Protein AF-A0A1J1E341-F1 (afdb_monomer)

Secondary structure (DSSP, 8-state):
---------------------------------------------------TTPPPEEEEEEEBTTB-EEE--EEEEEEEEEEEE-SSS-EEEE-SSS-GGGEEE-SS-EEEEEEEEEEEEEE-TTT-GGGTTTEEEEEE-TT-B----EEEEEE-TTS-EEEEEE-TTTT-TT--B--SSPPB-TT--B-TTTTTT-TT-----TT---TT--B-TTTTTT-TT-----TT---TT--B-TTTTTT-TT-----TT---TT--B-TTTTTT-TT-----TT---TT--B-TTTTTT-TT-----TT---TT--B-TTTTTT-TT-----TT---TT--S--TTTTTT-TT-----TT--PPTT---TTTTTTSSS-GGGSGGGTSS-------

Foldseek 3Di:
DDDDDDDDDDDDDDDDDDDDDDDDDDDDDDDDDDDDDDDDDDDDDDPPVPLVPFFKWKFKWFFDPVGQKDAFQADQVWAAWKWKDFQPPDIDTDGGRPPPNSMDGDPDGGMIMMIIGDDAEEQFCQNPVPGLCITAEGADQTNYDYEAFDWDWDADPVRDTDIDTGANNALSLNHAEYHPDEHHCVHYAHGARNCQNNQNYAYAPCPYACQNHAYQASNCALNQNYAYAPCNYACQNHAEQHRNCQLNQCHAYAPCPYACQNHAYQHSNCQNVQPHAYAPCPYACQNHAEQASNCHLNQPYAHAPLPYACQNHQYQALNCQNNQQHAYANLPYACQNHNEALHCNCHLNANHAYQNVNYDDYPPHHCHSNQHNYVYDPCRDCVVVPPDPDDPDD

Sequence (394 aa):
MQGTKHKIFSIIPNSALLLFASLFFLFTSCKKEQTISDTSDNTGLTDTSDNTGLKKFITKWEITDGNKTIKLPIYSGGTYKFDVDWGDGIKQEVTSHDDLDASHTYAVAGEKTVTITGKIEGFNFGKVSDSKDKILEISDWGELKLGNSVEYTGKDGNNNDITVNLGCFQECTKLVTLPSESPNLEKVTNMVSMFAGATSFNGDISKWNVSNVTNMTLMFAGATSFNGDISKWNVSNVTDMTGMFGGATSFNGDISKWNVSNVTNMVSMFAGATSFNGDISKWNVSNVTNMASMFATTTSFNGDISKWNVSNVTGMATMFTGATSFNQNIGSWNISNVTDTFLMMFHEASAFCQDLSSWKVPSGTSIELMFQDSGMPYSDSLSDKSKHPTEKSE

Mean predicted aligned error: 10.43 Å

Solvent-accessible surface area (backbone atoms only — not comparable to full-atom values): 20538 Å² total; per-residue (Å²): 131,88,76,81,88,77,90,78,86,88,83,86,90,88,82,88,82,92,84,89,80,83,90,80,89,83,92,76,91,86,82,88,81,91,83,90,82,91,77,92,79,93,73,87,79,84,81,68,80,73,68,84,79,60,46,51,25,30,34,34,31,52,32,40,88,92,48,39,54,48,46,62,30,51,41,88,90,38,51,48,45,26,40,39,35,56,69,80,86,53,69,42,69,30,67,50,55,81,39,71,63,45,44,50,72,53,97,65,56,46,80,41,49,38,38,36,40,48,46,44,36,30,57,25,19,47,80,32,62,86,31,27,73,24,35,34,33,39,67,32,52,45,52,41,33,55,47,49,42,42,81,44,79,49,62,48,101,84,71,43,84,40,76,47,68,27,6,45,40,21,42,17,40,45,28,37,45,48,34,96,67,62,66,52,37,88,83,25,34,34,40,26,18,26,31,20,40,8,35,48,24,48,36,68,54,49,75,44,70,43,58,61,25,32,33,34,30,24,23,31,19,37,8,34,52,24,51,42,57,54,54,72,43,47,42,56,52,23,31,33,34,32,20,24,32,19,35,8,33,51,25,51,43,61,54,54,74,43,45,42,57,51,23,31,34,34,32,23,22,34,18,37,9,35,52,26,52,45,60,56,55,76,43,46,42,57,51,23,32,31,37,28,24,22,33,20,38,11,36,51,26,56,50,60,55,49,78,43,47,42,56,50,24,28,31,45,30,25,21,30,22,38,9,37,49,27,58,63,65,52,29,79,39,47,45,64,47,35,72,44,38,38,38,27,21,31,19,41,7,45,50,27,61,69,71,53,86,72,48,52,78,37,89,91,46,47,62,54,57,21,51,44,70,24,41,48,55,79,81,80,38,75,70,59,76,70,62,73,85,72,81,81,86,127

InterPro domains:
  IPR005046 Protein of unknown function DUF285 [PF03382] (168-283)
  IPR011889 Bacterial surface protein 26-residue repeat [TIGR02167] (194-217)
  IPR011889 Bacterial surface protein 26-residue repeat [TIGR02167] (219-243)
  IPR011889 Bacterial surface protein 26-residue repeat [TIGR02167] (244-267)
  IPR011889 Bacterial surface protein 26-residue repeat [TIGR02167] (269-293)
  IPR032675 Leucine-rich repeat domain superfamily [G3DSA:3.80.10.10] (93-347)

Nearest PDB structures (foldseek):
  4xvh-assembly1_A  TM=6.313E-01  e=7.813E-01  Chaetomium
  6bqm-assembly1_A  TM=4.263E-01  e=2.200E+00  Vibrio cholerae O395
  7wwo-assembly1_A  TM=1.386E-01  e=5.344E+00  Thermus thermophilus HB8

Radius of gyration: 34.16 Å; Cα contacts (8 Å, |Δi|>4): 1038; chains: 1; bounding box: 121×60×111 Å

Organism: NCBI:txid242600

pLDDT: mean 85.68, std 22.9, range [23.83, 98.94]

Structure (mmCIF, N/CA/C/O backbone):
data_AF-A0A1J1E341-F1
#
_entry.id   AF-A0A1J1E341-F1
#
loop_
_atom_site.group_PDB
_atom_site.id
_atom_site.type_symbol
_atom_site.label_atom_id
_atom_site.label_alt_id
_atom_site.label_comp_id
_atom_site.label_asym_id
_atom_site.label_entity_id
_atom_site.label_seq_id
_atom_site.pdbx_PDB_ins_code
_atom_site.Cartn_x
_atom_site.Cartn_y
_atom_site.Cartn_z
_atom_site.occupancy
_atom_site.B_iso_or_equiv
_atom_site.auth_seq_id
_atom_site.auth_comp_id
_atom_site.auth_asym_id
_atom_site.auth_atom_id
_atom_site.pdbx_PDB_model_num
ATOM 1 N N . MET A 1 1 ? -70.117 -7.475 73.765 1.00 38.81 1 MET A N 1
ATOM 2 C CA . MET A 1 1 ? -69.097 -7.887 72.781 1.00 38.81 1 MET A CA 1
ATOM 3 C C . MET A 1 1 ? -69.081 -6.866 71.662 1.00 38.81 1 MET A C 1
ATOM 5 O O . MET A 1 1 ? -70.142 -6.370 71.314 1.00 38.81 1 MET A O 1
ATOM 9 N N . GLN A 1 2 ? -67.861 -6.503 71.264 1.00 38.06 2 GLN A N 1
ATOM 10 C CA . GLN A 1 2 ? -67.419 -5.598 70.193 1.00 38.06 2 GLN A CA 1
ATOM 11 C C . GLN A 1 2 ? -68.472 -5.275 69.116 1.00 38.06 2 GLN A C 1
ATOM 13 O O . GLN A 1 2 ? -69.182 -6.152 68.655 1.00 38.06 2 GLN A O 1
ATOM 18 N N . GLY A 1 3 ? -68.589 -4.057 68.611 1.00 36.72 3 GLY A N 1
ATOM 19 C CA . GLY A 1 3 ? -67.655 -2.951 68.674 1.00 36.72 3 GLY A CA 1
ATOM 20 C C . GLY A 1 3 ? -67.783 -2.144 67.387 1.00 36.72 3 GLY A C 1
ATOM 21 O O . GLY A 1 3 ? -67.707 -2.702 66.303 1.00 36.72 3 GLY A O 1
ATOM 22 N N . THR A 1 4 ? -67.916 -0.830 67.576 1.00 37.25 4 THR A N 1
ATOM 23 C CA . THR A 1 4 ? -67.256 0.224 66.781 1.00 37.25 4 THR A CA 1
ATOM 24 C C . THR A 1 4 ? -67.668 0.339 65.301 1.00 37.25 4 THR A C 1
ATOM 26 O O . THR A 1 4 ? -67.274 -0.463 64.472 1.00 37.25 4 THR A O 1
ATOM 29 N N . LYS A 1 5 ? -68.567 1.279 64.947 1.00 39.34 5 LYS A N 1
ATOM 30 C CA . LYS A 1 5 ? -68.315 2.739 64.759 1.00 39.34 5 LYS A CA 1
ATOM 31 C C . LYS A 1 5 ? -67.441 2.986 63.509 1.00 39.34 5 LYS A C 1
ATOM 33 O O . LYS A 1 5 ? -66.449 2.307 63.343 1.00 39.34 5 LYS A O 1
ATOM 38 N N . HIS A 1 6 ? -67.656 3.971 62.641 1.00 36.16 6 HIS A N 1
ATOM 39 C CA . HIS A 1 6 ? -68.492 5.174 62.639 1.00 36.16 6 HIS A CA 1
ATOM 40 C C . HIS A 1 6 ? -68.337 5.816 61.235 1.00 36.16 6 HIS A C 1
ATOM 42 O O . HIS A 1 6 ? -67.299 5.622 60.618 1.00 36.16 6 HIS A O 1
ATOM 48 N N . LYS A 1 7 ? -69.402 6.381 60.636 1.00 38.25 7 LYS A N 1
ATOM 49 C CA . LYS A 1 7 ? -69.721 7.837 60.588 1.00 38.25 7 LYS A CA 1
ATOM 50 C C . LYS A 1 7 ? -68.687 8.656 59.770 1.00 38.25 7 LYS A C 1
ATOM 52 O O . LYS A 1 7 ? -67.504 8.421 59.908 1.00 38.25 7 LYS A O 1
ATOM 57 N N . ILE A 1 8 ? -69.016 9.684 58.985 1.00 33.44 8 ILE A N 1
ATOM 58 C CA . ILE A 1 8 ? -70.239 10.487 58.826 1.00 33.44 8 ILE A CA 1
ATOM 59 C C . ILE A 1 8 ? -70.046 11.410 57.611 1.00 33.44 8 ILE A C 1
ATOM 61 O O . ILE A 1 8 ? -68.942 11.896 57.402 1.00 33.44 8 ILE A O 1
ATOM 65 N N . PHE A 1 9 ? -71.131 11.603 56.851 1.00 30.53 9 PHE A N 1
ATOM 66 C CA . PHE A 1 9 ? -71.761 12.872 56.430 1.00 30.53 9 PHE A CA 1
ATOM 67 C C . PHE A 1 9 ? -70.851 14.078 56.100 1.00 30.53 9 PHE A C 1
ATOM 69 O O . PHE A 1 9 ? -70.086 14.526 56.940 1.00 30.53 9 PHE A O 1
ATOM 76 N N . SER A 1 10 ? -70.855 14.618 54.875 1.00 29.89 10 SER A N 1
ATOM 77 C CA . SER A 1 10 ? -71.918 15.338 54.125 1.00 29.89 10 SER A CA 1
ATOM 78 C C . SER A 1 10 ? -71.852 16.861 54.292 1.00 29.89 10 SER A C 1
ATOM 80 O O . SER A 1 10 ? -71.553 17.326 55.385 1.00 29.89 10 SER A O 1
ATOM 82 N N . ILE A 1 11 ? -72.355 17.558 53.259 1.00 32.59 11 ILE A N 1
ATOM 83 C CA . ILE A 1 11 ? -72.716 18.993 53.151 1.00 32.59 11 ILE A CA 1
ATOM 84 C C . ILE A 1 11 ? -71.578 19.805 52.509 1.00 32.59 11 ILE A C 1
ATOM 86 O O . ILE A 1 11 ? -70.538 20.013 53.115 1.00 32.59 11 ILE A O 1
ATOM 90 N N . ILE A 1 12 ? -71.602 19.977 51.180 1.00 29.81 12 ILE A N 1
ATOM 91 C CA . ILE A 1 12 ? -72.291 21.011 50.361 1.00 29.81 12 ILE A CA 1
ATOM 92 C C . ILE A 1 12 ? -71.659 22.416 50.524 1.00 29.81 12 ILE A C 1
ATOM 94 O O . ILE A 1 12 ? -71.435 22.844 51.653 1.00 29.81 12 ILE A O 1
ATOM 98 N N . PRO A 1 13 ? -71.370 23.133 49.412 1.00 44.91 13 PRO A N 1
ATOM 99 C CA . PRO A 1 13 ? -70.484 24.297 49.369 1.00 44.91 13 PRO A CA 1
ATOM 100 C C . PRO A 1 13 ? -71.239 25.640 49.340 1.00 44.91 13 PRO A C 1
ATOM 102 O O . PRO A 1 13 ? -72.393 25.679 48.921 1.00 44.91 13 PRO A O 1
ATOM 105 N N . ASN A 1 14 ? -70.563 26.734 49.719 1.00 29.78 14 ASN A N 1
ATOM 106 C CA . ASN A 1 14 ? -70.523 28.045 49.029 1.00 29.78 14 ASN A CA 1
ATOM 107 C C . ASN A 1 14 ? -70.150 29.193 49.975 1.00 29.78 14 ASN A C 1
ATOM 109 O O . ASN A 1 14 ? -70.814 29.364 50.989 1.00 29.78 14 ASN A O 1
ATOM 113 N N . SER A 1 15 ? -69.195 30.027 49.540 1.00 31.72 15 SER A N 1
ATOM 114 C CA . SER A 1 15 ? -69.222 31.512 49.524 1.00 31.72 15 SER A CA 1
ATOM 115 C C . SER A 1 15 ? -67.774 32.019 49.367 1.00 31.72 15 SER A C 1
ATOM 117 O O . SER A 1 15 ? -66.955 31.750 50.236 1.00 31.72 15 SER A O 1
ATOM 119 N N . ALA A 1 16 ? -67.365 32.514 48.189 1.00 29.75 16 ALA A N 1
ATOM 120 C CA . ALA A 1 16 ? -67.434 33.926 47.754 1.00 29.75 16 ALA A CA 1
ATOM 121 C C . ALA A 1 16 ? -66.351 34.795 48.453 1.00 29.75 16 ALA A C 1
ATOM 123 O O . ALA A 1 16 ? -66.214 34.711 49.663 1.00 29.75 16 ALA A O 1
ATOM 124 N N . LEU A 1 17 ? -65.538 35.641 47.796 1.00 27.55 17 LEU A N 1
ATOM 125 C CA . LEU A 1 17 ? -65.946 36.778 46.961 1.00 27.55 17 LEU A CA 1
ATOM 126 C C . LEU A 1 17 ? -64.693 37.543 46.390 1.00 27.55 17 LEU A C 1
ATOM 128 O O . LEU A 1 17 ? -63.805 37.845 47.177 1.00 27.55 17 LEU A O 1
ATOM 132 N N . LEU A 1 18 ? -64.712 37.917 45.085 1.00 28.70 18 LEU A N 1
ATOM 133 C CA . LEU A 1 18 ? -64.316 39.223 44.452 1.00 28.70 18 LEU A CA 1
ATOM 134 C C . LEU A 1 18 ? -62.819 39.714 44.493 1.00 28.70 18 LEU A C 1
ATOM 136 O O . LEU A 1 18 ?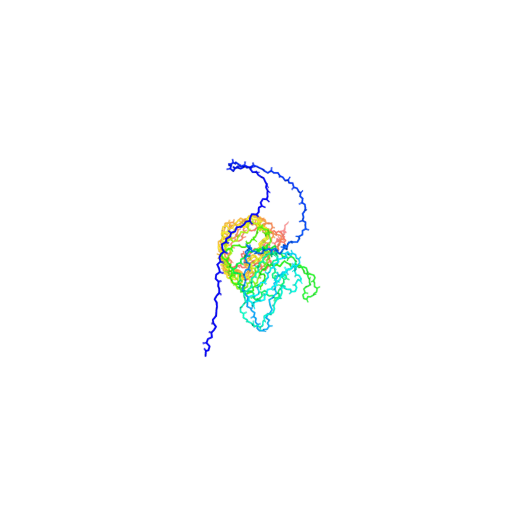 -62.182 39.608 45.526 1.00 28.70 18 LEU A O 1
ATOM 140 N N . LEU A 1 19 ? -62.145 40.281 43.458 1.00 27.09 19 LEU A N 1
ATOM 141 C CA . LEU A 1 19 ? -62.497 41.303 42.437 1.00 27.09 19 LEU A CA 1
ATOM 142 C C . LEU A 1 19 ? -61.494 41.432 41.240 1.00 27.09 19 LEU A C 1
ATOM 144 O O . LEU A 1 19 ? -60.296 41.272 41.438 1.00 27.09 19 LEU A O 1
ATOM 148 N N . PHE A 1 20 ? -62.035 41.904 40.090 1.00 27.72 20 PHE A N 1
ATOM 149 C CA . PHE A 1 20 ? -61.476 42.731 38.972 1.00 27.72 20 PHE A CA 1
ATOM 150 C C . PHE A 1 20 ? -60.313 42.191 38.091 1.00 27.72 20 PHE A C 1
ATOM 152 O O . PHE A 1 20 ? -59.354 41.648 38.605 1.00 27.72 20 PHE A O 1
ATOM 159 N N . ALA A 1 21 ? -60.244 42.354 36.756 1.00 27.44 21 ALA A N 1
ATOM 160 C CA . ALA A 1 21 ? -61.085 42.995 35.735 1.00 27.44 21 ALA A CA 1
ATOM 161 C C . ALA A 1 21 ? -60.700 42.504 34.304 1.00 27.44 21 ALA A C 1
ATOM 163 O O . ALA A 1 21 ? -59.533 42.248 34.035 1.00 27.44 21 ALA A O 1
ATOM 164 N N . SER A 1 22 ? -61.717 42.416 33.429 1.00 29.25 22 SER A N 1
ATOM 165 C CA . SER A 1 22 ? -61.785 42.675 31.962 1.00 29.25 22 SER A CA 1
ATOM 166 C C . SER A 1 22 ? -60.680 42.181 30.990 1.00 29.25 22 SER A C 1
ATOM 168 O O . SER A 1 22 ? -59.544 42.619 31.091 1.00 29.25 22 SER A O 1
ATOM 170 N N . LEU A 1 23 ? -60.986 41.279 30.028 1.00 26.59 23 LEU A N 1
ATOM 171 C CA . LEU A 1 23 ? -61.515 41.533 28.645 1.00 26.59 23 LEU A CA 1
ATOM 172 C C . LEU A 1 23 ? -60.343 41.816 27.648 1.00 26.59 23 LEU A C 1
ATOM 174 O O . LEU A 1 23 ? -59.558 42.700 27.936 1.00 26.59 23 LEU A O 1
ATOM 178 N N . PHE A 1 24 ? -60.097 41.194 26.480 1.00 27.95 24 PHE A N 1
ATOM 179 C CA . PHE A 1 24 ? -60.909 40.476 25.485 1.00 27.95 24 PHE A CA 1
ATOM 180 C C . PHE A 1 24 ? -59.988 39.791 24.422 1.00 27.95 24 PHE A C 1
ATOM 182 O O . PHE A 1 24 ? -59.018 40.394 23.984 1.00 27.95 24 PHE A O 1
ATOM 189 N N . PHE A 1 25 ? -60.347 38.566 24.011 1.00 27.44 25 PHE A N 1
ATOM 190 C CA . PHE A 1 25 ? -60.369 37.940 22.665 1.00 27.44 25 PHE A CA 1
ATOM 191 C C . PHE A 1 25 ? -59.235 37.953 21.594 1.00 27.44 25 PHE A C 1
ATOM 193 O O . PHE A 1 25 ? -58.673 38.975 21.228 1.00 27.44 25 PHE A O 1
ATOM 200 N N . LEU A 1 26 ? -59.200 36.780 20.919 1.00 26.59 26 LEU A N 1
ATOM 201 C CA . LEU A 1 26 ? -58.907 36.454 19.502 1.00 26.59 26 LEU A CA 1
ATOM 202 C C . LEU A 1 26 ? -57.446 36.252 19.051 1.00 26.59 26 LEU A C 1
ATOM 204 O O . LEU A 1 26 ? -56.736 37.186 18.700 1.00 26.59 26 LEU A O 1
ATOM 208 N N . PHE A 1 27 ? -57.071 34.977 18.877 1.00 26.73 27 PHE A N 1
ATOM 209 C CA . PHE A 1 27 ? -56.024 34.576 17.936 1.00 26.73 27 PHE A CA 1
ATOM 210 C C . PHE A 1 27 ? -56.619 34.440 16.529 1.00 26.73 27 PHE A C 1
ATOM 212 O O . PHE A 1 27 ? -57.446 33.562 16.282 1.00 26.73 27 PHE A O 1
ATOM 219 N N . THR A 1 28 ? -56.137 35.269 15.600 1.00 28.22 28 THR A N 1
ATOM 220 C CA . THR A 1 28 ? -56.144 34.969 14.162 1.00 28.22 28 THR A CA 1
ATOM 221 C C . THR A 1 28 ? -54.721 35.149 13.628 1.00 28.22 28 THR A C 1
ATOM 223 O O . THR A 1 28 ? -54.060 36.134 13.933 1.00 28.22 28 THR A O 1
ATOM 226 N N . SER A 1 29 ? -54.278 34.141 12.878 1.00 29.67 29 SER A N 1
ATOM 227 C CA . SER A 1 29 ? -53.060 33.985 12.063 1.00 29.67 29 SER A CA 1
ATOM 228 C C . SER A 1 29 ? -52.331 35.258 11.587 1.00 29.67 29 SER A C 1
ATOM 230 O O . SER A 1 29 ? -52.983 36.141 11.042 1.00 29.67 29 SER A O 1
ATOM 232 N N . CYS A 1 30 ? -50.986 35.285 11.638 1.00 23.83 30 CYS A N 1
ATOM 233 C CA . CYS A 1 30 ? -50.103 35.388 10.453 1.00 23.83 30 CYS A CA 1
ATOM 234 C C . CYS A 1 30 ? -48.599 35.334 10.834 1.00 23.83 30 CYS A C 1
ATOM 236 O O . CYS A 1 30 ? -48.215 35.591 11.968 1.00 23.83 30 CYS A O 1
ATOM 238 N N . LYS A 1 31 ? -47.768 34.955 9.858 1.00 30.31 31 LYS A N 1
ATOM 239 C CA . LYS A 1 31 ? -46.328 34.622 9.890 1.00 30.31 31 LYS A CA 1
ATOM 240 C C . LYS A 1 31 ? -45.355 35.802 10.098 1.00 30.31 31 LYS A C 1
ATOM 242 O O . LYS A 1 31 ? -45.627 36.875 9.580 1.00 30.31 31 LYS A O 1
ATOM 247 N N . LYS A 1 32 ? -44.146 35.426 10.581 1.00 29.70 32 LYS A N 1
ATOM 248 C CA . LYS A 1 32 ? -42.783 36.005 10.372 1.00 29.70 32 LYS A CA 1
ATOM 249 C C . LYS A 1 32 ? -42.587 37.438 10.910 1.00 29.70 32 LYS A C 1
ATOM 251 O O . LYS A 1 32 ? -43.477 38.254 10.799 1.00 29.70 32 LYS A O 1
ATOM 256 N N . GLU A 1 33 ? -41.482 37.825 11.547 1.00 26.70 33 GLU A N 1
ATOM 257 C CA . GLU A 1 33 ? -40.067 37.682 11.180 1.00 26.70 33 GLU A CA 1
ATOM 258 C C . GLU A 1 33 ? -39.166 38.102 12.373 1.00 26.70 33 GLU A C 1
ATOM 260 O O . GLU A 1 33 ? -39.647 38.644 13.364 1.00 26.70 33 GLU A O 1
ATOM 265 N N . GLN A 1 34 ? -37.864 37.822 12.274 1.00 36.72 34 GLN A N 1
ATOM 266 C CA . GLN A 1 34 ? -36.796 38.057 13.262 1.00 36.72 34 GLN A CA 1
ATOM 267 C C . GLN A 1 34 ? -36.689 39.494 13.810 1.00 36.72 34 GLN A C 1
ATOM 269 O O . GLN A 1 34 ? -36.772 40.450 13.045 1.00 36.72 34 GLN A O 1
ATOM 274 N N . THR A 1 35 ? -36.290 39.641 15.082 1.00 27.02 35 THR A N 1
ATOM 275 C CA . THR A 1 35 ? -35.125 40.461 15.495 1.00 27.02 35 THR A CA 1
ATOM 276 C C . THR A 1 35 ? -34.742 40.219 16.962 1.00 27.02 35 THR A C 1
ATOM 278 O O . THR A 1 35 ? -35.569 39.875 17.797 1.00 27.02 35 THR A O 1
ATOM 281 N N . ILE A 1 36 ? -33.439 40.329 17.216 1.00 37.38 36 ILE A N 1
ATOM 282 C CA . ILE A 1 36 ? -32.690 39.998 18.434 1.00 37.38 36 ILE A CA 1
ATOM 283 C C . ILE A 1 36 ? -32.896 41.067 19.520 1.00 37.38 36 ILE A C 1
ATOM 285 O O . ILE A 1 36 ? -32.831 42.256 19.215 1.00 37.38 36 ILE A O 1
ATOM 289 N N . SER A 1 37 ? -33.016 40.658 20.787 1.00 28.89 37 SER A N 1
ATOM 290 C CA . SER A 1 37 ? -32.631 41.495 21.930 1.00 28.89 37 SER A CA 1
ATOM 291 C C . SER A 1 37 ? -32.042 40.641 23.052 1.00 28.89 37 SER A C 1
ATOM 293 O O . SER A 1 37 ? -32.682 39.726 23.565 1.00 28.89 37 SER A O 1
ATOM 295 N N . ASP A 1 38 ? -30.804 40.977 23.370 1.00 36.00 38 ASP A N 1
ATOM 296 C CA . ASP A 1 38 ? -29.915 40.437 24.386 1.00 36.00 38 ASP A CA 1
ATOM 297 C C . ASP A 1 38 ? -30.384 40.826 25.801 1.00 36.00 38 ASP A C 1
ATOM 299 O O . ASP A 1 38 ? -30.587 42.010 26.061 1.00 36.00 38 ASP A O 1
ATOM 303 N N . THR A 1 39 ? -30.526 39.855 26.707 1.00 32.06 39 THR A N 1
ATOM 304 C CA . THR A 1 39 ? -30.331 40.052 28.154 1.00 32.06 39 THR A CA 1
ATOM 305 C C . THR A 1 39 ? -29.897 38.733 28.782 1.00 32.06 39 THR A C 1
ATOM 307 O O . THR A 1 39 ? -30.635 37.749 28.791 1.00 32.06 39 THR A O 1
ATOM 310 N N . SER A 1 40 ? -28.679 38.762 29.306 1.00 38.72 40 SER A N 1
ATOM 311 C CA . SER A 1 40 ? -28.039 37.773 30.159 1.00 38.72 40 SER A CA 1
ATOM 312 C C . SER A 1 40 ? -28.898 37.343 31.348 1.00 38.72 40 SER A C 1
ATOM 314 O O . SER A 1 40 ? -29.317 38.197 32.121 1.00 38.72 40 SER A O 1
ATOM 316 N N . ASP A 1 41 ? -28.991 36.033 31.565 1.00 31.08 41 ASP A N 1
ATOM 317 C CA . ASP A 1 41 ? -28.978 35.447 32.905 1.00 31.08 41 ASP A CA 1
ATOM 318 C C . ASP A 1 41 ? -28.182 34.139 32.860 1.00 31.08 41 ASP A C 1
ATOM 320 O O . ASP A 1 41 ? -28.633 33.088 32.408 1.00 31.08 41 ASP A O 1
ATOM 324 N N . ASN A 1 42 ? -26.928 34.246 33.294 1.00 43.97 42 ASN A N 1
ATOM 325 C CA . ASN A 1 42 ? -26.035 33.128 33.535 1.00 43.97 42 ASN A CA 1
ATOM 326 C C . ASN A 1 42 ? -26.360 32.535 34.910 1.00 43.97 42 ASN A C 1
ATOM 328 O O . ASN A 1 42 ? -25.887 33.049 35.920 1.00 43.97 42 ASN A O 1
ATOM 332 N N . THR A 1 43 ? -27.128 31.445 34.942 1.00 36.22 43 THR A N 1
ATOM 333 C CA . THR A 1 43 ? -27.073 30.471 36.041 1.00 36.22 43 THR A CA 1
ATOM 334 C C . THR A 1 43 ? -27.246 29.052 35.499 1.00 36.22 43 THR A C 1
ATOM 336 O O . THR A 1 43 ? -28.347 28.592 35.233 1.00 36.22 43 THR A O 1
ATOM 339 N N . GLY A 1 44 ? -26.103 28.384 35.321 1.00 38.94 44 GLY A N 1
ATOM 340 C CA . GLY A 1 44 ? -25.902 26.941 35.461 1.00 38.94 44 GLY A CA 1
ATOM 341 C C . GLY A 1 44 ? -26.908 25.997 34.813 1.00 38.94 44 GLY A C 1
ATOM 342 O O . GLY A 1 44 ? -27.876 25.618 35.455 1.00 38.94 44 GLY A O 1
ATOM 343 N N . LEU A 1 45 ? -26.550 25.462 33.645 1.00 35.62 45 LEU A N 1
ATOM 344 C CA . LEU A 1 45 ? -26.840 24.079 33.271 1.00 35.62 45 LEU A CA 1
ATOM 345 C C . LEU A 1 45 ? -25.650 23.537 32.465 1.00 35.62 45 LEU A C 1
ATOM 347 O O . LEU A 1 45 ? -25.082 24.214 31.614 1.00 35.62 45 LEU A O 1
ATOM 351 N N . THR A 1 46 ? -25.241 22.335 32.841 1.00 39.09 46 THR A N 1
ATOM 352 C CA . THR A 1 46 ? -24.122 21.535 32.345 1.00 39.09 46 THR A CA 1
ATOM 353 C C . THR A 1 46 ? -24.181 21.321 30.834 1.00 39.09 46 THR A C 1
ATOM 355 O O . THR A 1 46 ? -25.102 20.662 30.360 1.00 39.09 46 THR A O 1
ATOM 358 N N . ASP A 1 47 ? -23.168 21.770 30.093 1.00 35.88 47 ASP A N 1
ATOM 359 C CA . ASP A 1 47 ? -22.855 21.178 28.788 1.00 35.88 47 ASP A CA 1
ATOM 360 C C . ASP A 1 47 ? -21.848 20.042 29.014 1.00 35.88 47 ASP A C 1
ATOM 362 O O . ASP A 1 47 ? -20.649 20.145 28.751 1.00 35.88 47 ASP A O 1
ATOM 366 N N . THR A 1 48 ? -22.338 18.956 29.617 1.00 41.09 48 THR A N 1
ATOM 367 C CA . THR A 1 48 ? -21.803 17.636 29.291 1.00 41.09 48 THR A CA 1
ATOM 368 C C . THR A 1 48 ? -22.159 17.448 27.831 1.00 41.09 48 THR A C 1
ATOM 370 O O . THR A 1 48 ? -23.343 17.296 27.538 1.00 41.09 48 THR A O 1
ATOM 373 N N . SER A 1 49 ? -21.170 17.541 26.940 1.00 49.47 49 SER A N 1
ATOM 374 C CA . SER A 1 49 ? -21.356 17.324 25.508 1.00 49.47 49 SER A CA 1
ATOM 375 C C . SER A 1 49 ? -22.094 16.009 25.326 1.00 49.47 49 SER A C 1
ATOM 377 O O . SER A 1 49 ? -21.510 14.940 25.501 1.00 49.47 49 SER A O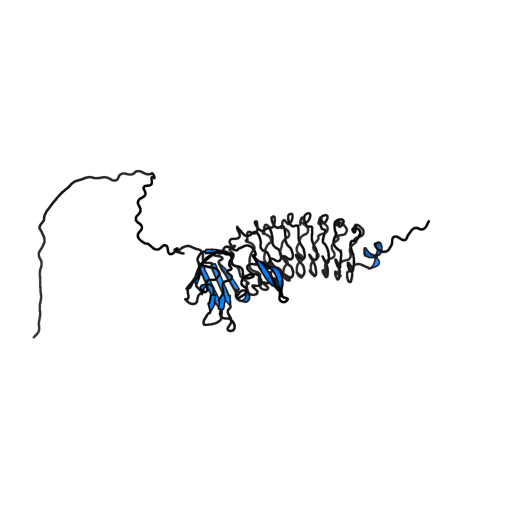 1
ATOM 379 N N . ASP A 1 50 ? -23.395 16.102 25.081 1.00 55.59 50 ASP A N 1
ATOM 380 C CA . ASP A 1 50 ? -24.256 14.941 25.044 1.00 55.59 50 ASP A CA 1
ATOM 381 C C . ASP A 1 50 ? -23.869 14.202 23.762 1.00 55.59 50 ASP A C 1
ATOM 383 O O . ASP A 1 50 ? -24.200 14.614 22.651 1.00 55.59 50 ASP A O 1
ATOM 387 N N . ASN A 1 51 ? -23.083 13.132 23.902 1.00 60.91 51 ASN A N 1
ATOM 388 C CA . ASN A 1 51 ? -22.629 12.276 22.801 1.00 60.91 51 ASN A CA 1
ATOM 389 C C . ASN A 1 51 ? -23.810 11.500 22.156 1.00 60.91 51 ASN A C 1
ATOM 391 O O . ASN A 1 51 ? -23.620 10.533 21.411 1.00 60.91 51 ASN A O 1
ATOM 395 N N . THR A 1 52 ? -25.050 11.919 22.432 1.00 60.75 52 THR A N 1
ATOM 396 C CA . THR A 1 52 ? -26.328 11.387 21.964 1.00 60.75 52 THR A CA 1
ATOM 397 C C . THR A 1 52 ? -26.533 11.713 20.484 1.00 60.75 52 THR A C 1
ATOM 399 O O . THR A 1 52 ? -27.255 12.618 20.085 1.00 60.75 52 THR A O 1
ATOM 402 N N . GLY A 1 53 ? -25.879 10.935 19.624 1.00 77.06 53 GLY A N 1
ATOM 403 C CA . GLY A 1 53 ? -26.057 11.011 18.170 1.00 77.06 53 GLY A CA 1
ATOM 404 C C . GLY A 1 53 ? -24.781 10.807 17.364 1.00 77.06 53 GLY A C 1
ATOM 405 O O . GLY A 1 53 ? -24.864 10.621 16.151 1.00 77.06 53 GLY A O 1
ATOM 406 N N . LEU A 1 54 ? -23.617 10.800 18.019 1.00 89.44 54 LEU A N 1
ATOM 407 C CA . LEU A 1 54 ? -22.349 10.491 17.365 1.00 89.44 54 LEU A CA 1
ATOM 408 C C . LEU A 1 54 ? -22.273 9.012 16.985 1.00 89.44 54 LEU A C 1
ATOM 410 O O . LEU A 1 54 ? -22.751 8.134 17.714 1.00 89.44 54 LEU A O 1
ATOM 414 N N . LYS A 1 55 ? -21.647 8.727 15.840 1.00 94.31 55 LYS A N 1
ATOM 415 C CA . LYS A 1 55 ? -21.409 7.345 15.425 1.00 94.31 55 LYS A CA 1
ATOM 416 C C . LYS A 1 55 ? -20.305 6.718 16.273 1.00 94.31 55 LYS A C 1
ATOM 418 O O . LYS A 1 55 ? -19.314 7.350 16.626 1.00 94.31 55 LYS A O 1
ATOM 423 N N . LYS A 1 56 ? -20.462 5.439 16.587 1.00 96.69 56 LYS A N 1
ATOM 424 C CA . LYS A 1 56 ? -19.533 4.721 17.460 1.00 96.69 56 LYS A CA 1
ATOM 425 C C . LYS A 1 56 ? -18.415 4.102 16.633 1.00 96.69 56 LYS A C 1
ATOM 427 O O . LYS A 1 56 ? -18.700 3.396 15.674 1.00 96.69 56 LYS A O 1
ATOM 432 N N . PHE A 1 57 ? -17.166 4.346 17.010 1.00 98.00 57 PHE A N 1
ATOM 433 C CA . PHE A 1 57 ? -16.027 3.596 16.484 1.00 98.00 57 PHE A CA 1
ATOM 434 C C . PHE A 1 57 ? -15.915 2.290 17.273 1.00 98.00 57 PHE A C 1
ATOM 436 O O . PHE A 1 57 ? -15.797 2.321 18.499 1.00 98.00 57 PHE A O 1
ATOM 443 N N . ILE A 1 58 ? -16.011 1.147 16.597 1.00 98.56 58 ILE A N 1
ATOM 444 C CA . ILE A 1 58 ? -16.120 -0.168 17.244 1.00 98.56 58 ILE A CA 1
ATOM 445 C C . ILE A 1 58 ? -14.996 -1.065 16.746 1.00 98.56 58 ILE A C 1
ATOM 447 O O . ILE A 1 58 ? -14.788 -1.214 15.543 1.00 98.56 58 ILE A O 1
ATOM 451 N N . THR A 1 59 ? -14.290 -1.693 17.682 1.00 98.62 59 THR A N 1
ATOM 452 C CA . THR A 1 59 ? -13.141 -2.560 17.400 1.00 98.62 59 THR A CA 1
ATOM 453 C C . THR A 1 59 ? -13.182 -3.824 18.246 1.00 98.62 59 THR A C 1
ATOM 455 O O . THR A 1 59 ? -13.692 -3.807 19.370 1.00 98.62 59 THR A O 1
ATOM 458 N N . LYS A 1 60 ? -12.613 -4.917 17.729 1.00 98.56 60 LYS A N 1
ATOM 459 C CA . LYS A 1 60 ? -12.389 -6.151 18.493 1.00 98.56 60 LYS A CA 1
ATOM 460 C C . LYS A 1 60 ? -10.908 -6.437 18.649 1.00 98.56 60 LYS A C 1
ATOM 462 O O . LYS A 1 60 ? -10.122 -6.234 17.723 1.00 98.56 60 LYS A O 1
ATOM 467 N N . TRP A 1 61 ? -10.556 -6.951 19.817 1.00 98.38 61 TRP A N 1
ATOM 468 C CA . TRP A 1 61 ? -9.181 -7.186 20.231 1.00 98.38 61 TRP A CA 1
ATOM 469 C C . TRP A 1 61 ? -9.056 -8.544 20.906 1.00 98.38 61 TRP A C 1
ATOM 471 O O . TRP A 1 61 ? -9.927 -8.918 21.683 1.00 98.38 61 TRP A O 1
ATOM 481 N N . GLU A 1 62 ? -7.953 -9.245 20.675 1.00 97.69 62 GLU A N 1
ATOM 482 C CA . GLU A 1 62 ? -7.577 -10.450 21.406 1.00 97.69 62 GLU A CA 1
ATOM 483 C C . GLU A 1 62 ? -6.486 -10.117 22.420 1.00 97.69 62 GLU A C 1
ATOM 485 O O . GLU A 1 62 ? -5.360 -9.770 22.055 1.00 97.69 62 GLU A O 1
ATOM 490 N N . ILE A 1 63 ? -6.801 -10.266 23.705 1.00 96.81 63 ILE A N 1
ATOM 491 C CA . ILE A 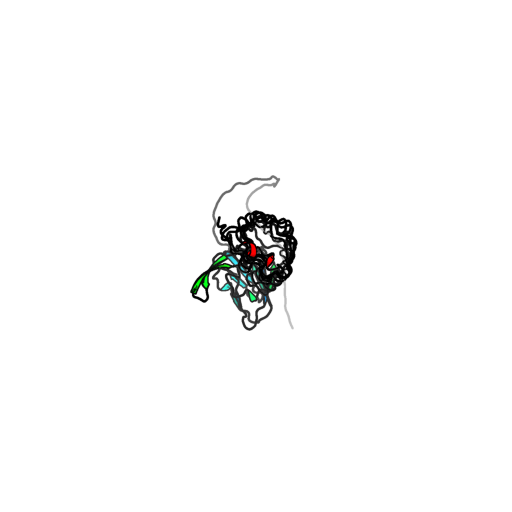1 63 ? -5.809 -10.176 24.777 1.00 96.81 63 ILE A CA 1
ATOM 492 C C . ILE A 1 63 ? -5.466 -11.565 25.313 1.00 96.81 63 ILE A C 1
ATOM 494 O O . ILE A 1 63 ? -6.316 -12.454 25.386 1.00 96.81 63 ILE A O 1
ATOM 498 N N . THR A 1 64 ? -4.216 -11.751 25.729 1.00 96.06 64 THR A N 1
ATOM 499 C CA . THR A 1 64 ? -3.709 -13.038 26.227 1.00 96.06 64 THR A CA 1
ATOM 500 C C . THR A 1 64 ? -3.419 -12.964 27.718 1.00 96.06 64 THR A C 1
ATOM 502 O O . THR A 1 64 ? -3.343 -11.883 28.302 1.00 96.06 64 THR A O 1
ATOM 505 N N . ASP A 1 65 ? -3.199 -14.112 28.360 1.00 94.81 65 ASP A N 1
ATOM 506 C CA . ASP A 1 65 ? -2.838 -14.114 29.776 1.00 94.81 65 ASP A CA 1
ATOM 507 C C . ASP A 1 65 ? -1.513 -13.406 30.077 1.00 94.81 65 ASP A C 1
ATOM 509 O O . ASP A 1 65 ? -1.382 -12.850 31.169 1.00 94.81 65 ASP A O 1
ATOM 513 N N . GLY A 1 66 ? -0.583 -13.388 29.113 1.00 94.19 66 GLY A N 1
ATOM 514 C CA . GLY A 1 66 ? 0.709 -12.710 29.225 1.00 94.19 66 GLY A CA 1
ATOM 515 C C . GLY A 1 66 ? 0.629 -11.188 29.089 1.00 94.19 66 GLY A C 1
ATOM 516 O O . GLY A 1 66 ? 1.476 -10.488 29.636 1.00 94.19 66 GLY A O 1
ATOM 517 N N . ASN A 1 67 ? -0.391 -10.663 28.403 1.00 95.19 67 ASN A N 1
ATOM 518 C CA . ASN A 1 67 ? -0.659 -9.229 28.330 1.00 95.19 67 ASN A CA 1
ATOM 519 C C . ASN A 1 67 ? -2.165 -8.974 28.179 1.00 95.19 67 ASN A C 1
ATOM 521 O O . ASN A 1 67 ? -2.726 -9.098 27.086 1.00 95.19 67 ASN A O 1
ATOM 525 N N . LYS A 1 68 ? -2.797 -8.592 29.294 1.00 97.19 68 LYS A N 1
ATOM 526 C CA . LYS A 1 68 ? -4.236 -8.309 29.394 1.00 97.19 68 LYS A CA 1
ATOM 527 C C . LYS A 1 68 ? -4.582 -6.833 29.180 1.00 97.19 68 LYS A C 1
ATOM 529 O O . LYS A 1 68 ? -5.708 -6.435 29.464 1.00 97.19 68 LYS A O 1
ATOM 534 N N . THR A 1 69 ? -3.631 -6.018 28.735 1.00 97.75 69 THR A N 1
ATOM 535 C CA . THR A 1 69 ? -3.807 -4.570 28.606 1.00 97.75 69 THR A CA 1
ATOM 536 C C . THR A 1 69 ? -4.044 -4.183 27.152 1.00 97.75 69 THR A C 1
ATOM 538 O O . THR A 1 69 ? -3.292 -4.598 26.268 1.00 97.75 69 THR A O 1
ATOM 541 N N . ILE A 1 70 ? -5.055 -3.354 26.905 1.00 98.31 70 ILE A N 1
ATOM 542 C CA . ILE A 1 70 ? -5.215 -2.616 25.650 1.00 98.31 70 ILE A CA 1
ATOM 543 C C . ILE A 1 70 ? -4.857 -1.166 25.930 1.00 98.31 70 ILE A C 1
ATOM 545 O O . ILE A 1 70 ? -5.380 -0.564 26.861 1.00 98.31 70 ILE A O 1
ATOM 549 N N . LYS A 1 71 ? -3.995 -0.607 25.090 1.00 97.75 71 LYS A N 1
ATOM 550 C CA . LYS A 1 71 ? -3.696 0.818 25.043 1.00 97.75 71 LYS A CA 1
ATOM 551 C C . LYS A 1 71 ? -4.073 1.341 23.670 1.00 97.75 71 LYS A C 1
ATOM 553 O O . LYS A 1 71 ? -3.619 0.800 22.659 1.00 97.75 71 LYS A O 1
ATOM 558 N N . LEU A 1 72 ? -4.908 2.372 23.641 1.00 97.56 72 LEU A N 1
ATOM 559 C CA . LEU A 1 72 ? -5.335 2.993 22.397 1.00 97.56 72 LEU A CA 1
ATOM 560 C C . LEU A 1 72 ? -4.130 3.669 21.719 1.00 97.56 72 LEU A C 1
ATOM 562 O O . LEU A 1 72 ? -3.353 4.349 22.393 1.00 97.56 72 LEU A O 1
ATOM 566 N N . PRO A 1 73 ? -3.947 3.509 20.397 1.00 95.62 73 PRO A N 1
ATOM 567 C CA . PRO A 1 73 ? -2.814 4.072 19.674 1.00 95.62 73 PRO A CA 1
ATOM 568 C C . PRO A 1 73 ? -3.019 5.557 19.343 1.00 95.62 73 PRO A C 1
ATOM 570 O O . PRO A 1 73 ? -3.113 5.959 18.181 1.00 95.62 73 PRO A O 1
ATOM 573 N N . ILE A 1 74 ? -3.102 6.372 20.390 1.00 94.62 74 ILE A N 1
ATOM 574 C CA . ILE A 1 74 ? -3.223 7.828 20.325 1.00 94.62 74 ILE A CA 1
ATOM 575 C C . ILE A 1 74 ? -1.883 8.487 20.663 1.00 94.62 74 ILE A C 1
ATOM 577 O O . ILE A 1 74 ? -1.129 8.012 21.507 1.00 94.62 74 ILE A O 1
ATOM 581 N N . TYR A 1 75 ? -1.558 9.584 19.986 1.00 93.38 75 TYR A N 1
ATOM 582 C CA . TYR A 1 75 ? -0.281 10.286 20.139 1.00 93.38 75 TYR A CA 1
ATOM 583 C C . TYR A 1 75 ? -0.455 11.807 20.115 1.00 93.38 75 TYR A C 1
ATOM 585 O O . TYR A 1 75 ? -1.505 12.322 19.728 1.00 93.38 75 TYR A O 1
ATOM 593 N N . SER A 1 76 ? 0.599 12.532 20.493 1.00 93.25 76 SER A N 1
ATOM 594 C CA . SER A 1 76 ? 0.580 13.986 20.706 1.00 93.25 76 SER A CA 1
ATOM 595 C C . SER A 1 76 ? 0.229 14.854 19.497 1.00 93.25 76 SER A C 1
ATOM 597 O O . SER A 1 76 ? -0.077 16.027 19.672 1.00 93.25 76 SER A O 1
ATOM 599 N N . GLY A 1 77 ? 0.246 14.306 18.279 1.00 91.06 77 GLY A N 1
ATOM 600 C CA . GLY A 1 77 ? -0.164 15.026 17.070 1.00 91.06 77 GLY A CA 1
ATOM 601 C C . GLY A 1 77 ? -1.643 14.876 16.707 1.00 91.06 77 GLY A C 1
ATOM 602 O O . GLY A 1 77 ? -2.053 15.405 15.678 1.00 91.06 77 GLY A O 1
ATOM 603 N N . GLY A 1 78 ? -2.431 14.146 17.501 1.00 93.31 78 GLY A N 1
ATOM 604 C CA . GLY A 1 78 ? -3.877 14.025 17.311 1.00 93.31 78 GLY A CA 1
ATOM 605 C C . GLY A 1 78 ? -4.694 14.933 18.231 1.00 93.31 78 GLY A C 1
ATOM 606 O O . GLY A 1 78 ? -4.160 15.741 18.987 1.00 93.31 78 GLY A O 1
ATOM 607 N N . THR A 1 79 ? -6.019 14.820 18.161 1.00 95.06 79 THR A N 1
ATOM 608 C CA . THR A 1 79 ? -6.951 15.564 19.020 1.00 95.06 79 THR A CA 1
ATOM 609 C C . THR A 1 79 ? -8.049 14.642 19.526 1.00 95.06 79 THR A C 1
ATOM 611 O O . THR A 1 79 ? -8.740 13.997 18.735 1.00 95.06 79 THR A O 1
ATOM 614 N N . TYR A 1 80 ? -8.230 14.625 20.846 1.00 96.12 80 TYR A N 1
ATOM 615 C CA . TYR A 1 80 ? -9.032 13.622 21.537 1.00 96.12 80 TYR A CA 1
ATOM 616 C C . TYR A 1 80 ? -9.983 14.289 22.524 1.00 96.12 80 TYR A C 1
ATOM 618 O O . TYR A 1 80 ? -9.589 15.179 23.270 1.00 96.12 80 TYR A O 1
ATOM 626 N N . LYS A 1 81 ? -11.248 13.884 22.471 1.00 96.75 81 LYS A N 1
ATOM 627 C CA . LYS A 1 81 ? -12.256 14.118 23.504 1.00 96.75 81 LYS A CA 1
ATOM 628 C C . LYS A 1 81 ? -13.351 13.085 23.282 1.00 96.75 81 LYS A C 1
ATOM 630 O O . LYS A 1 81 ? -14.253 13.315 22.470 1.00 96.75 81 LYS A O 1
ATOM 635 N N . PHE A 1 82 ? -13.207 11.920 23.898 1.00 97.56 82 PHE A N 1
ATOM 636 C CA . PHE A 1 82 ? -14.094 10.789 23.653 1.00 97.56 82 PHE A CA 1
ATOM 637 C C . PHE A 1 82 ? -14.326 9.955 24.907 1.00 97.56 82 PHE A C 1
ATOM 639 O O . PHE A 1 82 ? -13.453 9.845 25.758 1.00 97.56 82 PHE A O 1
ATOM 646 N N . ASP A 1 83 ? -15.485 9.311 24.959 1.00 97.81 83 ASP A N 1
ATOM 647 C CA . ASP A 1 83 ? -15.770 8.244 25.905 1.00 97.81 83 ASP A CA 1
ATOM 648 C C . ASP A 1 83 ? -15.351 6.907 25.292 1.00 97.81 83 ASP A C 1
ATOM 650 O O . ASP A 1 83 ? -15.681 6.609 24.136 1.00 97.81 83 ASP A O 1
ATOM 654 N N . VAL A 1 84 ? -14.662 6.080 26.071 1.00 98.50 84 VAL A N 1
ATOM 655 C CA . VAL A 1 84 ? -14.361 4.688 25.737 1.00 98.50 84 VAL A CA 1
ATOM 656 C C . VAL A 1 84 ? -15.146 3.757 26.655 1.00 98.50 84 VAL A C 1
ATOM 658 O O . VAL A 1 84 ? -15.118 3.880 27.876 1.00 98.50 84 VAL A O 1
ATOM 661 N N . ASP A 1 85 ? -15.867 2.819 26.051 1.00 98.50 85 ASP A N 1
ATOM 662 C CA . ASP A 1 85 ? -16.492 1.673 26.703 1.00 98.50 85 ASP A CA 1
ATOM 663 C C . ASP A 1 85 ? -15.653 0.438 26.374 1.00 98.50 85 ASP A C 1
ATOM 665 O O . ASP A 1 85 ? -15.566 0.015 25.214 1.00 98.50 85 ASP A O 1
ATOM 669 N N . TRP A 1 86 ? -15.008 -0.116 27.397 1.00 98.50 86 TRP A N 1
ATOM 670 C CA . TRP A 1 86 ? -14.098 -1.251 27.259 1.00 98.50 86 TRP A CA 1
ATOM 671 C C . TRP A 1 86 ? -14.827 -2.596 27.132 1.00 98.50 86 TRP A C 1
ATOM 673 O O . TRP A 1 86 ? -14.197 -3.634 26.942 1.00 98.50 86 TRP A O 1
ATOM 683 N N . GLY A 1 87 ? -16.161 -2.606 27.226 1.00 97.81 87 GLY A N 1
ATOM 684 C CA . GLY A 1 87 ? -16.965 -3.810 27.029 1.00 97.81 87 GLY A CA 1
ATOM 685 C C . GLY A 1 87 ? -16.985 -4.771 28.223 1.00 97.81 87 GLY A C 1
ATOM 686 O O . GLY A 1 87 ? -17.547 -5.859 28.115 1.00 97.81 87 GLY A O 1
ATOM 687 N N . ASP A 1 88 ? -16.417 -4.384 29.368 1.00 97.62 88 ASP A N 1
ATOM 688 C CA . ASP A 1 88 ? -16.470 -5.126 30.638 1.00 97.62 88 ASP A CA 1
ATOM 689 C C . ASP A 1 88 ? -17.231 -4.372 31.748 1.00 97.62 88 ASP A C 1
ATOM 691 O O . ASP A 1 88 ? -17.162 -4.726 32.925 1.00 97.62 88 ASP A O 1
ATOM 695 N N . GLY A 1 89 ? -17.998 -3.350 31.358 1.00 97.12 89 GLY A N 1
ATOM 696 C CA . GLY A 1 89 ? -18.751 -2.480 32.260 1.00 97.12 89 GLY A CA 1
ATOM 697 C C . GLY A 1 89 ? -17.979 -1.241 32.715 1.00 97.12 89 GLY A C 1
ATOM 698 O O . GLY A 1 89 ? -18.586 -0.361 33.325 1.00 97.12 89 GLY A O 1
ATOM 699 N N . ILE A 1 90 ? -16.684 -1.140 32.395 1.00 98.12 90 ILE A N 1
ATOM 700 C CA . ILE A 1 90 ? -15.869 0.044 32.674 1.00 98.12 90 ILE A CA 1
ATOM 701 C C . ILE A 1 90 ? -15.938 1.008 31.491 1.00 98.12 90 ILE A C 1
ATOM 703 O O . ILE A 1 90 ? -15.776 0.628 30.329 1.00 98.12 90 ILE A O 1
ATOM 707 N N . LYS A 1 91 ? -16.173 2.281 31.817 1.00 98.19 91 LYS A N 1
ATOM 708 C CA . LYS A 1 91 ? -16.170 3.400 30.878 1.00 98.19 91 LYS A CA 1
ATOM 709 C C . LYS A 1 91 ? -15.305 4.516 31.424 1.00 98.19 91 LYS A C 1
ATOM 711 O O . LYS A 1 91 ? -15.351 4.774 32.626 1.00 98.19 91 LYS A O 1
ATOM 716 N N . GLN A 1 92 ? -14.562 5.169 30.547 1.00 98.25 92 GLN A N 1
ATOM 717 C CA . GLN A 1 92 ? -13.698 6.293 30.891 1.00 98.25 92 GLN A CA 1
ATOM 718 C C . GLN A 1 92 ? -13.816 7.388 29.832 1.00 98.25 92 GLN A C 1
ATOM 720 O O . GLN A 1 92 ? -14.159 7.109 28.681 1.00 98.25 92 GLN A O 1
ATOM 725 N N . GLU A 1 93 ? -13.525 8.622 30.230 1.00 97.81 93 GLU A N 1
ATOM 726 C CA . GLU A 1 93 ? -13.374 9.751 29.316 1.00 97.81 93 GLU A CA 1
ATOM 727 C C . GLU A 1 93 ? -11.880 9.939 29.037 1.00 97.81 93 GLU A C 1
ATOM 729 O O . GLU A 1 93 ? -11.071 9.919 29.956 1.00 97.81 93 GLU A O 1
ATOM 734 N N . VAL A 1 94 ? -11.515 10.125 27.770 1.00 98.19 94 VAL A N 1
ATOM 735 C CA . VAL A 1 94 ? -10.148 10.427 27.338 1.00 98.19 94 VAL A CA 1
ATOM 736 C C . VAL A 1 94 ? -10.125 11.828 26.748 1.00 98.19 94 VAL A C 1
ATOM 738 O O . VAL A 1 94 ? -10.800 12.114 25.750 1.00 98.19 94 VAL A O 1
ATOM 741 N N . THR A 1 95 ? -9.320 12.702 27.348 1.00 96.62 95 THR A N 1
ATOM 742 C CA . THR A 1 95 ? -9.268 14.132 26.990 1.00 96.62 95 THR A CA 1
ATOM 743 C C . THR A 1 95 ? -7.949 14.568 26.350 1.00 96.62 95 THR A C 1
ATOM 745 O O . THR A 1 95 ? -7.870 15.653 25.768 1.00 96.62 95 THR A O 1
ATOM 748 N N . SER A 1 96 ? -6.915 13.726 26.402 1.00 96.00 96 SER A N 1
ATOM 749 C CA . SER A 1 96 ? -5.603 13.988 25.803 1.00 96.00 96 SER A CA 1
ATOM 750 C C . SER A 1 96 ? -4.897 12.693 25.380 1.00 96.00 96 SER A C 1
ATOM 752 O O . SER A 1 96 ? -5.396 11.589 25.573 1.00 96.00 96 SER A O 1
ATOM 754 N N . HIS A 1 97 ? -3.733 12.821 24.738 1.00 94.50 97 HIS A N 1
ATOM 755 C CA . HIS A 1 97 ? -2.966 11.671 24.240 1.00 94.50 97 HIS A CA 1
ATOM 756 C C . HIS A 1 97 ? -2.175 10.929 25.328 1.00 94.50 97 HIS A C 1
ATOM 758 O O . HIS A 1 97 ? -1.722 9.808 25.112 1.00 94.50 97 HIS A O 1
ATOM 764 N N . ASP A 1 98 ? -1.892 11.606 26.436 1.00 94.69 98 ASP A N 1
ATOM 765 C CA . ASP A 1 98 ? -1.152 11.126 27.603 1.00 94.69 98 ASP A CA 1
ATOM 766 C C . ASP A 1 98 ? -2.079 10.765 28.767 1.00 94.69 98 ASP A C 1
ATOM 768 O O . ASP A 1 98 ? -1.608 10.389 29.840 1.00 94.69 98 ASP A O 1
ATOM 772 N N . ASP A 1 99 ? -3.388 10.847 28.532 1.00 97.19 99 ASP A N 1
ATOM 773 C CA . ASP A 1 99 ? -4.414 10.432 29.468 1.00 97.19 99 ASP A CA 1
ATOM 774 C C . ASP A 1 99 ? -4.254 8.940 29.798 1.00 97.19 99 ASP A C 1
ATOM 776 O O . ASP A 1 99 ? -4.221 8.078 28.910 1.00 97.19 99 ASP A O 1
ATOM 780 N N . LEU A 1 100 ? -4.129 8.627 31.088 1.00 96.38 100 LEU A N 1
ATOM 781 C CA . LEU A 1 100 ? -3.940 7.252 31.555 1.00 96.38 100 LEU A CA 1
ATOM 782 C C . LEU A 1 100 ? -5.177 6.391 31.279 1.00 96.38 100 LEU A C 1
ATOM 784 O O . LEU A 1 100 ? -5.049 5.174 31.131 1.00 96.38 100 LEU A O 1
ATOM 788 N N . ASP A 1 101 ? -6.339 7.030 31.138 1.00 97.69 101 ASP A N 1
ATOM 789 C CA . ASP A 1 101 ? -7.609 6.389 30.817 1.00 97.69 101 ASP A CA 1
ATOM 790 C C . ASP A 1 101 ? -7.680 5.885 29.361 1.00 97.69 101 ASP A C 1
ATOM 792 O O . ASP A 1 101 ? -8.580 5.127 29.006 1.00 97.69 101 ASP A O 1
ATOM 796 N N . ALA A 1 102 ? -6.691 6.199 28.512 1.00 97.50 102 ALA A N 1
ATOM 797 C CA . ALA A 1 102 ? -6.536 5.591 27.186 1.00 97.50 102 ALA A CA 1
ATOM 798 C C . ALA A 1 102 ? -5.948 4.163 27.224 1.00 97.50 102 ALA A C 1
ATOM 800 O O . ALA A 1 102 ? -5.631 3.579 26.179 1.00 97.50 102 ALA A O 1
ATOM 801 N N . SER A 1 103 ? -5.772 3.597 28.420 1.00 98.00 103 SER A N 1
ATOM 802 C CA . SER A 1 103 ? -5.257 2.254 28.652 1.00 98.00 103 SER A CA 1
ATOM 803 C C . SER A 1 103 ? -6.114 1.512 29.670 1.00 98.00 103 SER A C 1
ATOM 805 O O . SER A 1 103 ? -6.401 2.025 30.746 1.00 98.00 103 SER A O 1
ATOM 807 N N . HIS A 1 104 ? -6.428 0.250 29.385 1.00 98.31 104 HIS A N 1
ATOM 808 C CA . HIS A 1 104 ? -7.238 -0.585 30.266 1.00 98.31 104 HIS A CA 1
ATOM 809 C C . HIS A 1 104 ? -6.701 -2.004 30.381 1.00 98.31 104 HIS A C 1
ATOM 811 O O . HIS A 1 104 ? -6.271 -2.603 29.394 1.00 98.31 104 HIS A O 1
ATOM 817 N N . THR A 1 105 ? -6.730 -2.547 31.598 1.00 98.12 105 THR A N 1
ATOM 818 C CA . THR A 1 105 ? -6.276 -3.909 31.903 1.00 98.12 105 THR A CA 1
ATOM 819 C C . THR A 1 105 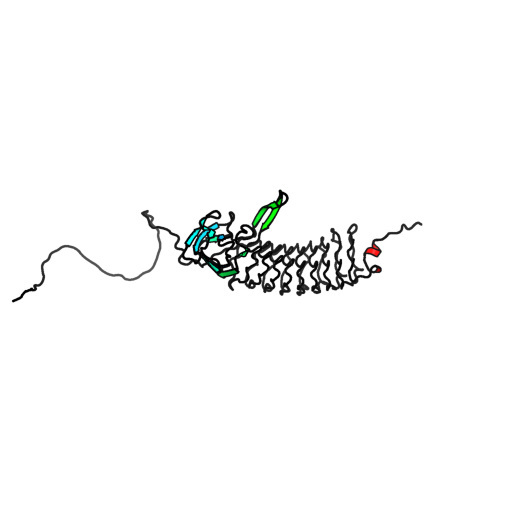? -7.451 -4.753 32.364 1.00 98.12 105 THR A C 1
ATOM 821 O O . THR A 1 105 ? -8.037 -4.506 33.415 1.00 98.12 105 THR A O 1
ATOM 824 N N . TYR A 1 106 ? -7.759 -5.790 31.594 1.00 98.31 106 TYR A N 1
ATOM 825 C CA . TYR A 1 106 ? -8.896 -6.662 31.858 1.00 98.31 106 TYR A CA 1
ATOM 826 C C . TYR A 1 106 ? -8.562 -7.721 32.911 1.00 98.31 106 TYR A C 1
ATOM 828 O O . TYR A 1 106 ? -7.442 -8.230 32.980 1.00 98.31 106 TYR A O 1
ATOM 836 N N . ALA A 1 107 ? -9.573 -8.136 33.678 1.00 97.62 107 ALA A N 1
ATOM 837 C CA . ALA A 1 107 ? -9.427 -9.210 34.664 1.00 97.62 107 ALA A CA 1
ATOM 838 C C . ALA A 1 107 ? -9.162 -10.585 34.019 1.00 97.62 107 ALA A C 1
ATOM 840 O O . ALA A 1 107 ? -8.440 -11.411 34.577 1.00 97.62 107 ALA A O 1
ATOM 841 N N . VAL A 1 108 ? -9.738 -10.834 32.839 1.00 96.50 108 VAL A N 1
ATOM 842 C CA . VAL A 1 108 ? -9.676 -12.125 32.137 1.00 96.50 108 VAL A CA 1
ATOM 843 C C . VAL A 1 108 ? -9.299 -11.905 30.676 1.00 96.50 108 VAL A C 1
ATOM 845 O O . VAL A 1 108 ? -9.821 -10.989 30.035 1.00 96.50 108 VAL A O 1
ATOM 848 N N . ALA A 1 109 ? -8.425 -12.770 30.155 1.00 98.12 109 ALA A N 1
ATOM 849 C CA . ALA A 1 109 ? -8.028 -12.808 28.749 1.00 98.12 109 ALA A CA 1
ATOM 850 C C . ALA A 1 109 ? -9.209 -13.120 27.797 1.00 98.12 109 ALA A C 1
ATOM 852 O O . ALA A 1 109 ? -10.348 -13.325 28.230 1.00 98.12 109 ALA A O 1
ATOM 853 N N . GLY A 1 110 ? -8.936 -13.142 26.492 1.00 97.94 110 GLY A N 1
ATOM 854 C CA . GLY A 1 110 ? -9.904 -13.438 25.434 1.00 97.94 110 GLY A CA 1
ATOM 855 C C . GLY A 1 110 ? -10.297 -12.215 24.611 1.00 97.94 110 GLY A C 1
ATOM 856 O O . GLY A 1 110 ? -9.717 -11.139 24.749 1.00 97.94 110 GLY A O 1
ATOM 857 N N . GLU A 1 111 ? -11.293 -12.387 23.747 1.00 98.12 111 GLU A N 1
ATOM 858 C CA . GLU A 1 111 ? -11.758 -11.319 22.865 1.00 98.12 111 GLU A CA 1
ATOM 859 C C . GLU A 1 111 ? -12.516 -10.229 23.630 1.00 98.12 111 GLU A C 1
ATOM 861 O O . GLU A 1 111 ? -13.351 -10.523 24.492 1.00 98.12 111 GLU A O 1
ATOM 866 N N . LYS A 1 112 ? -12.228 -8.966 23.302 1.00 98.44 112 LYS A N 1
ATOM 867 C CA . LYS A 1 112 ? -12.850 -7.765 23.874 1.00 98.44 112 LYS A CA 1
ATOM 868 C C . LYS A 1 112 ? -13.363 -6.866 22.764 1.00 98.44 112 LYS A C 1
ATOM 870 O O . LYS A 1 112 ? -12.696 -6.692 21.746 1.00 98.44 112 LYS A O 1
ATOM 875 N N . THR A 1 113 ? -14.537 -6.280 22.978 1.00 98.62 113 THR A N 1
ATOM 876 C CA . THR A 1 113 ? -15.089 -5.245 22.100 1.00 98.62 113 THR A CA 1
ATOM 877 C C . THR A 1 113 ? -14.883 -3.895 22.764 1.00 98.62 113 THR A C 1
ATOM 879 O O . THR A 1 113 ? -15.396 -3.676 23.856 1.00 98.62 113 THR A O 1
ATOM 882 N N . VAL A 1 114 ? -14.160 -3.002 22.095 1.00 98.75 114 VAL A N 1
ATOM 883 C CA . VAL A 1 114 ? -13.929 -1.630 22.553 1.00 98.75 114 VAL A CA 1
ATOM 884 C C . VAL A 1 114 ? -14.745 -0.690 21.681 1.00 98.75 114 VAL A C 1
ATOM 886 O O . VAL A 1 114 ? -14.679 -0.752 20.450 1.00 98.75 114 VAL A O 1
ATOM 889 N N . THR A 1 115 ? -15.527 0.169 22.327 1.00 98.56 115 THR A N 1
ATOM 890 C CA . THR A 1 115 ? -16.420 1.124 21.670 1.00 98.56 115 THR A CA 1
ATOM 891 C C . THR A 1 115 ? -16.046 2.540 22.074 1.00 98.56 115 THR A C 1
ATOM 893 O O . THR A 1 115 ? -16.070 2.869 23.253 1.00 98.56 115 THR A O 1
ATOM 896 N N . ILE A 1 116 ? -15.745 3.391 21.100 1.00 98.38 116 ILE A N 1
ATOM 897 C CA . ILE A 1 116 ? -15.394 4.795 21.312 1.00 98.38 116 ILE A CA 1
ATOM 898 C C . ILE A 1 116 ? -16.498 5.687 20.746 1.00 98.38 116 ILE A C 1
ATOM 900 O O . ILE A 1 116 ? -16.968 5.475 19.627 1.00 98.38 116 ILE A O 1
ATOM 904 N N . THR A 1 117 ? -16.914 6.691 21.516 1.00 97.44 117 THR A N 1
ATOM 905 C CA . THR A 1 117 ? -17.883 7.712 21.092 1.00 97.44 117 THR A CA 1
ATOM 906 C C . THR A 1 117 ? -17.329 9.093 21.411 1.00 97.44 117 THR A C 1
ATOM 908 O O . THR A 1 117 ? -16.947 9.352 22.544 1.00 97.44 117 THR A O 1
ATOM 911 N N . GLY A 1 118 ? -17.278 9.985 20.426 1.00 96.00 118 GLY A N 1
ATOM 912 C CA . GLY A 1 118 ? -16.701 11.318 20.598 1.00 96.00 118 GLY A CA 1
ATOM 913 C C . GLY A 1 118 ? -15.642 11.632 19.551 1.00 96.00 118 GLY A C 1
ATOM 914 O O . GLY A 1 118 ? -15.504 10.946 18.539 1.00 96.00 118 GLY A O 1
ATOM 915 N N . LYS A 1 119 ? -14.887 12.701 19.792 1.00 95.44 119 LYS A N 1
ATOM 916 C CA . LYS A 1 119 ? -13.851 13.176 18.880 1.00 95.44 119 LYS A CA 1
ATOM 917 C C . LYS A 1 119 ? -12.590 12.323 19.013 1.00 95.44 119 LYS A C 1
ATOM 919 O O . LYS A 1 119 ? -11.896 12.405 20.024 1.00 95.44 119 LYS A O 1
ATOM 924 N N . ILE A 1 120 ? -12.260 11.581 17.957 1.00 95.56 120 ILE A N 1
ATOM 925 C CA . ILE A 1 120 ? -11.031 10.791 17.843 1.00 95.56 120 ILE A CA 1
ATOM 926 C C . ILE A 1 120 ? -10.353 11.061 16.492 1.00 95.56 120 ILE A C 1
ATOM 928 O O . ILE A 1 120 ? -10.790 10.603 15.436 1.00 95.56 120 ILE A O 1
ATOM 932 N N . GLU A 1 121 ? -9.286 11.860 16.524 1.00 94.88 121 GLU A N 1
ATOM 933 C CA . GLU A 1 121 ? -8.517 12.263 15.342 1.00 94.88 121 GLU A CA 1
ATOM 934 C C . GLU A 1 121 ? -7.034 11.944 15.583 1.00 94.88 121 GLU A C 1
ATOM 936 O O . GLU A 1 121 ? -6.438 12.507 16.498 1.00 94.88 121 GLU A O 1
ATOM 941 N N . GLY A 1 122 ? -6.429 11.064 14.774 1.00 89.44 122 GLY A N 1
ATOM 942 C CA . GLY A 1 122 ? -4.996 10.723 14.891 1.00 89.44 122 GLY A CA 1
ATOM 943 C C . GLY A 1 122 ? -4.682 9.335 15.465 1.00 89.44 122 GLY A C 1
ATOM 944 O O . GLY A 1 122 ? -3.773 9.183 16.271 1.00 89.44 122 GLY A O 1
ATOM 945 N N . PHE A 1 123 ? -5.407 8.300 15.048 1.00 91.62 123 PHE A N 1
ATOM 946 C CA . PHE A 1 123 ? -5.086 6.912 15.407 1.00 91.62 123 PHE A CA 1
ATOM 947 C C . PHE A 1 123 ? -3.848 6.419 14.629 1.00 91.62 123 PHE A C 1
ATOM 949 O O . PHE A 1 123 ? -3.853 6.461 13.395 1.00 91.62 123 PHE A O 1
ATOM 956 N N . ASN A 1 124 ? -2.780 5.984 15.315 1.00 94.44 124 ASN A N 1
ATOM 957 C CA . ASN A 1 124 ? -1.552 5.511 14.659 1.00 94.44 124 ASN A CA 1
ATOM 958 C C . ASN A 1 124 ? -0.754 4.483 15.490 1.00 94.44 124 ASN A C 1
ATOM 960 O O . ASN A 1 124 ? -0.025 4.837 16.420 1.00 94.44 124 ASN A O 1
ATOM 964 N N . PHE A 1 125 ? -0.850 3.202 15.118 1.00 94.69 125 PHE A N 1
ATOM 965 C CA . PHE A 1 125 ? -0.130 2.104 15.777 1.00 94.69 125 PHE A CA 1
ATOM 966 C C . PHE A 1 125 ? 1.378 2.113 15.547 1.00 94.69 125 PHE A C 1
ATOM 968 O O . PHE A 1 125 ? 2.123 1.645 16.407 1.00 94.69 125 PHE A O 1
ATOM 975 N N . GLY A 1 126 ? 1.857 2.652 14.424 1.00 90.12 126 GLY A N 1
ATOM 976 C CA . GLY A 1 126 ? 3.293 2.810 14.227 1.00 90.12 126 GLY A CA 1
ATOM 977 C C . GLY A 1 126 ? 3.904 3.706 15.312 1.00 90.12 126 GLY A C 1
ATOM 978 O O . GLY A 1 126 ? 5.012 3.444 15.776 1.00 90.12 126 GLY A O 1
ATOM 979 N N . LYS A 1 127 ? 3.158 4.718 15.782 1.00 89.62 127 LYS A N 1
ATOM 980 C CA . LYS A 1 127 ? 3.580 5.627 16.859 1.00 89.62 127 LYS A CA 1
ATOM 981 C C . LYS A 1 127 ? 3.422 5.040 18.262 1.00 89.62 127 LYS A C 1
ATOM 983 O O . LYS A 1 127 ? 4.220 5.360 19.141 1.00 89.62 127 LYS A O 1
ATOM 988 N N . VAL A 1 128 ? 2.403 4.209 18.470 1.00 89.25 128 VAL A N 1
ATOM 989 C CA . VAL A 1 128 ? 2.115 3.540 19.746 1.00 89.25 128 VAL A CA 1
ATOM 990 C C . VAL A 1 128 ? 1.968 2.043 19.499 1.00 89.25 128 VAL A C 1
ATOM 992 O O . VAL A 1 128 ? 0.902 1.550 19.132 1.00 89.25 128 VAL A O 1
ATOM 995 N N . SER A 1 129 ? 3.058 1.310 19.713 1.00 85.62 129 SER A N 1
ATOM 996 C CA . SER A 1 129 ? 3.168 -0.099 19.329 1.00 85.62 129 SER A CA 1
ATOM 997 C C . SER A 1 129 ? 2.585 -1.093 20.342 1.00 85.62 129 SER A C 1
ATOM 999 O O . SER A 1 129 ? 2.471 -2.272 20.018 1.00 85.62 129 SER A O 1
ATOM 1001 N N . ASP A 1 130 ? 2.167 -0.641 21.530 1.00 88.62 130 ASP A N 1
ATOM 1002 C CA . ASP A 1 130 ? 1.834 -1.484 22.697 1.00 88.62 130 ASP A CA 1
ATOM 1003 C C . ASP A 1 130 ? 0.682 -2.489 22.481 1.00 88.62 130 ASP A C 1
ATOM 1005 O O . ASP A 1 130 ? 0.543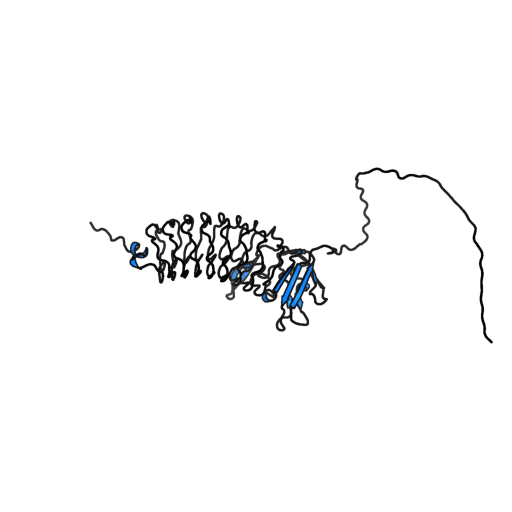 -3.457 23.238 1.00 88.62 130 ASP A O 1
ATOM 1009 N N . SER A 1 131 ? -0.199 -2.239 21.506 1.00 96.12 131 SER A N 1
ATOM 1010 C CA . SER A 1 131 ? -1.393 -3.071 21.266 1.00 96.12 131 SER A CA 1
ATOM 1011 C C . SER A 1 131 ? -1.636 -3.444 19.803 1.00 96.12 131 SER A C 1
ATOM 1013 O O . SER A 1 131 ? -2.685 -4.001 19.485 1.00 96.12 131 SER A O 1
ATOM 1015 N N . LYS A 1 132 ? -0.696 -3.160 18.895 1.00 94.94 132 LYS A N 1
ATOM 1016 C CA . LYS A 1 132 ? -0.894 -3.401 17.452 1.00 94.94 132 LYS A CA 1
ATOM 1017 C C . LYS A 1 132 ? -1.113 -4.876 17.105 1.00 94.94 132 LYS A C 1
ATOM 1019 O O . LYS A 1 132 ? -1.870 -5.189 16.196 1.00 94.94 132 LYS A O 1
ATOM 1024 N N . ASP A 1 133 ? -0.515 -5.779 17.874 1.00 95.12 133 ASP A N 1
ATOM 1025 C CA . ASP A 1 133 ? -0.608 -7.235 17.742 1.00 95.12 133 ASP A CA 1
ATOM 1026 C C . ASP A 1 133 ? -1.893 -7.831 18.345 1.00 95.12 133 ASP A C 1
ATOM 1028 O O . ASP A 1 133 ? -2.083 -9.048 18.314 1.00 95.12 133 ASP A O 1
ATOM 1032 N N . LYS A 1 134 ? -2.771 -6.992 18.909 1.00 97.44 134 LYS A N 1
ATOM 1033 C CA . LYS A 1 134 ? -4.004 -7.413 19.592 1.00 97.44 134 LYS A CA 1
ATOM 1034 C C . LYS A 1 134 ? -5.265 -7.087 18.802 1.00 97.44 134 LYS A C 1
ATOM 1036 O O . LYS A 1 134 ? -6.269 -7.757 19.007 1.00 97.44 134 LYS A O 1
ATOM 1041 N N . ILE A 1 135 ? -5.257 -6.071 17.937 1.00 98.19 135 ILE A N 1
ATOM 1042 C CA . ILE A 1 135 ? -6.455 -5.692 17.175 1.00 98.19 135 ILE A CA 1
ATOM 1043 C C . ILE A 1 135 ? -6.769 -6.752 16.109 1.00 98.19 135 ILE A C 1
ATOM 1045 O O . ILE A 1 135 ? -5.903 -7.125 15.321 1.00 98.19 135 ILE A O 1
ATOM 1049 N N . LEU A 1 136 ? -8.009 -7.241 16.101 1.00 98.00 136 LEU A N 1
ATOM 1050 C CA . LEU A 1 136 ? -8.493 -8.271 15.175 1.00 98.00 136 LEU A CA 1
ATOM 1051 C C . LEU A 1 136 ? -9.338 -7.680 14.042 1.00 98.00 136 LEU A C 1
ATOM 1053 O O . LEU A 1 136 ? -9.263 -8.105 12.888 1.00 98.00 136 LEU A O 1
ATOM 1057 N N . GLU A 1 137 ? -10.188 -6.717 14.393 1.00 98.00 137 GLU A N 1
ATOM 1058 C CA . GLU A 1 137 ? -11.263 -6.227 13.537 1.00 98.00 137 GLU A CA 1
ATOM 1059 C C . GLU A 1 137 ? -11.586 -4.771 13.870 1.00 98.00 137 GLU A C 1
ATOM 1061 O O . GLU A 1 137 ? -11.635 -4.374 15.039 1.00 98.00 137 GLU A O 1
ATOM 1066 N N . ILE A 1 138 ? -11.885 -4.001 12.826 1.00 98.25 138 ILE A N 1
ATOM 1067 C CA . ILE A 1 138 ? -12.657 -2.766 12.934 1.00 98.25 138 ILE A CA 1
ATOM 1068 C C . ILE A 1 138 ? -14.072 -3.107 12.473 1.00 98.25 138 ILE A C 1
ATOM 1070 O O . ILE A 1 138 ? -14.271 -3.516 11.332 1.00 98.25 138 ILE A O 1
ATOM 1074 N N . SER A 1 139 ? -15.045 -2.990 13.373 1.00 98.06 139 SER A N 1
ATOM 1075 C CA . SER A 1 139 ? -16.445 -3.342 13.104 1.00 98.06 139 SER A CA 1
ATOM 1076 C C . SER A 1 139 ? -17.261 -2.143 12.621 1.00 98.06 139 SER A C 1
ATOM 1078 O O . SER A 1 139 ? -18.250 -2.324 11.919 1.00 98.06 139 SER A O 1
ATOM 1080 N N . ASP A 1 140 ? -16.865 -0.924 12.994 1.00 97.75 140 ASP A N 1
ATOM 1081 C CA . ASP A 1 140 ? -17.462 0.328 12.519 1.00 97.75 140 ASP A CA 1
ATOM 1082 C C . ASP A 1 140 ? -16.428 1.454 12.648 1.00 97.75 140 ASP A C 1
ATOM 1084 O O . ASP A 1 140 ? -15.737 1.539 13.665 1.00 97.75 140 ASP A O 1
ATOM 1088 N N . TRP A 1 141 ? -16.316 2.311 11.630 1.00 97.06 141 TRP A N 1
ATOM 1089 C CA . TRP A 1 141 ? -15.418 3.468 11.643 1.00 97.06 141 TRP A CA 1
ATOM 1090 C C . TRP A 1 141 ? -15.922 4.602 12.540 1.00 97.06 141 TRP A C 1
ATOM 1092 O O . TRP A 1 141 ? -15.111 5.371 13.051 1.00 97.06 141 TRP A O 1
ATOM 1102 N N . GLY A 1 142 ? -17.232 4.708 12.766 1.00 95.75 142 GLY A N 1
ATOM 1103 C CA . GLY A 1 142 ? -17.798 5.746 13.620 1.00 95.75 142 GLY A CA 1
ATOM 1104 C C . GLY A 1 142 ? -17.375 7.167 13.234 1.00 95.75 142 GLY A C 1
ATOM 1105 O O . GLY A 1 142 ? -17.361 7.533 12.059 1.00 95.75 142 GLY A O 1
ATOM 1106 N N . GLU A 1 143 ? -17.017 7.963 14.244 1.00 94.00 143 GLU A N 1
ATOM 1107 C CA . GLU A 1 143 ? -16.455 9.314 14.086 1.00 94.00 143 GLU A CA 1
ATOM 1108 C C . GLU A 1 143 ? -14.934 9.337 13.835 1.00 94.00 143 GLU A C 1
ATOM 1110 O O . GLU A 1 143 ? -14.343 10.420 13.777 1.00 94.00 143 GLU A O 1
ATOM 1115 N N . LEU A 1 144 ? -14.268 8.179 13.703 1.00 95.69 144 LEU A N 1
ATOM 1116 C CA . LEU A 1 144 ? -12.818 8.147 13.528 1.00 95.69 144 LEU A CA 1
ATOM 1117 C C . LEU A 1 144 ? -12.402 8.878 12.252 1.00 95.69 144 LEU A C 1
ATOM 1119 O O . LEU A 1 144 ? -12.779 8.510 11.136 1.00 95.69 144 LEU A O 1
ATOM 1123 N N . LYS A 1 145 ? -11.535 9.878 12.426 1.00 94.25 145 LYS A N 1
ATOM 1124 C CA . LYS A 1 145 ? -10.810 10.507 11.322 1.00 94.25 145 LYS A CA 1
ATOM 1125 C C . LYS A 1 145 ? -9.389 9.982 11.315 1.00 94.25 145 LYS A C 1
ATOM 1127 O O . LYS A 1 145 ? -8.607 10.248 12.235 1.00 94.25 145 LYS A O 1
ATOM 1132 N N . LEU A 1 146 ? -9.064 9.229 10.269 1.00 93.19 146 LEU A N 1
ATOM 1133 C CA . LEU A 1 146 ? -7.701 8.771 10.057 1.00 93.19 146 LEU A CA 1
ATOM 1134 C C . LEU A 1 146 ? -6.806 9.968 9.723 1.00 93.19 146 LEU A C 1
ATOM 1136 O O . LEU A 1 146 ? -7.220 10.922 9.061 1.00 93.19 146 LEU A O 1
ATOM 1140 N N . GLY A 1 147 ? -5.586 9.923 10.250 1.00 88.06 147 GLY A N 1
ATOM 1141 C CA . GLY A 1 147 ? -4.565 10.933 10.015 1.00 88.06 147 GLY A CA 1
ATOM 1142 C C . GLY A 1 147 ? -3.639 10.551 8.866 1.00 88.06 147 GLY A C 1
ATOM 1143 O O . GLY A 1 147 ? -3.692 9.444 8.336 1.00 88.06 147 GLY A O 1
ATOM 1144 N N . ASN A 1 148 ? -2.761 11.486 8.518 1.00 93.50 148 ASN A N 1
ATOM 1145 C CA . ASN A 1 148 ? -1.596 11.196 7.692 1.00 93.50 148 ASN A CA 1
ATOM 1146 C C . ASN A 1 148 ? -0.603 10.314 8.455 1.00 93.50 148 ASN A C 1
ATOM 1148 O O . ASN A 1 148 ? -0.582 10.323 9.691 1.00 93.50 148 ASN A O 1
ATOM 1152 N N . SER A 1 149 ? 0.259 9.612 7.723 1.00 93.75 149 SER A N 1
ATOM 1153 C CA . SER A 1 149 ? 1.431 8.978 8.324 1.00 93.75 149 SER A CA 1
ATOM 1154 C C . SER A 1 149 ? 2.276 9.996 9.079 1.00 93.75 149 SER A C 1
ATOM 1156 O O . SER A 1 149 ? 2.355 11.174 8.719 1.00 93.75 149 SER A O 1
ATOM 1158 N N . VAL A 1 150 ? 2.870 9.531 10.172 1.00 92.12 150 VAL A N 1
ATOM 1159 C CA . VAL A 1 150 ? 3.499 10.393 11.170 1.00 92.12 150 VAL A CA 1
ATOM 1160 C C . VAL A 1 150 ? 4.992 10.161 11.148 1.00 92.12 150 VAL A C 1
ATOM 1162 O O . VAL A 1 150 ? 5.450 9.021 11.215 1.00 92.12 150 VAL A O 1
ATOM 1165 N N . GLU A 1 151 ? 5.753 11.244 11.107 1.00 91.12 151 GLU A N 1
ATOM 1166 C CA . GLU A 1 151 ? 7.197 11.168 11.242 1.00 91.12 151 GLU A CA 1
ATOM 1167 C C . GLU A 1 151 ? 7.590 10.845 12.694 1.00 91.12 151 GLU A C 1
ATOM 1169 O O . GLU A 1 151 ? 7.044 11.373 13.675 1.00 91.12 151 GLU A O 1
ATOM 1174 N N . TYR A 1 152 ? 8.555 9.950 12.845 1.00 86.19 152 TYR A N 1
ATOM 1175 C CA . TYR A 1 152 ? 9.215 9.683 14.108 1.00 86.19 152 TYR A CA 1
ATOM 1176 C C . TYR A 1 152 ? 10.714 9.796 13.938 1.00 86.19 152 TYR A C 1
ATOM 1178 O O . TYR A 1 152 ? 11.328 9.011 13.216 1.00 86.19 152 TYR A O 1
ATOM 1186 N N . THR A 1 153 ? 11.281 10.745 14.672 1.00 87.94 153 THR A N 1
ATOM 1187 C CA . THR A 1 153 ? 12.714 10.831 14.905 1.00 87.94 153 THR A CA 1
ATOM 1188 C C . THR A 1 153 ? 13.041 10.158 16.230 1.00 87.94 153 THR A C 1
ATOM 1190 O O . THR A 1 153 ? 12.451 10.474 17.266 1.00 87.94 153 THR A O 1
ATOM 1193 N N . GLY A 1 154 ? 13.982 9.225 16.193 1.00 85.25 154 GLY A N 1
ATOM 1194 C CA . GLY A 1 154 ? 14.442 8.487 17.357 1.00 85.25 154 GLY A CA 1
ATOM 1195 C C . GLY A 1 154 ? 15.865 7.989 17.172 1.00 85.25 154 GLY A C 1
ATOM 1196 O O . GLY A 1 154 ? 16.599 8.463 16.307 1.00 85.25 154 GLY A O 1
ATOM 1197 N N . LYS A 1 155 ? 16.240 7.014 17.996 1.00 85.88 155 LYS A N 1
ATOM 1198 C CA . LYS A 1 155 ? 17.521 6.321 17.907 1.00 85.88 155 LYS A CA 1
ATOM 1199 C C . LYS A 1 155 ? 17.296 4.879 17.464 1.00 85.88 155 LYS A C 1
ATOM 1201 O O . LYS A 1 155 ? 16.373 4.236 17.959 1.00 85.88 155 LYS A O 1
ATOM 1206 N N . ASP A 1 156 ? 18.116 4.373 16.549 1.00 84.94 156 ASP A N 1
ATOM 1207 C CA . ASP A 1 156 ? 18.151 2.938 16.251 1.00 84.94 156 ASP A CA 1
ATOM 1208 C C . ASP A 1 156 ? 18.830 2.146 17.394 1.00 84.94 156 ASP A C 1
ATOM 1210 O O . ASP A 1 156 ? 19.323 2.714 18.374 1.00 84.94 156 ASP A O 1
ATOM 1214 N N . GLY A 1 157 ? 18.891 0.815 17.269 1.00 81.38 157 GLY A N 1
ATOM 1215 C CA . GLY A 1 157 ? 19.578 -0.053 18.239 1.00 81.38 157 GLY A CA 1
ATOM 1216 C C . GLY A 1 157 ? 21.087 0.206 18.379 1.00 81.38 157 GLY A C 1
ATOM 1217 O O . GLY A 1 157 ? 21.709 -0.312 19.303 1.00 81.38 157 GLY A O 1
ATOM 1218 N N . ASN A 1 158 ? 21.661 1.027 17.497 1.00 91.88 158 ASN A N 1
ATOM 1219 C CA . ASN A 1 158 ? 23.060 1.441 17.488 1.00 91.88 158 ASN A CA 1
ATOM 1220 C C . ASN A 1 158 ? 23.240 2.910 17.922 1.00 91.88 158 ASN A C 1
ATOM 1222 O O . ASN A 1 158 ? 24.339 3.450 17.806 1.00 91.88 158 ASN A O 1
ATOM 1226 N N . ASN A 1 159 ? 22.188 3.551 18.448 1.00 89.19 159 ASN A N 1
ATOM 1227 C CA . ASN A 1 159 ? 22.169 4.948 18.887 1.00 89.19 159 ASN A CA 1
ATOM 1228 C C . ASN A 1 159 ? 22.377 5.997 17.766 1.00 89.19 159 ASN A C 1
ATOM 1230 O O . ASN A 1 159 ? 22.724 7.154 18.039 1.00 89.19 159 ASN A O 1
ATOM 1234 N N . ASN A 1 160 ? 22.122 5.631 16.509 1.00 91.38 160 ASN A N 1
ATOM 1235 C CA . ASN A 1 160 ? 22.100 6.560 15.379 1.00 91.38 160 ASN A CA 1
ATOM 1236 C C . ASN A 1 160 ? 20.746 7.253 15.281 1.00 91.38 160 ASN A C 1
ATOM 1238 O O . ASN A 1 160 ? 19.718 6.634 15.550 1.00 91.38 160 ASN A O 1
ATOM 1242 N N . ASP A 1 161 ? 20.736 8.519 14.862 1.00 92.19 161 ASP A N 1
ATOM 1243 C CA . ASP A 1 161 ? 19.482 9.207 14.562 1.00 92.19 161 ASP A CA 1
ATOM 1244 C C . ASP A 1 161 ? 18.799 8.543 13.368 1.00 92.19 161 ASP A C 1
ATOM 1246 O O . ASP A 1 161 ? 19.385 8.397 12.295 1.00 92.19 161 ASP A O 1
ATOM 1250 N N . ILE A 1 162 ? 17.545 8.154 13.566 1.00 89.12 162 ILE A N 1
ATOM 1251 C CA . ILE A 1 162 ? 16.694 7.615 12.517 1.00 89.12 162 ILE A CA 1
ATOM 1252 C C . ILE A 1 162 ? 15.436 8.462 12.426 1.00 89.12 162 ILE A C 1
ATOM 1254 O O . ILE A 1 162 ? 14.852 8.832 13.442 1.00 89.12 162 ILE A O 1
ATOM 1258 N N . THR A 1 163 ? 15.023 8.766 11.200 1.00 88.81 163 THR A N 1
ATOM 1259 C CA . THR A 1 163 ? 13.715 9.350 10.915 1.00 88.81 163 THR A CA 1
ATOM 1260 C C . THR A 1 163 ? 12.949 8.371 10.043 1.00 88.81 163 THR A C 1
ATOM 1262 O O . THR A 1 163 ? 13.397 8.032 8.949 1.00 88.81 163 THR A O 1
ATOM 1265 N N . VAL A 1 164 ? 11.820 7.881 10.550 1.00 88.75 164 VAL A N 1
ATOM 1266 C CA . VAL A 1 164 ? 10.938 6.948 9.841 1.00 88.75 164 VAL A CA 1
ATOM 1267 C C . VAL A 1 164 ? 9.525 7.504 9.774 1.00 88.75 164 VAL A C 1
ATOM 1269 O O . VAL A 1 164 ? 9.078 8.215 10.672 1.00 88.75 164 VAL A O 1
ATOM 1272 N N . ASN A 1 165 ? 8.806 7.151 8.713 1.00 91.75 165 ASN A N 1
ATOM 1273 C CA . ASN A 1 165 ? 7.380 7.423 8.594 1.00 91.75 165 ASN A CA 1
ATOM 1274 C C . ASN A 1 165 ? 6.590 6.208 9.083 1.00 91.75 165 ASN A C 1
ATOM 1276 O O . ASN A 1 165 ? 6.831 5.083 8.642 1.00 91.75 165 ASN A O 1
ATOM 1280 N N . LEU A 1 166 ? 5.652 6.457 9.991 1.00 91.88 166 LEU A N 1
ATOM 1281 C CA . LEU A 1 166 ? 4.890 5.440 10.703 1.00 91.88 166 LEU A CA 1
ATOM 1282 C C . LEU A 1 166 ? 3.435 5.431 10.239 1.00 91.88 166 LEU A C 1
ATOM 1284 O O . LEU A 1 166 ? 2.755 6.466 10.258 1.00 91.88 166 LEU A O 1
ATOM 1288 N N . GLY A 1 167 ? 2.962 4.252 9.841 1.00 94.56 167 GLY A N 1
ATOM 1289 C CA . GLY A 1 167 ? 1.619 4.054 9.305 1.00 94.56 167 GLY A CA 1
ATOM 1290 C C . GLY A 1 167 ? 0.561 3.759 10.366 1.00 94.56 167 GLY A C 1
ATOM 1291 O O . GLY A 1 167 ? 0.851 3.205 11.428 1.00 94.56 167 GLY A O 1
ATOM 1292 N N . CYS A 1 168 ? -0.697 4.094 10.057 1.00 95.25 168 CYS A N 1
ATOM 1293 C CA . CYS A 1 168 ? -1.812 3.965 10.997 1.00 95.25 168 CYS A CA 1
ATOM 1294 C C . CYS A 1 168 ? -2.026 2.542 11.529 1.00 95.25 168 CYS A C 1
ATOM 1296 O O . CYS A 1 168 ? -2.297 2.391 12.717 1.00 95.25 168 CYS A O 1
ATOM 1298 N N . PHE A 1 169 ? -1.880 1.528 10.675 1.00 97.12 169 PHE A N 1
ATOM 1299 C CA . PHE A 1 169 ? -2.056 0.102 10.975 1.00 97.12 169 PHE A CA 1
ATOM 1300 C C . PHE A 1 169 ? -0.774 -0.700 10.710 1.00 97.12 169 PHE A C 1
ATOM 1302 O O . PHE A 1 169 ? -0.820 -1.900 10.426 1.00 97.12 169 PHE A O 1
ATOM 1309 N N . GLN A 1 170 ? 0.380 -0.031 10.785 1.00 96.50 170 GLN A N 1
ATOM 1310 C CA . GLN A 1 170 ? 1.673 -0.677 10.619 1.00 96.50 170 GLN A CA 1
ATOM 1311 C C . GLN A 1 170 ? 1.838 -1.795 11.657 1.00 96.50 170 GLN A C 1
ATOM 1313 O O . GLN A 1 170 ? 1.673 -1.581 12.859 1.00 96.50 170 GLN A O 1
ATOM 1318 N N . GLU A 1 171 ? 2.195 -2.984 11.176 1.00 96.94 171 GLU A N 1
ATOM 1319 C CA . GLU A 1 171 ? 2.432 -4.201 11.954 1.00 96.94 171 GLU A CA 1
ATOM 1320 C C . GLU A 1 171 ? 1.224 -4.654 12.791 1.00 96.94 171 GLU A C 1
ATOM 1322 O O . GLU A 1 171 ? 1.376 -5.388 13.770 1.00 96.94 171 GLU A O 1
ATOM 1327 N N . CYS A 1 172 ? 0.005 -4.279 12.388 1.00 97.88 172 CYS A N 1
ATOM 1328 C CA . CYS A 1 172 ? -1.226 -4.878 12.899 1.00 97.88 172 CYS A CA 1
ATOM 1329 C C . CYS A 1 172 ? -1.406 -6.299 12.342 1.00 97.88 172 CYS A C 1
ATOM 1331 O O . CYS A 1 172 ? -2.272 -6.563 11.512 1.00 97.88 172 CYS A O 1
ATOM 1333 N N . THR A 1 173 ? -0.555 -7.229 12.779 1.00 97.62 173 THR A N 1
ATOM 1334 C CA . THR A 1 173 ? -0.419 -8.583 12.211 1.00 97.62 173 THR A CA 1
ATOM 1335 C C . THR A 1 173 ? -1.661 -9.457 12.358 1.00 97.62 173 THR A C 1
ATOM 1337 O O . THR A 1 173 ? -1.793 -10.423 11.609 1.00 97.62 173 THR A O 1
ATOM 1340 N N . LYS A 1 174 ? -2.574 -9.130 13.281 1.00 97.75 174 LYS A N 1
ATOM 1341 C CA . LYS A 1 174 ? -3.841 -9.849 13.489 1.00 97.75 174 LYS A CA 1
ATOM 1342 C C . LYS A 1 174 ? -5.073 -9.143 12.916 1.00 97.75 174 LYS A C 1
ATOM 1344 O O . LYS A 1 174 ? -6.157 -9.716 12.977 1.00 97.75 174 LYS A O 1
ATOM 1349 N N . LEU A 1 175 ? -4.933 -7.936 12.360 1.00 98.06 175 LEU A N 1
ATOM 1350 C CA . LEU A 1 175 ? -6.062 -7.213 11.777 1.00 98.06 175 LEU A CA 1
ATOM 1351 C C . LEU A 1 175 ? -6.470 -7.882 10.462 1.00 98.06 175 LEU A C 1
ATOM 1353 O O . LEU A 1 175 ? -5.708 -7.860 9.499 1.00 98.06 175 LEU A O 1
ATOM 1357 N N . VAL A 1 176 ? -7.676 -8.445 10.414 1.00 95.19 176 VAL A N 1
ATOM 1358 C CA . VAL A 1 176 ? -8.189 -9.151 9.225 1.00 95.19 176 VAL A CA 1
ATOM 1359 C C . VAL A 1 176 ? -9.379 -8.423 8.609 1.00 95.19 176 VAL A C 1
ATOM 1361 O O . VAL A 1 176 ? -9.453 -8.284 7.388 1.00 95.19 176 VAL A O 1
ATOM 1364 N N . THR A 1 177 ? -10.297 -7.935 9.443 1.00 92.38 177 THR A N 1
ATOM 1365 C CA . THR A 1 177 ? -11.619 -7.476 8.997 1.00 92.38 177 THR A CA 1
ATOM 1366 C C . THR A 1 177 ? -11.793 -5.971 9.194 1.00 92.38 177 THR A C 1
ATOM 1368 O O . THR A 1 177 ? -11.474 -5.427 10.253 1.00 92.38 177 THR A O 1
ATOM 1371 N N . LEU A 1 178 ? -12.338 -5.313 8.169 1.00 96.69 178 LEU A N 1
ATOM 1372 C CA . LEU A 1 178 ? -12.783 -3.917 8.168 1.00 96.69 178 LEU A CA 1
ATOM 1373 C C . LEU A 1 178 ? -14.285 -3.866 7.841 1.00 96.69 178 LEU A C 1
ATOM 1375 O O . LEU A 1 178 ? -14.788 -4.801 7.205 1.00 96.69 178 LEU A O 1
ATOM 1379 N N . PRO A 1 179 ? -15.016 -2.802 8.221 1.00 95.31 179 PRO A N 1
ATOM 1380 C CA . PRO A 1 179 ? -16.421 -2.685 7.860 1.00 95.31 179 PRO A CA 1
ATOM 1381 C C . PRO A 1 179 ? -16.568 -2.325 6.375 1.00 95.31 179 PRO A C 1
ATOM 1383 O O . PRO A 1 179 ? -15.661 -1.769 5.760 1.00 95.31 179 PRO A O 1
ATOM 1386 N N . SER A 1 180 ? -17.742 -2.592 5.795 1.00 90.25 180 SER A N 1
ATOM 1387 C CA . SER A 1 180 ? -18.018 -2.325 4.371 1.00 90.25 180 SER A CA 1
ATOM 1388 C C . SER A 1 180 ? -18.125 -0.840 4.008 1.00 90.25 180 SER A C 1
ATOM 1390 O O . SER A 1 180 ? -18.190 -0.498 2.822 1.00 90.25 180 SER A O 1
ATOM 1392 N N . GLU A 1 181 ? -18.249 0.022 5.016 1.00 92.56 181 GLU A N 1
ATOM 1393 C CA . GLU A 1 181 ? -18.224 1.475 4.880 1.00 92.56 181 GLU A CA 1
ATOM 1394 C C . GLU A 1 181 ? -16.781 1.982 4.903 1.00 92.56 181 GLU A C 1
ATOM 1396 O O . GLU A 1 181 ? -15.897 1.385 5.516 1.00 92.56 181 GLU A O 1
ATOM 1401 N N . SER A 1 182 ? -16.526 3.102 4.230 1.00 94.00 182 SER A N 1
ATOM 1402 C CA . SER A 1 182 ? -15.182 3.689 4.190 1.00 94.00 182 SER A CA 1
ATOM 1403 C C . SER A 1 182 ? -14.934 4.621 5.378 1.00 94.00 182 SER A C 1
ATOM 1405 O O . SER A 1 182 ? -15.866 5.311 5.802 1.00 94.00 182 SER A O 1
ATOM 1407 N N . PRO A 1 183 ? -13.693 4.695 5.891 1.00 95.19 183 PRO A N 1
ATOM 1408 C CA . PRO A 1 183 ? -13.333 5.692 6.890 1.00 95.19 183 PRO A CA 1
ATOM 1409 C C . PRO A 1 183 ? -13.385 7.103 6.296 1.00 95.19 183 PRO A C 1
ATOM 1411 O O . PRO A 1 183 ? -13.348 7.292 5.076 1.00 95.19 183 PRO A O 1
ATOM 1414 N N . ASN A 1 184 ? -13.396 8.118 7.162 1.00 93.94 184 ASN A N 1
ATOM 1415 C CA . ASN A 1 184 ? -13.156 9.485 6.716 1.00 93.94 184 ASN A CA 1
ATOM 1416 C C . ASN A 1 184 ? -11.669 9.667 6.356 1.00 93.94 184 ASN A C 1
ATOM 1418 O O . ASN A 1 184 ? -10.808 9.680 7.238 1.00 93.94 184 ASN A O 1
ATOM 1422 N N . LEU A 1 185 ? -11.398 9.829 5.056 1.00 95.62 185 LEU A N 1
ATOM 1423 C CA . LEU A 1 185 ? -10.069 10.056 4.474 1.00 95.62 185 LEU A CA 1
ATOM 1424 C C . LEU A 1 185 ? -9.908 11.458 3.861 1.00 95.62 185 LEU A C 1
ATOM 1426 O O . LEU A 1 185 ? -8.925 11.717 3.176 1.00 95.62 185 LEU A O 1
ATOM 1430 N N . GLU A 1 186 ? -10.852 12.379 4.085 1.00 92.75 186 GLU A N 1
ATOM 1431 C CA . GLU A 1 186 ? -10.916 13.667 3.370 1.00 92.75 186 GLU A CA 1
ATOM 1432 C C . GLU A 1 186 ? -9.613 14.480 3.481 1.00 92.75 186 GLU A C 1
ATOM 1434 O O . GLU A 1 186 ? -9.200 15.133 2.524 1.00 92.75 186 GLU A O 1
ATOM 1439 N N . LYS A 1 187 ? -8.938 14.397 4.634 1.00 92.75 187 LYS A N 1
ATOM 1440 C CA . LYS A 1 187 ? -7.688 15.116 4.934 1.00 92.75 187 LYS A CA 1
ATOM 1441 C C . LYS A 1 187 ? -6.422 14.259 4.803 1.00 92.75 187 LYS A C 1
ATOM 1443 O O . LYS A 1 187 ? -5.336 14.733 5.143 1.00 92.75 187 LYS A O 1
ATOM 1448 N N . VAL A 1 188 ? -6.550 13.012 4.355 1.00 96.44 188 VAL A N 1
ATOM 1449 C CA . VAL A 1 188 ? -5.420 12.090 4.213 1.00 96.44 188 VAL A CA 1
ATOM 1450 C C . VAL A 1 188 ? -4.776 12.302 2.845 1.00 96.44 188 VAL A C 1
ATOM 1452 O O . VAL A 1 188 ? -5.378 12.044 1.806 1.00 96.44 188 VAL A O 1
ATOM 1455 N N . THR A 1 189 ? -3.537 12.781 2.860 1.00 97.38 189 THR A N 1
ATOM 1456 C CA . THR A 1 189 ? -2.677 12.977 1.687 1.00 97.38 189 THR A CA 1
ATOM 1457 C C . THR A 1 189 ? -1.465 12.039 1.693 1.00 97.38 189 THR A C 1
ATOM 1459 O O . THR A 1 189 ? -0.859 11.803 0.652 1.00 97.38 189 THR A O 1
ATOM 1462 N N . ASN A 1 190 ? -1.119 11.460 2.842 1.00 97.56 190 ASN A N 1
ATOM 1463 C CA . ASN A 1 190 ? 0.050 10.614 3.044 1.00 97.56 190 ASN A CA 1
ATOM 1464 C C . ASN A 1 190 ? -0.357 9.314 3.759 1.00 97.56 190 ASN A C 1
ATOM 1466 O O . ASN A 1 190 ? -0.794 9.347 4.909 1.00 97.56 190 ASN A O 1
ATOM 1470 N N . MET A 1 191 ? -0.198 8.185 3.061 1.00 98.12 191 MET A N 1
ATOM 1471 C CA . MET A 1 191 ? -0.495 6.825 3.531 1.00 98.12 191 MET A CA 1
ATOM 1472 C C . MET A 1 191 ? 0.769 5.964 3.680 1.00 98.12 191 MET A C 1
ATOM 1474 O O . MET A 1 191 ? 0.703 4.735 3.587 1.00 98.12 191 MET A O 1
ATOM 1478 N N . VAL A 1 192 ? 1.930 6.589 3.906 1.00 98.25 192 VAL A N 1
ATOM 1479 C CA . VAL A 1 192 ? 3.198 5.871 4.067 1.00 98.25 192 VAL A CA 1
ATOM 1480 C C . VAL A 1 192 ? 3.077 4.773 5.130 1.00 98.25 192 VAL A C 1
ATOM 1482 O O . VAL A 1 192 ? 2.632 5.032 6.250 1.00 98.25 192 VAL A O 1
ATOM 1485 N N . SER A 1 193 ? 3.479 3.551 4.788 1.00 97.81 193 SER A N 1
ATOM 1486 C CA . SER A 1 193 ? 3.505 2.388 5.685 1.00 97.81 193 SER A CA 1
ATOM 1487 C C . SER A 1 193 ? 2.154 1.996 6.306 1.00 97.81 193 SER A C 1
ATOM 1489 O O . SER A 1 193 ? 2.145 1.271 7.300 1.00 97.81 193 SER A O 1
ATOM 1491 N N . MET A 1 194 ? 1.011 2.464 5.777 1.00 97.81 194 MET A N 1
ATOM 1492 C CA . MET A 1 194 ? -0.294 2.348 6.451 1.00 97.81 194 MET A CA 1
ATOM 1493 C C . MET A 1 194 ? -0.625 0.936 6.947 1.00 97.81 194 MET A C 1
ATOM 1495 O O . MET A 1 194 ? -1.102 0.814 8.068 1.00 97.81 194 MET A O 1
ATOM 1499 N N . PHE A 1 195 ? -0.342 -0.094 6.151 1.00 98.25 195 PHE A N 1
ATOM 1500 C CA . PHE A 1 195 ? -0.510 -1.515 6.466 1.00 98.25 195 PHE A CA 1
ATOM 1501 C C . PHE A 1 195 ? 0.812 -2.292 6.348 1.00 98.25 195 PHE A C 1
ATOM 1503 O O . PHE A 1 195 ? 0.805 -3.514 6.186 1.00 98.25 195 PHE A O 1
ATOM 1510 N N . ALA A 1 196 ? 1.959 -1.609 6.422 1.00 98.38 196 ALA A N 1
ATOM 1511 C CA . ALA A 1 196 ? 3.255 -2.272 6.330 1.00 98.38 196 ALA A CA 1
ATOM 1512 C C . ALA A 1 196 ? 3.388 -3.329 7.437 1.00 98.38 196 ALA A C 1
ATOM 1514 O O . ALA A 1 196 ? 3.159 -3.034 8.606 1.00 98.38 196 ALA A O 1
ATOM 1515 N N . GLY A 1 197 ? 3.718 -4.570 7.084 1.00 98.00 197 GLY A N 1
ATOM 1516 C CA . GLY A 1 197 ? 3.851 -5.690 8.014 1.00 98.00 197 GLY A CA 1
ATOM 1517 C C . GLY A 1 197 ? 2.537 -6.189 8.626 1.00 98.00 197 GLY A C 1
ATOM 1518 O O . GLY A 1 197 ? 2.578 -7.023 9.527 1.00 98.00 197 GLY A O 1
ATOM 1519 N N . ALA A 1 198 ? 1.368 -5.721 8.176 1.00 98.12 198 ALA A N 1
ATOM 1520 C CA . ALA A 1 198 ? 0.074 -6.266 8.591 1.00 98.12 198 ALA A CA 1
ATOM 1521 C C . ALA A 1 198 ? -0.172 -7.618 7.889 1.00 98.12 198 ALA A C 1
ATOM 1523 O O . ALA A 1 198 ? -0.943 -7.732 6.940 1.00 98.12 198 ALA A O 1
ATOM 1524 N N . THR A 1 199 ? 0.551 -8.654 8.316 1.00 98.44 199 THR A N 1
ATOM 1525 C CA . THR A 1 199 ? 0.704 -9.923 7.580 1.00 98.44 199 THR A CA 1
ATOM 1526 C C . THR A 1 199 ? -0.596 -10.687 7.326 1.00 98.44 199 THR A C 1
ATOM 1528 O O . THR A 1 199 ? -0.683 -11.377 6.312 1.00 98.44 199 THR A O 1
ATOM 1531 N N . SER A 1 200 ? -1.610 -10.556 8.186 1.00 98.19 200 SER A N 1
ATOM 1532 C CA . SER A 1 200 ? -2.926 -11.199 8.004 1.00 98.19 200 SER A CA 1
ATOM 1533 C C . SER A 1 200 ? -3.960 -10.310 7.302 1.00 98.19 200 SER A C 1
ATOM 1535 O O . SER A 1 200 ? -5.090 -10.744 7.080 1.00 98.19 200 SER A O 1
ATOM 1537 N N . PHE A 1 201 ? -3.606 -9.068 6.962 1.00 98.31 201 PHE A N 1
ATOM 1538 C CA . PHE A 1 201 ? -4.561 -8.097 6.447 1.00 98.31 201 PHE A CA 1
ATOM 1539 C C . PHE A 1 201 ? -4.979 -8.405 5.006 1.00 98.31 201 PHE A C 1
ATOM 1541 O O . PHE A 1 201 ? -4.150 -8.462 4.100 1.00 98.31 201 PHE A O 1
ATOM 1548 N N . ASN A 1 202 ? -6.289 -8.551 4.793 1.00 97.31 202 ASN A N 1
ATOM 1549 C CA . ASN A 1 202 ? -6.916 -8.644 3.472 1.00 97.31 202 ASN A CA 1
ATOM 1550 C C . ASN A 1 202 ? -8.354 -8.078 3.490 1.00 97.31 202 ASN A C 1
ATOM 1552 O O . ASN A 1 202 ? -9.252 -8.598 2.827 1.00 97.31 202 ASN A O 1
ATOM 1556 N N . GLY A 1 203 ? -8.593 -7.060 4.323 1.00 95.38 203 GLY A N 1
ATOM 1557 C CA . GLY A 1 203 ? -9.912 -6.447 4.480 1.00 95.38 203 GLY A CA 1
ATOM 1558 C C . GLY A 1 203 ? -10.372 -5.710 3.217 1.00 95.38 203 GLY A C 1
ATOM 1559 O O . GLY A 1 203 ? -9.553 -5.239 2.427 1.00 95.38 203 GLY A O 1
ATOM 1560 N N . ASP A 1 204 ? -11.690 -5.582 3.032 1.00 96.12 204 ASP A N 1
ATOM 1561 C CA . ASP A 1 204 ? -12.256 -4.836 1.902 1.00 96.12 204 ASP A CA 1
ATOM 1562 C C . ASP A 1 204 ? -11.996 -3.329 2.056 1.00 96.12 204 ASP A C 1
ATOM 1564 O O . ASP A 1 204 ? -12.526 -2.665 2.947 1.00 96.12 204 ASP A O 1
ATOM 1568 N N . ILE A 1 205 ? -11.178 -2.795 1.152 1.00 97.44 205 ILE A N 1
ATOM 1569 C CA . ILE A 1 205 ? -10.855 -1.367 1.035 1.00 97.44 205 ILE A CA 1
ATOM 1570 C C . ILE A 1 205 ? -11.243 -0.804 -0.339 1.00 97.44 205 ILE A C 1
ATOM 1572 O O . ILE A 1 205 ? -10.845 0.302 -0.710 1.00 97.44 205 ILE A O 1
ATOM 1576 N N . SER A 1 206 ? -12.063 -1.533 -1.100 1.00 97.44 206 SER A N 1
ATOM 1577 C CA . SER A 1 206 ? -12.422 -1.201 -2.487 1.00 97.44 206 SER A CA 1
ATOM 1578 C C . SER A 1 206 ? -13.162 0.129 -2.632 1.00 97.44 206 SER A C 1
ATOM 1580 O O . SER A 1 206 ? -13.104 0.770 -3.684 1.00 97.44 206 SER A O 1
ATOM 1582 N N . LYS A 1 207 ? -13.853 0.561 -1.571 1.00 97.25 207 LYS A N 1
ATOM 1583 C CA . LYS A 1 207 ? -14.626 1.811 -1.529 1.00 97.25 207 LYS A CA 1
ATOM 1584 C C . LYS A 1 207 ? -13.855 3.006 -0.970 1.00 97.25 207 LYS A C 1
ATOM 1586 O O . LYS A 1 207 ? -14.392 4.114 -0.985 1.00 97.25 207 LYS A O 1
ATOM 1591 N N . TRP A 1 208 ? -12.630 2.808 -0.483 1.00 97.94 208 TRP A N 1
ATOM 1592 C CA . TRP A 1 208 ? -11.852 3.895 0.101 1.00 97.94 208 TRP A CA 1
ATOM 1593 C C . TRP A 1 208 ? -11.610 4.997 -0.930 1.00 97.94 208 TRP A C 1
ATOM 1595 O O . TRP A 1 208 ? -11.106 4.752 -2.027 1.00 97.94 208 TRP A O 1
ATOM 1605 N N . ASN A 1 209 ? -11.955 6.233 -0.565 1.00 97.81 209 ASN A N 1
ATOM 1606 C CA . ASN A 1 209 ? -11.654 7.384 -1.400 1.00 97.81 209 ASN A CA 1
ATOM 1607 C C . ASN A 1 209 ? -10.221 7.865 -1.140 1.00 97.81 209 ASN A C 1
ATOM 1609 O O . ASN A 1 209 ? -9.971 8.606 -0.192 1.00 97.81 209 ASN A O 1
ATOM 1613 N N . VAL A 1 210 ? -9.297 7.457 -2.010 1.00 98.44 210 VAL A N 1
ATOM 1614 C CA . VAL A 1 210 ? -7.873 7.827 -1.952 1.00 98.44 210 VAL A CA 1
ATOM 1615 C C . VAL A 1 210 ? -7.505 8.982 -2.893 1.00 98.44 210 VAL A C 1
ATOM 1617 O O . VAL A 1 210 ? -6.327 9.240 -3.113 1.00 98.44 210 VAL A O 1
ATOM 1620 N N . SER A 1 211 ? -8.485 9.716 -3.441 1.00 98.38 211 SER A N 1
ATOM 1621 C CA . SER A 1 211 ? -8.225 10.736 -4.471 1.00 98.38 211 SER A CA 1
ATOM 1622 C C . SER A 1 211 ? -7.341 11.895 -4.010 1.00 98.38 211 SER A C 1
ATOM 1624 O O . SER A 1 211 ? -6.774 12.586 -4.847 1.00 98.38 211 SER A O 1
ATOM 1626 N N . ASN A 1 212 ? -7.236 12.140 -2.702 1.00 98.19 212 ASN A N 1
ATOM 1627 C CA . ASN A 1 212 ? -6.408 13.211 -2.137 1.00 98.19 212 ASN A CA 1
ATOM 1628 C C . ASN A 1 212 ? -4.984 12.745 -1.790 1.00 98.19 212 ASN A C 1
ATOM 1630 O O . ASN A 1 212 ? -4.145 13.568 -1.425 1.00 98.19 212 ASN A O 1
ATOM 1634 N N . VAL A 1 213 ? -4.702 11.444 -1.903 1.00 98.75 213 VAL A N 1
ATOM 1635 C CA . VAL A 1 213 ? -3.423 10.851 -1.514 1.00 98.75 213 VAL A CA 1
ATOM 1636 C C . VAL A 1 213 ? -2.362 11.141 -2.572 1.00 98.75 213 VAL A C 1
ATOM 1638 O O . VAL A 1 213 ? -2.573 10.912 -3.762 1.00 98.75 213 VAL A O 1
ATOM 1641 N N . THR A 1 214 ? -1.209 11.630 -2.121 1.00 98.62 214 THR A N 1
ATOM 1642 C CA . THR A 1 214 ? -0.033 11.917 -2.948 1.00 98.62 214 THR A CA 1
ATOM 1643 C C . THR A 1 214 ? 1.135 10.971 -2.661 1.00 98.62 214 THR A C 1
ATOM 1645 O O . THR A 1 214 ? 1.988 10.777 -3.525 1.00 98.62 214 THR A O 1
ATOM 1648 N N . ASN A 1 215 ? 1.172 10.335 -1.486 1.00 98.69 215 ASN A N 1
ATOM 1649 C CA . ASN A 1 215 ? 2.246 9.425 -1.086 1.00 98.69 215 ASN A CA 1
ATOM 1650 C C . ASN A 1 215 ? 1.688 8.089 -0.565 1.00 98.69 215 ASN A C 1
ATOM 1652 O O . ASN A 1 215 ? 0.942 8.074 0.417 1.00 98.69 215 ASN A O 1
ATOM 1656 N N . MET A 1 216 ? 2.062 6.984 -1.220 1.00 98.81 216 MET A N 1
ATOM 1657 C CA . MET A 1 216 ? 1.685 5.606 -0.866 1.00 98.81 216 MET A CA 1
ATOM 1658 C C . MET A 1 216 ? 2.906 4.712 -0.589 1.00 98.81 216 MET A C 1
ATOM 1660 O O . MET A 1 216 ? 2.824 3.484 -0.671 1.00 98.81 216 MET A O 1
ATOM 1664 N N . THR A 1 217 ? 4.050 5.312 -0.259 1.00 98.75 217 THR A N 1
ATOM 1665 C CA . THR A 1 217 ? 5.297 4.589 0.006 1.00 98.75 217 THR A CA 1
ATOM 1666 C C . THR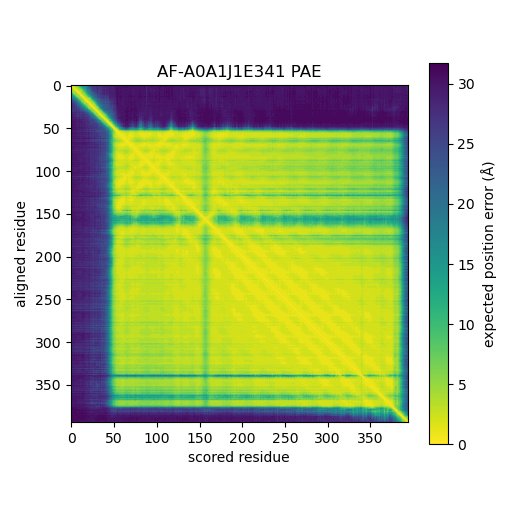 A 1 217 ? 5.101 3.515 1.075 1.00 98.75 217 THR A C 1
ATOM 1668 O O . THR A 1 217 ? 4.581 3.776 2.153 1.00 98.75 217 THR A O 1
ATOM 1671 N N . LEU A 1 218 ? 5.507 2.282 0.782 1.00 98.75 218 LEU A N 1
ATOM 1672 C CA . LEU A 1 218 ? 5.438 1.121 1.674 1.00 98.75 218 LEU A CA 1
ATOM 1673 C C . LEU A 1 218 ? 4.031 0.764 2.184 1.00 98.75 218 LEU A C 1
ATOM 1675 O O . LEU A 1 218 ? 3.924 -0.001 3.139 1.00 98.75 218 LEU A O 1
ATOM 1679 N N . MET A 1 219 ? 2.951 1.279 1.582 1.00 98.69 219 MET A N 1
ATOM 1680 C CA . MET A 1 219 ? 1.591 1.152 2.129 1.00 98.69 219 MET A CA 1
ATOM 1681 C C . MET A 1 219 ? 1.204 -0.291 2.498 1.00 98.69 219 MET A C 1
ATOM 1683 O O . MET A 1 219 ? 0.613 -0.489 3.555 1.00 98.69 219 MET A O 1
ATOM 1687 N N . PHE A 1 220 ? 1.576 -1.281 1.683 1.00 98.88 220 PHE A N 1
ATOM 1688 C CA . PHE A 1 220 ? 1.343 -2.714 1.910 1.00 98.88 220 PHE A CA 1
ATOM 1689 C C . PHE A 1 220 ? 2.644 -3.523 1.991 1.00 98.88 220 PHE A C 1
ATOM 1691 O O . PHE A 1 220 ? 2.633 -4.739 1.788 1.00 98.88 220 PHE A O 1
ATOM 1698 N N . ALA A 1 221 ? 3.779 -2.881 2.279 1.00 98.81 221 ALA A N 1
ATOM 1699 C CA . ALA A 1 221 ? 5.061 -3.573 2.331 1.00 98.81 221 ALA A CA 1
ATOM 1700 C C . ALA A 1 221 ? 5.031 -4.700 3.380 1.00 98.81 221 ALA A C 1
ATOM 1702 O O . ALA A 1 221 ? 4.747 -4.455 4.547 1.00 98.81 221 ALA A O 1
ATOM 1703 N N . GLY A 1 222 ? 5.290 -5.946 2.988 1.00 98.69 222 GLY A N 1
ATOM 1704 C CA . GLY A 1 222 ? 5.250 -7.113 3.874 1.00 98.69 222 GLY A CA 1
ATOM 1705 C C . GLY A 1 222 ? 3.850 -7.515 4.362 1.00 98.69 222 GLY A C 1
ATOM 1706 O O . GLY A 1 222 ? 3.744 -8.369 5.241 1.00 98.69 222 GLY A O 1
ATOM 1707 N N . ALA A 1 223 ? 2.770 -6.946 3.816 1.00 98.62 223 ALA A N 1
ATOM 1708 C CA . ALA A 1 223 ? 1.405 -7.419 4.056 1.00 98.62 223 ALA A CA 1
ATOM 1709 C C . ALA A 1 223 ? 1.165 -8.711 3.251 1.00 98.62 223 ALA A C 1
ATOM 1711 O O . ALA A 1 223 ? 0.527 -8.716 2.202 1.00 98.62 223 ALA A O 1
ATOM 1712 N N . THR A 1 224 ? 1.755 -9.817 3.708 1.00 98.75 224 THR A N 1
ATOM 1713 C CA . THR A 1 224 ? 1.904 -11.059 2.929 1.00 98.75 224 THR A CA 1
ATOM 1714 C C . THR A 1 224 ? 0.588 -11.685 2.467 1.00 98.75 224 THR A C 1
ATOM 1716 O O . THR A 1 224 ? 0.573 -12.326 1.417 1.00 98.75 224 THR A O 1
ATOM 1719 N N . SER A 1 225 ? -0.515 -11.489 3.196 1.00 98.62 225 SER A N 1
ATOM 1720 C CA . SER A 1 225 ? -1.848 -11.991 2.818 1.00 98.62 225 SER A CA 1
ATOM 1721 C C . SER A 1 225 ? -2.661 -11.028 1.946 1.00 98.62 225 SER A C 1
ATOM 1723 O O . SER A 1 225 ? -3.742 -11.398 1.488 1.00 98.62 225 SER A O 1
ATOM 1725 N N . PHE A 1 226 ? -2.183 -9.802 1.720 1.00 98.75 226 PHE A N 1
ATOM 1726 C CA . PHE A 1 226 ? -2.968 -8.774 1.049 1.00 98.75 226 PHE A CA 1
ATOM 1727 C C . PHE A 1 226 ? -3.142 -9.072 -0.446 1.00 98.75 226 PHE A C 1
ATOM 1729 O O . PHE A 1 226 ? -2.173 -9.192 -1.194 1.00 98.75 226 PHE A O 1
ATOM 1736 N N . ASN A 1 227 ? -4.398 -9.149 -0.884 1.00 98.56 227 ASN A N 1
ATOM 1737 C CA . ASN A 1 227 ? -4.811 -9.246 -2.284 1.00 98.56 227 ASN A CA 1
ATOM 1738 C C . ASN A 1 227 ? -6.208 -8.618 -2.492 1.00 98.56 227 ASN A C 1
ATOM 1740 O O . ASN A 1 227 ? -7.030 -9.124 -3.259 1.00 98.56 227 ASN A O 1
ATOM 1744 N N . GLY A 1 228 ? -6.512 -7.558 -1.737 1.00 96.69 228 GLY A N 1
ATOM 1745 C CA . GLY A 1 228 ? -7.816 -6.897 -1.757 1.00 96.69 228 GLY A CA 1
ATOM 1746 C C . GLY A 1 228 ? -8.088 -6.159 -3.072 1.00 96.69 228 GLY A C 1
ATOM 1747 O O . GLY A 1 228 ? -7.162 -5.747 -3.773 1.00 96.69 228 GLY A O 1
ATOM 1748 N N . ASP A 1 229 ? -9.368 -5.960 -3.405 1.00 98.25 229 ASP A N 1
ATOM 1749 C CA . ASP A 1 229 ? -9.756 -5.176 -4.583 1.00 98.25 229 ASP A CA 1
ATOM 1750 C C . ASP A 1 229 ? -9.444 -3.688 -4.372 1.00 98.25 229 ASP A C 1
ATOM 1752 O O . ASP A 1 229 ? -10.040 -3.020 -3.528 1.00 98.25 229 ASP A O 1
ATOM 1756 N N . ILE A 1 230 ? -8.526 -3.175 -5.187 1.00 98.62 230 ILE A N 1
ATOM 1757 C CA . ILE A 1 230 ? -8.133 -1.762 -5.267 1.00 98.62 230 ILE A CA 1
ATOM 1758 C C . ILE A 1 230 ? -8.264 -1.220 -6.702 1.00 98.62 230 ILE A C 1
ATOM 1760 O O . ILE A 1 230 ? -7.749 -0.152 -7.040 1.00 98.62 230 ILE A O 1
ATOM 1764 N N . SER A 1 231 ? -8.996 -1.932 -7.563 1.00 98.69 231 SER A N 1
ATOM 1765 C CA . SER A 1 231 ? -9.122 -1.630 -8.997 1.00 98.69 231 SER A CA 1
ATOM 1766 C C . SER A 1 231 ? -9.822 -0.301 -9.291 1.00 98.69 231 SER A C 1
ATOM 1768 O O . SER A 1 231 ? -9.632 0.290 -10.356 1.00 98.69 231 SER A O 1
ATOM 1770 N N . LYS A 1 232 ? -10.639 0.182 -8.345 1.00 98.56 232 LYS A N 1
ATOM 1771 C CA . LYS A 1 232 ? -11.419 1.428 -8.452 1.00 98.56 232 LYS A CA 1
ATOM 1772 C C . LYS A 1 232 ? -10.756 2.632 -7.791 1.00 98.56 232 LYS A C 1
ATOM 1774 O O . LYS A 1 232 ? -11.327 3.722 -7.823 1.00 98.56 232 LYS A O 1
ATOM 1779 N N . TRP A 1 233 ? -9.586 2.459 -7.184 1.00 98.75 233 TRP A N 1
ATOM 1780 C CA . TRP A 1 233 ? -8.885 3.563 -6.543 1.00 98.75 233 TRP A CA 1
ATOM 1781 C C . TRP A 1 233 ? -8.459 4.618 -7.559 1.00 98.75 233 TRP A C 1
ATOM 1783 O O . TRP A 1 233 ? -7.867 4.318 -8.597 1.00 98.75 233 TRP A O 1
ATOM 1793 N N . ASN A 1 234 ? -8.737 5.881 -7.235 1.00 98.75 234 ASN A N 1
ATOM 1794 C CA . ASN A 1 234 ? -8.214 7.003 -7.994 1.00 98.75 234 ASN A CA 1
ATOM 1795 C C . ASN A 1 234 ? -6.836 7.402 -7.450 1.00 98.75 234 ASN A C 1
ATOM 1797 O O . ASN A 1 234 ? -6.748 8.175 -6.499 1.00 98.75 234 ASN A O 1
ATOM 1801 N N . VAL A 1 235 ? -5.776 6.895 -8.081 1.00 98.88 235 VAL A N 1
ATOM 1802 C CA . VAL A 1 235 ? -4.376 7.182 -7.720 1.00 98.88 235 VAL A CA 1
ATOM 1803 C C . VAL A 1 235 ? -3.757 8.328 -8.534 1.00 98.88 235 VAL A C 1
ATOM 1805 O O . VAL A 1 235 ? -2.545 8.512 -8.508 1.00 98.88 235 VAL A O 1
ATOM 1808 N N . SER A 1 236 ? -4.559 9.130 -9.250 1.00 98.81 236 SER A N 1
ATOM 1809 C CA . SER A 1 236 ? -4.034 10.140 -10.184 1.00 98.81 236 SER A CA 1
ATOM 1810 C C . SER A 1 236 ? -3.205 11.245 -9.528 1.00 98.81 236 SER A C 1
ATOM 1812 O O . SER A 1 236 ? -2.469 11.933 -10.224 1.00 98.81 236 SER A O 1
ATOM 1814 N N . ASN A 1 237 ? -3.340 11.454 -8.218 1.00 98.75 237 ASN A N 1
ATOM 1815 C CA . ASN A 1 237 ? -2.572 12.451 -7.467 1.00 98.75 237 ASN A CA 1
ATOM 1816 C C . ASN A 1 237 ? -1.316 11.871 -6.801 1.00 98.75 237 ASN A C 1
ATOM 1818 O O . ASN A 1 237 ? -0.522 12.633 -6.253 1.00 98.75 237 ASN A O 1
ATOM 1822 N N . VAL A 1 238 ? -1.115 10.552 -6.864 1.00 98.94 238 VAL A N 1
ATOM 1823 C CA . VAL A 1 238 ? 0.033 9.884 -6.249 1.00 98.94 238 VAL A CA 1
ATOM 1824 C C . VAL A 1 238 ? 1.301 10.192 -7.038 1.00 98.94 238 VAL A C 1
ATOM 1826 O O . VAL A 1 238 ? 1.342 10.034 -8.258 1.00 98.94 238 VAL A O 1
ATOM 1829 N N . THR A 1 239 ? 2.342 10.616 -6.325 1.00 98.81 239 THR A N 1
ATOM 1830 C CA . THR A 1 239 ? 3.671 10.905 -6.873 1.00 98.81 239 THR A CA 1
ATOM 1831 C C . THR A 1 239 ? 4.720 9.881 -6.441 1.00 98.81 239 THR A C 1
ATOM 1833 O O . THR A 1 239 ? 5.696 9.680 -7.157 1.00 98.81 239 THR A O 1
ATOM 1836 N N . ASP A 1 240 ? 4.525 9.213 -5.298 1.00 98.88 240 ASP A N 1
ATOM 1837 C CA . ASP A 1 240 ? 5.464 8.223 -4.754 1.00 98.88 240 ASP A CA 1
ATOM 1838 C C . ASP A 1 240 ? 4.752 6.906 -4.403 1.00 98.88 240 ASP A C 1
ATOM 1840 O O . ASP A 1 240 ? 3.796 6.892 -3.619 1.00 98.88 240 ASP A O 1
ATOM 1844 N N . MET A 1 241 ? 5.220 5.813 -5.013 1.00 98.88 241 MET A N 1
ATOM 1845 C CA . MET A 1 241 ? 4.755 4.437 -4.799 1.00 98.88 241 MET A CA 1
ATOM 1846 C C . MET A 1 241 ? 5.899 3.507 -4.365 1.00 98.88 241 MET A C 1
ATOM 1848 O O . MET A 1 241 ? 5.811 2.286 -4.527 1.00 98.88 241 MET A O 1
ATOM 1852 N N . THR A 1 242 ? 6.982 4.069 -3.817 1.00 98.88 242 THR A N 1
ATOM 1853 C CA . THR A 1 242 ? 8.160 3.310 -3.376 1.00 98.88 242 THR A CA 1
ATOM 1854 C C . THR A 1 242 ? 7.754 2.143 -2.480 1.00 98.88 242 THR A C 1
ATOM 1856 O O . THR A 1 242 ? 7.159 2.337 -1.425 1.00 98.88 242 THR A O 1
ATOM 1859 N N . GLY A 1 243 ? 8.063 0.914 -2.886 1.00 98.81 243 GLY A N 1
ATOM 1860 C CA . GLY A 1 243 ? 7.834 -0.295 -2.100 1.00 98.81 243 GLY A CA 1
ATOM 1861 C C . GLY A 1 243 ? 6.377 -0.563 -1.727 1.00 98.81 243 GLY A C 1
ATOM 1862 O O . GLY A 1 243 ? 6.145 -1.312 -0.782 1.00 98.81 243 GLY A O 1
ATOM 1863 N N . MET A 1 244 ? 5.399 0.034 -2.423 1.00 98.88 244 MET A N 1
ATOM 1864 C CA . MET A 1 244 ? 3.979 -0.043 -2.052 1.00 98.88 244 MET A CA 1
ATOM 1865 C C . MET A 1 244 ? 3.499 -1.482 -1.805 1.00 98.88 244 MET A C 1
ATOM 1867 O O . MET A 1 244 ? 2.768 -1.700 -0.845 1.00 98.88 244 MET A O 1
ATOM 1871 N N . PHE A 1 245 ? 3.952 -2.451 -2.606 1.00 98.94 245 PHE A N 1
ATOM 1872 C CA . PHE A 1 245 ? 3.651 -3.883 -2.474 1.00 98.94 245 PHE A CA 1
ATOM 1873 C C . PHE A 1 245 ? 4.901 -4.733 -2.198 1.00 98.94 245 PHE A C 1
ATOM 1875 O O . PHE A 1 245 ? 4.881 -5.949 -2.394 1.00 98.94 245 PHE A O 1
ATOM 1882 N N . GLY A 1 246 ? 6.002 -4.124 -1.749 1.00 98.88 246 GLY A N 1
ATOM 1883 C CA . GLY A 1 246 ? 7.255 -4.836 -1.506 1.00 98.88 246 GLY A CA 1
ATOM 1884 C C . GLY A 1 246 ? 7.069 -5.951 -0.470 1.00 98.88 246 GLY A C 1
ATOM 1885 O O . GLY A 1 246 ? 6.734 -5.676 0.674 1.00 98.88 246 GLY A O 1
ATOM 1886 N N . GLY A 1 247 ? 7.245 -7.215 -0.845 1.00 98.81 247 GLY A N 1
ATOM 1887 C CA . GLY A 1 247 ? 7.044 -8.380 0.021 1.00 98.81 247 GLY A CA 1
ATOM 1888 C C . GLY A 1 247 ? 5.579 -8.752 0.282 1.00 98.81 247 GLY A C 1
ATOM 1889 O O . GLY A 1 247 ? 5.319 -9.633 1.101 1.00 98.81 247 GLY A O 1
ATOM 1890 N N . ALA A 1 248 ? 4.609 -8.127 -0.394 1.00 98.81 248 ALA A N 1
ATOM 1891 C CA . ALA A 1 248 ? 3.208 -8.553 -0.372 1.00 98.81 248 ALA A CA 1
ATOM 1892 C C . ALA A 1 248 ? 3.038 -9.809 -1.248 1.00 98.81 248 ALA A C 1
ATOM 1894 O O . ALA A 1 248 ? 2.573 -9.753 -2.384 1.00 98.81 248 ALA A O 1
ATOM 1895 N N . THR A 1 249 ? 3.491 -10.958 -0.744 1.00 98.88 249 THR A N 1
ATOM 1896 C CA . THR A 1 249 ? 3.682 -12.191 -1.530 1.00 98.88 249 THR A CA 1
ATOM 1897 C C . THR A 1 249 ? 2.419 -12.719 -2.213 1.00 98.88 249 THR A C 1
ATOM 1899 O O . THR A 1 249 ? 2.530 -13.330 -3.277 1.00 98.88 249 THR A O 1
ATOM 1902 N N . SER A 1 250 ? 1.230 -12.475 -1.653 1.00 98.88 250 SER A N 1
ATOM 1903 C CA . SER A 1 250 ? -0.058 -12.889 -2.241 1.00 98.88 250 SER A CA 1
ATOM 1904 C C . SER A 1 250 ? -0.650 -11.885 -3.235 1.00 98.88 250 SER A C 1
ATOM 1906 O O . SER A 1 250 ? -1.650 -12.198 -3.883 1.00 98.88 250 SER A O 1
ATOM 1908 N N . PHE A 1 251 ? -0.078 -10.684 -3.357 1.00 98.88 251 PHE A N 1
ATOM 1909 C CA . PHE A 1 251 ? -0.681 -9.611 -4.137 1.00 98.88 251 PHE A CA 1
ATOM 1910 C C . PHE A 1 251 ? -0.637 -9.905 -5.643 1.00 98.88 251 PHE A C 1
ATOM 1912 O O . PHE A 1 251 ? 0.429 -10.080 -6.231 1.00 98.88 251 PHE A O 1
ATOM 1919 N N . ASN A 1 252 ? -1.811 -9.916 -6.274 1.00 98.81 252 ASN A N 1
ATOM 1920 C CA . ASN A 1 252 ? -2.006 -9.991 -7.723 1.00 98.81 252 ASN A CA 1
ATOM 1921 C C . ASN A 1 252 ? -3.320 -9.290 -8.141 1.00 98.81 252 ASN A C 1
ATOM 1923 O O . ASN A 1 252 ? -4.038 -9.754 -9.029 1.00 98.81 252 ASN A O 1
ATOM 1927 N N . GLY A 1 253 ? -3.682 -8.211 -7.439 1.00 98.00 253 GLY A N 1
ATOM 1928 C CA . GLY A 1 253 ? -4.919 -7.465 -7.674 1.00 98.00 253 GLY A CA 1
ATOM 1929 C C . GLY A 1 253 ? -4.920 -6.719 -9.014 1.00 98.00 253 GLY A C 1
ATOM 1930 O O . GLY A 1 253 ? -3.867 -6.356 -9.541 1.00 98.00 253 GLY A O 1
ATOM 1931 N N . ASP A 1 254 ? -6.110 -6.459 -9.567 1.00 98.69 254 ASP A N 1
ATOM 1932 C CA . ASP A 1 254 ? -6.248 -5.669 -10.798 1.00 98.69 254 ASP A CA 1
ATOM 1933 C C . ASP A 1 254 ? -5.922 -4.191 -10.537 1.00 98.69 254 ASP A C 1
ATOM 1935 O O . ASP A 1 254 ? -6.660 -3.484 -9.851 1.00 98.69 254 ASP A O 1
ATOM 1939 N N . ILE A 1 255 ? -4.827 -3.729 -11.138 1.00 98.81 255 ILE A N 1
ATOM 1940 C CA . ILE A 1 255 ? -4.364 -2.333 -11.132 1.00 98.81 255 ILE A CA 1
ATOM 1941 C C . ILE A 1 255 ? -4.209 -1.776 -12.559 1.00 98.81 255 ILE A C 1
ATOM 1943 O O . ILE A 1 255 ? -3.594 -0.731 -12.782 1.00 98.81 255 ILE A O 1
ATOM 1947 N N . SER A 1 256 ? -4.807 -2.446 -13.548 1.00 98.75 256 SER A N 1
ATOM 1948 C CA . SER A 1 256 ? -4.658 -2.122 -14.976 1.00 98.75 256 SER A CA 1
ATOM 1949 C C . SER A 1 256 ? -5.237 -0.761 -15.369 1.00 98.75 256 SER A C 1
ATOM 1951 O O . SER A 1 256 ? -4.836 -0.170 -16.374 1.00 98.75 256 SER A O 1
ATOM 1953 N N . LYS A 1 257 ? -6.187 -0.246 -14.577 1.00 98.75 257 LYS A N 1
ATOM 1954 C CA . LYS A 1 257 ? -6.887 1.030 -14.810 1.00 98.75 257 LYS A CA 1
ATOM 1955 C C . LYS A 1 257 ? -6.307 2.207 -14.032 1.00 98.75 257 LYS A C 1
ATOM 1957 O O . LYS A 1 257 ? -6.827 3.316 -14.149 1.00 98.75 257 LYS A O 1
ATOM 1962 N N . TRP A 1 258 ? -5.271 1.987 -13.230 1.00 98.88 258 TRP A N 1
ATOM 1963 C CA . TRP A 1 258 ? -4.656 3.057 -12.458 1.00 98.88 258 TRP A CA 1
ATOM 1964 C C . TRP A 1 258 ? -4.015 4.105 -13.367 1.00 98.88 258 TRP A C 1
ATOM 1966 O O . TRP A 1 258 ? -3.261 3.789 -14.287 1.00 98.88 258 TRP A O 1
ATOM 1976 N N . ASN A 1 259 ? -4.301 5.376 -13.082 1.00 98.88 259 ASN A N 1
ATOM 1977 C CA . ASN A 1 259 ? -3.598 6.482 -13.710 1.00 98.88 259 ASN A CA 1
ATOM 1978 C C . ASN A 1 259 ? -2.342 6.821 -12.900 1.00 98.88 259 ASN A C 1
ATOM 1980 O O . ASN A 1 259 ? -2.419 7.570 -11.931 1.00 98.88 259 ASN A O 1
ATOM 1984 N N . VAL A 1 260 ? -1.196 6.291 -13.326 1.00 98.88 260 VAL A N 1
ATOM 1985 C CA . VAL A 1 260 ? 0.113 6.521 -12.689 1.00 98.88 260 VAL A CA 1
ATOM 1986 C C . VAL A 1 260 ? 0.912 7.665 -13.328 1.00 98.88 260 VAL A C 1
ATOM 1988 O O . VAL A 1 260 ? 2.102 7.801 -13.067 1.00 98.88 260 VAL A O 1
ATOM 1991 N N . SER A 1 261 ? 0.286 8.518 -14.152 1.00 98.81 261 SER A N 1
ATOM 1992 C CA . SER A 1 261 ? 1.010 9.538 -14.931 1.00 98.81 261 SER A CA 1
ATOM 1993 C C . SER A 1 261 ? 1.736 10.589 -14.090 1.00 98.81 261 SER A C 1
ATOM 1995 O O . SER A 1 261 ? 2.599 11.279 -14.617 1.00 98.81 261 SER A O 1
ATOM 1997 N N . ASN A 1 262 ? 1.378 10.751 -12.815 1.00 98.81 262 ASN A N 1
ATOM 1998 C CA . ASN A 1 262 ? 2.024 11.694 -11.896 1.00 98.81 262 ASN A CA 1
ATOM 1999 C C . ASN A 1 262 ? 3.085 11.040 -11.000 1.00 98.81 262 ASN A C 1
ATOM 2001 O O . ASN A 1 262 ? 3.784 11.749 -10.278 1.00 98.81 262 ASN A O 1
ATOM 2005 N N . VAL A 1 263 ? 3.236 9.714 -11.063 1.00 98.94 263 VAL A N 1
ATOM 2006 C CA . VAL A 1 263 ? 4.222 8.987 -10.264 1.00 98.94 263 VAL A CA 1
ATOM 2007 C C . VAL A 1 263 ? 5.621 9.277 -10.798 1.00 98.94 263 VAL A C 1
ATOM 2009 O O . VAL A 1 263 ? 5.881 9.152 -11.994 1.00 98.94 263 VAL A O 1
ATOM 2012 N N . THR A 1 264 ? 6.526 9.648 -9.896 1.00 98.81 264 THR A N 1
ATOM 2013 C CA . THR A 1 264 ? 7.943 9.881 -10.194 1.00 98.81 264 THR A CA 1
ATOM 2014 C C . THR A 1 264 ? 8.842 8.792 -9.612 1.00 98.81 264 THR A C 1
ATOM 2016 O O . THR A 1 264 ? 9.924 8.553 -10.146 1.00 98.81 264 THR A O 1
ATOM 2019 N N . ASN A 1 265 ? 8.395 8.081 -8.571 1.00 98.81 265 ASN A N 1
ATOM 2020 C CA . ASN A 1 265 ? 9.179 7.051 -7.891 1.00 98.81 265 ASN A CA 1
ATOM 2021 C C . ASN A 1 265 ? 8.407 5.726 -7.748 1.00 98.81 265 ASN A C 1
ATOM 2023 O O . ASN A 1 265 ? 7.314 5.691 -7.178 1.00 98.81 265 ASN A O 1
ATOM 2027 N N . MET A 1 266 ? 8.993 4.641 -8.268 1.00 98.81 266 MET A N 1
ATOM 2028 C CA . MET A 1 266 ? 8.481 3.265 -8.199 1.00 98.81 266 MET A CA 1
ATOM 2029 C C . MET A 1 266 ? 9.530 2.277 -7.658 1.00 98.81 266 MET A C 1
ATOM 2031 O O . MET A 1 266 ? 9.436 1.070 -7.901 1.00 98.81 266 MET A O 1
ATOM 2035 N N . VAL A 1 267 ? 10.537 2.769 -6.927 1.00 98.81 267 VAL A N 1
ATOM 2036 C CA . VAL A 1 267 ? 11.589 1.925 -6.339 1.00 98.81 267 VAL A CA 1
ATOM 2037 C C . VAL A 1 267 ? 10.967 0.786 -5.544 1.00 98.81 267 VAL A C 1
ATOM 2039 O O . VAL A 1 267 ? 10.098 1.014 -4.709 1.00 98.81 267 VAL A O 1
ATOM 2042 N N . SER A 1 268 ? 11.398 -0.446 -5.800 1.00 98.81 268 SER A N 1
ATOM 2043 C CA . SER A 1 268 ? 10.955 -1.652 -5.089 1.00 98.81 268 SER A CA 1
ATOM 2044 C C . SER A 1 268 ? 9.440 -1.900 -5.059 1.00 98.81 268 SER A C 1
ATOM 2046 O O . SER A 1 268 ? 8.993 -2.699 -4.238 1.00 98.81 268 SER A O 1
ATOM 2048 N N . MET A 1 269 ? 8.631 -1.245 -5.908 1.00 98.88 269 MET A N 1
ATOM 2049 C CA . MET A 1 269 ? 7.162 -1.252 -5.794 1.00 98.88 269 MET A CA 1
ATOM 2050 C C . MET A 1 269 ? 6.566 -2.663 -5.674 1.00 98.88 269 MET A C 1
ATOM 2052 O O . MET A 1 269 ? 5.661 -2.851 -4.865 1.00 98.88 269 MET A O 1
ATOM 2056 N N . PHE A 1 270 ? 7.099 -3.643 -6.411 1.00 98.94 270 PHE A N 1
ATOM 2057 C CA . PHE A 1 270 ? 6.683 -5.050 -6.386 1.00 98.94 270 PHE A CA 1
ATOM 2058 C C . PHE A 1 270 ? 7.789 -6.005 -5.919 1.00 98.94 270 PHE A C 1
ATOM 2060 O O . PHE A 1 270 ? 7.657 -7.220 -6.092 1.00 98.94 270 PHE A O 1
ATOM 2067 N N . ALA A 1 271 ? 8.875 -5.494 -5.331 1.00 98.94 271 ALA A N 1
ATOM 2068 C CA . ALA A 1 271 ? 10.010 -6.317 -4.922 1.00 98.94 271 ALA A CA 1
ATOM 2069 C C . ALA A 1 271 ? 9.553 -7.423 -3.957 1.00 98.94 271 ALA A C 1
ATOM 2071 O O . ALA A 1 271 ? 8.987 -7.130 -2.912 1.00 98.94 271 ALA A O 1
ATOM 2072 N N . GLY A 1 272 ? 9.750 -8.696 -4.295 1.00 98.81 272 GLY A N 1
ATOM 2073 C CA . GLY A 1 272 ? 9.327 -9.838 -3.477 1.00 98.81 272 GLY A CA 1
ATOM 2074 C C . GLY A 1 272 ? 7.815 -10.104 -3.447 1.00 98.81 272 GLY A C 1
ATOM 2075 O O . GLY A 1 272 ? 7.373 -10.987 -2.713 1.00 98.81 272 GLY A O 1
ATOM 2076 N N . ALA A 1 273 ? 7.002 -9.397 -4.240 1.00 98.81 273 ALA A N 1
ATOM 2077 C CA . ALA A 1 273 ? 5.590 -9.728 -4.455 1.00 98.81 273 ALA A CA 1
ATOM 2078 C C . ALA A 1 273 ? 5.476 -10.959 -5.375 1.00 98.81 273 ALA A C 1
ATOM 2080 O O . ALA A 1 273 ? 5.147 -10.859 -6.553 1.00 98.81 273 ALA A O 1
ATOM 2081 N N . THR A 1 274 ? 5.829 -12.138 -4.861 1.00 98.88 274 THR A N 1
ATOM 2082 C CA . THR A 1 274 ? 6.099 -13.341 -5.668 1.00 98.88 274 THR A CA 1
ATOM 2083 C C . THR A 1 274 ? 4.945 -13.795 -6.565 1.00 98.88 274 THR A C 1
ATOM 2085 O O . THR A 1 274 ? 5.217 -14.388 -7.608 1.00 98.88 274 THR A O 1
ATOM 2088 N N . SER A 1 275 ? 3.689 -13.505 -6.211 1.00 98.88 275 SER A N 1
ATOM 2089 C CA . SER A 1 275 ? 2.501 -13.850 -7.013 1.00 98.88 275 SER A CA 1
ATOM 2090 C C . SER A 1 275 ? 2.122 -12.808 -8.071 1.00 98.88 275 SER A C 1
ATOM 2092 O O . SER A 1 275 ? 1.240 -13.075 -8.889 1.00 98.88 275 SER A O 1
ATOM 2094 N N . PHE A 1 276 ? 2.741 -11.625 -8.064 1.00 98.94 276 PHE A N 1
ATOM 2095 C CA . PHE A 1 276 ? 2.319 -10.520 -8.918 1.00 98.94 276 PHE A CA 1
ATOM 2096 C C . PHE A 1 276 ? 2.618 -10.799 -10.398 1.00 98.94 276 PHE A C 1
ATOM 2098 O O . PHE A 1 276 ? 3.765 -11.007 -10.792 1.00 98.94 276 PHE A O 1
ATOM 2105 N N . ASN A 1 277 ? 1.573 -10.762 -11.225 1.00 98.81 277 ASN A N 1
ATOM 2106 C CA . ASN A 1 277 ? 1.635 -10.827 -12.686 1.00 98.81 277 ASN A CA 1
ATOM 2107 C C . ASN A 1 277 ? 0.472 -10.034 -13.326 1.00 98.81 277 ASN A C 1
ATOM 2109 O O . ASN A 1 277 ? -0.103 -10.445 -14.336 1.00 98.81 277 ASN A O 1
ATOM 2113 N N . GLY A 1 278 ? 0.066 -8.932 -12.688 1.00 98.06 278 GLY A N 1
ATOM 2114 C CA . GLY A 1 278 ? -1.042 -8.092 -13.144 1.00 98.06 278 GLY A CA 1
ATOM 2115 C C . GLY A 1 278 ? -0.727 -7.340 -14.443 1.00 98.06 278 GLY A C 1
ATOM 2116 O O . GLY A 1 278 ? 0.428 -7.023 -14.730 1.00 98.06 278 GLY A O 1
ATOM 2117 N N . ASP A 1 279 ? -1.762 -7.021 -15.229 1.00 98.69 279 ASP A N 1
ATOM 2118 C CA . ASP A 1 279 ? -1.608 -6.200 -16.438 1.00 98.69 279 ASP A CA 1
ATOM 2119 C C . ASP A 1 279 ? -1.307 -4.740 -16.068 1.00 98.69 279 ASP A C 1
ATOM 2121 O O . ASP A 1 279 ? -2.157 -4.031 -15.529 1.00 98.69 279 ASP A O 1
ATOM 2125 N N . ILE A 1 280 ? -0.100 -4.294 -16.408 1.00 98.81 280 ILE A N 1
ATOM 2126 C CA . ILE A 1 280 ? 0.383 -2.913 -16.263 1.00 98.81 280 ILE A CA 1
ATOM 2127 C C . ILE A 1 280 ? 0.854 -2.329 -17.606 1.00 98.81 280 ILE A C 1
ATOM 2129 O O . ILE A 1 280 ? 1.522 -1.294 -17.664 1.00 98.81 280 ILE A O 1
ATOM 2133 N N . SER A 1 281 ? 0.473 -2.963 -18.719 1.00 98.75 281 SER A N 1
ATOM 2134 C CA . SER A 1 281 ? 0.925 -2.606 -20.072 1.00 98.75 281 SER A CA 1
ATOM 2135 C C . SER A 1 281 ? 0.486 -1.209 -20.520 1.00 98.75 281 SER A C 1
ATOM 2137 O O . SER A 1 281 ? 1.127 -0.587 -21.369 1.00 98.75 281 SER A O 1
ATOM 2139 N N . LYS A 1 282 ? -0.611 -0.696 -19.946 1.00 98.75 282 LYS A N 1
ATOM 2140 C CA . LYS A 1 282 ? -1.213 0.607 -20.282 1.00 98.75 282 LYS A CA 1
ATOM 2141 C C . LYS A 1 282 ? -0.780 1.749 -19.368 1.00 98.75 282 LYS A C 1
ATOM 2143 O O . LYS A 1 282 ? -1.243 2.874 -19.557 1.00 98.75 282 LYS A O 1
ATOM 2148 N N . TRP A 1 283 ? 0.065 1.486 -18.376 1.00 98.88 283 TRP A N 1
ATOM 2149 C CA . TRP A 1 283 ? 0.545 2.527 -17.478 1.00 98.88 283 TRP A CA 1
ATOM 2150 C C . TRP A 1 283 ? 1.382 3.565 -18.225 1.00 98.88 283 TRP A C 1
ATOM 2152 O O . TRP A 1 283 ? 2.303 3.235 -18.973 1.00 98.88 283 TRP A O 1
ATOM 2162 N N . ASN A 1 284 ? 1.076 4.842 -17.995 1.00 98.81 284 ASN A N 1
ATOM 2163 C CA . ASN A 1 284 ? 1.926 5.929 -18.455 1.00 98.81 284 ASN A CA 1
ATOM 2164 C C . ASN A 1 284 ? 3.021 6.203 -17.417 1.00 98.81 284 ASN A C 1
ATOM 2166 O O . ASN A 1 284 ? 2.796 6.945 -16.465 1.00 98.81 284 ASN A O 1
ATOM 2170 N N . VAL A 1 285 ? 4.202 5.623 -17.629 1.00 98.88 285 VAL A N 1
ATOM 2171 C CA . VAL A 1 285 ? 5.371 5.773 -16.746 1.00 98.88 285 VAL A CA 1
ATOM 2172 C C . VAL A 1 285 ? 6.329 6.891 -17.180 1.00 98.88 285 VAL A C 1
ATOM 2174 O O . VAL A 1 285 ? 7.444 6.970 -16.677 1.00 98.88 285 VAL A O 1
ATOM 2177 N N . SER A 1 286 ? 5.921 7.783 -18.093 1.00 98.75 286 SER A N 1
ATOM 2178 C CA . SER A 1 286 ? 6.831 8.782 -18.679 1.00 98.75 286 SER A CA 1
ATOM 2179 C C . SER A 1 286 ? 7.409 9.783 -17.676 1.00 98.75 286 SER A C 1
ATOM 2181 O O . SER A 1 286 ? 8.396 10.435 -17.991 1.00 98.75 286 SER A O 1
ATOM 2183 N N . ASN A 1 287 ? 6.796 9.947 -16.502 1.00 98.75 287 ASN A N 1
ATOM 2184 C CA . ASN A 1 287 ? 7.278 10.842 -15.444 1.00 98.75 287 ASN A CA 1
ATOM 2185 C C . ASN A 1 287 ? 8.111 10.124 -14.372 1.00 98.75 287 ASN A C 1
ATOM 2187 O O . ASN A 1 287 ? 8.680 10.788 -13.507 1.00 98.75 287 ASN A O 1
ATOM 2191 N N . VAL A 1 288 ? 8.214 8.794 -14.437 1.00 98.88 288 VAL A N 1
ATOM 2192 C CA . VAL A 1 288 ? 9.000 8.013 -13.483 1.00 98.88 288 VAL A CA 1
ATOM 2193 C C . VAL A 1 288 ? 10.485 8.248 -13.738 1.00 98.88 288 VAL A C 1
ATOM 2195 O O . VAL A 1 288 ? 10.964 8.114 -14.864 1.00 98.88 288 VAL A O 1
ATOM 2198 N N . THR A 1 289 ? 11.215 8.584 -12.679 1.00 98.44 289 THR A N 1
ATOM 2199 C CA . THR A 1 289 ? 12.667 8.782 -12.706 1.00 98.44 289 THR A CA 1
ATOM 2200 C C . THR A 1 289 ? 13.418 7.636 -12.036 1.00 98.44 289 THR A C 1
ATOM 2202 O O . THR A 1 289 ? 14.578 7.401 -12.365 1.00 98.44 289 THR A O 1
ATOM 2205 N N . ASN A 1 290 ? 12.783 6.873 -11.140 1.00 98.44 290 ASN A N 1
ATOM 2206 C CA . ASN A 1 290 ? 13.439 5.766 -10.448 1.00 98.44 290 ASN A CA 1
ATOM 2207 C C . ASN A 1 290 ? 12.576 4.496 -10.405 1.00 98.44 290 ASN A C 1
ATOM 2209 O O . ASN A 1 290 ? 11.441 4.521 -9.925 1.00 98.44 290 ASN A O 1
ATOM 2213 N N . MET A 1 291 ? 13.146 3.394 -10.900 1.00 98.50 291 MET A N 1
ATOM 2214 C CA . MET A 1 291 ? 12.568 2.046 -10.941 1.00 98.50 291 MET A CA 1
ATOM 2215 C C . MET A 1 291 ? 13.513 0.991 -10.338 1.00 98.50 291 MET A C 1
ATOM 2217 O O . MET A 1 291 ? 13.342 -0.207 -10.581 1.00 98.50 291 MET A O 1
ATOM 2221 N N . ALA A 1 292 ? 14.522 1.407 -9.562 1.00 98.12 292 ALA A N 1
ATOM 2222 C CA . ALA A 1 292 ? 15.458 0.475 -8.941 1.00 98.12 292 ALA A CA 1
ATOM 2223 C C . ALA A 1 292 ? 14.707 -0.602 -8.138 1.00 98.12 292 ALA A C 1
ATOM 2225 O O . ALA A 1 292 ? 13.750 -0.310 -7.421 1.00 98.12 292 ALA A O 1
ATOM 2226 N N . SER A 1 293 ? 15.115 -1.858 -8.309 1.00 98.50 293 SER A N 1
ATOM 2227 C CA . SER A 1 293 ? 14.520 -3.036 -7.664 1.00 98.50 293 SER A CA 1
ATOM 2228 C C . SER A 1 293 ? 13.008 -3.244 -7.883 1.00 98.50 293 SER A C 1
ATOM 2230 O O . SER A 1 293 ? 12.425 -4.066 -7.181 1.00 98.50 293 SER A O 1
ATOM 2232 N N . MET A 1 294 ? 12.342 -2.542 -8.815 1.00 98.81 294 MET A N 1
ATOM 2233 C CA . MET A 1 294 ? 10.869 -2.539 -8.930 1.00 98.81 294 MET A CA 1
ATOM 2234 C C . MET A 1 294 ? 10.246 -3.945 -8.973 1.00 98.81 294 MET A C 1
ATOM 2236 O O . MET A 1 294 ? 9.211 -4.150 -8.341 1.00 98.81 294 MET A O 1
ATOM 2240 N N . PHE A 1 295 ? 10.892 -4.897 -9.654 1.00 98.88 295 PHE A N 1
ATOM 2241 C CA . PHE A 1 295 ? 10.474 -6.298 -9.784 1.00 98.88 295 PHE A CA 1
ATOM 2242 C C . PHE A 1 295 ? 11.499 -7.292 -9.209 1.00 98.88 295 PHE A C 1
ATOM 2244 O O . PHE A 1 295 ? 11.520 -8.468 -9.586 1.00 98.88 295 PHE A O 1
ATOM 2251 N N . ALA A 1 296 ? 12.377 -6.845 -8.307 1.00 98.88 296 ALA A N 1
ATOM 2252 C CA . ALA A 1 296 ? 13.374 -7.721 -7.705 1.00 98.88 296 ALA A CA 1
ATOM 2253 C C . ALA A 1 296 ? 12.681 -8.876 -6.963 1.00 98.88 296 ALA A C 1
ATOM 2255 O O . ALA A 1 296 ? 11.866 -8.652 -6.074 1.00 98.88 296 ALA A O 1
ATOM 2256 N N . THR A 1 297 ? 13.005 -10.123 -7.296 1.00 98.75 297 THR A N 1
ATOM 2257 C CA . THR A 1 297 ? 12.437 -11.368 -6.747 1.00 98.75 297 THR A CA 1
ATOM 2258 C C . THR A 1 297 ? 10.921 -11.533 -6.951 1.00 98.75 297 THR A C 1
ATOM 2260 O O . THR A 1 297 ? 10.282 -12.379 -6.323 1.00 98.75 297 THR A O 1
ATOM 2263 N N . THR A 1 298 ? 10.322 -10.781 -7.882 1.00 98.75 298 THR A N 1
ATOM 2264 C CA . THR A 1 298 ? 8.923 -10.935 -8.322 1.00 98.75 298 THR A CA 1
ATOM 2265 C C . THR A 1 298 ? 8.805 -12.127 -9.282 1.00 98.75 298 THR A C 1
ATOM 2267 O O . THR A 1 298 ? 8.608 -11.981 -10.485 1.00 98.75 298 THR A O 1
ATOM 2270 N N . THR A 1 299 ? 8.994 -13.335 -8.749 1.00 98.81 299 THR A N 1
ATOM 2271 C CA . THR A 1 299 ? 9.226 -14.569 -9.530 1.00 98.81 299 THR A CA 1
ATOM 2272 C C . THR A 1 299 ? 8.160 -14.909 -10.578 1.00 98.81 299 THR A C 1
ATOM 2274 O O . THR A 1 299 ? 8.513 -15.498 -11.597 1.00 98.81 299 THR A O 1
ATOM 2277 N N . SER A 1 300 ? 6.891 -14.533 -10.381 1.00 98.88 300 SER A N 1
ATOM 2278 C CA . SER A 1 300 ? 5.806 -14.801 -11.345 1.00 98.88 300 SER A CA 1
ATOM 2279 C C . SER A 1 300 ? 5.651 -13.742 -12.442 1.00 98.88 300 SER A C 1
ATOM 2281 O O . SER A 1 300 ? 4.899 -13.966 -13.392 1.00 98.88 300 SER A O 1
ATOM 2283 N N . PHE A 1 301 ? 6.312 -12.588 -12.324 1.00 98.88 301 PHE A N 1
ATOM 2284 C CA . PHE A 1 301 ? 6.050 -11.455 -13.206 1.00 98.88 301 PHE A CA 1
ATOM 2285 C C . PHE A 1 301 ? 6.591 -11.692 -14.619 1.00 98.88 301 PHE A C 1
ATOM 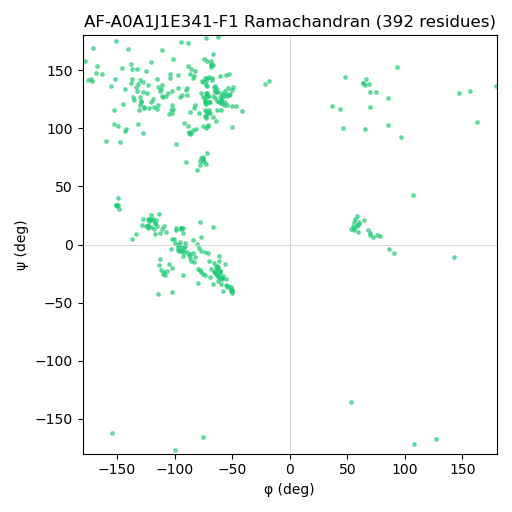2287 O O . PHE A 1 301 ? 7.782 -11.916 -14.825 1.00 98.88 301 PHE A O 1
ATOM 2294 N N . ASN A 1 302 ? 5.702 -11.591 -15.606 1.00 98.81 302 ASN A N 1
ATOM 2295 C CA . ASN A 1 302 ? 6.029 -11.602 -17.030 1.00 98.81 302 ASN A CA 1
ATOM 2296 C C . ASN A 1 302 ? 5.035 -10.738 -17.838 1.00 98.81 302 ASN A C 1
ATOM 2298 O O . ASN A 1 302 ? 4.708 -11.060 -18.979 1.00 98.81 302 ASN A O 1
ATOM 2302 N N . GLY A 1 303 ? 4.496 -9.675 -17.230 1.00 98.12 303 GLY A N 1
ATOM 2303 C CA . GLY A 1 303 ? 3.538 -8.770 -17.871 1.00 98.12 303 GLY A CA 1
ATOM 2304 C C . GLY A 1 303 ? 4.199 -7.870 -18.919 1.00 98.12 303 GLY A C 1
ATOM 2305 O O . GLY A 1 303 ? 5.305 -7.383 -18.698 1.00 98.12 303 GLY A O 1
ATOM 2306 N N . ASP A 1 304 ? 3.527 -7.636 -20.051 1.00 98.44 304 ASP A N 1
ATOM 2307 C CA . ASP A 1 304 ? 4.060 -6.825 -21.158 1.00 98.44 304 ASP A CA 1
ATOM 2308 C C . ASP A 1 304 ? 4.299 -5.366 -20.736 1.00 98.44 304 ASP A C 1
ATOM 2310 O O . ASP A 1 304 ? 3.364 -4.620 -20.447 1.00 98.44 304 ASP A O 1
ATOM 2314 N N . ILE A 1 305 ? 5.568 -4.959 -20.757 1.00 98.75 305 ILE A N 1
ATOM 2315 C CA . ILE A 1 305 ? 6.045 -3.592 -20.495 1.00 98.75 305 ILE A CA 1
ATOM 2316 C C . ILE A 1 305 ? 6.856 -3.030 -21.676 1.00 98.75 305 ILE A C 1
ATOM 2318 O O . ILE A 1 305 ? 7.525 -2.002 -21.563 1.00 98.75 305 ILE A O 1
ATOM 2322 N N . SER A 1 306 ? 6.788 -3.677 -22.844 1.00 98.44 306 SER A N 1
ATOM 2323 C CA . SER A 1 306 ? 7.556 -3.305 -24.044 1.00 98.44 306 SER A CA 1
ATOM 2324 C C . SER A 1 306 ? 7.277 -1.873 -24.523 1.00 98.44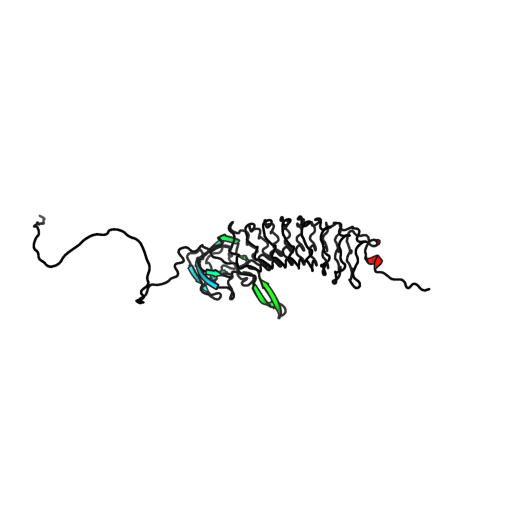 306 SER A C 1
ATOM 2326 O O . SER A 1 306 ? 8.152 -1.207 -25.078 1.00 98.44 306 SER A O 1
ATOM 2328 N N . LYS A 1 307 ? 6.057 -1.376 -24.270 1.00 98.62 307 LYS A N 1
ATOM 2329 C CA . LYS A 1 307 ? 5.571 -0.050 -24.695 1.00 98.62 307 LYS A CA 1
ATOM 2330 C C . LYS A 1 307 ? 5.800 1.069 -23.683 1.00 98.62 307 LYS A C 1
ATOM 2332 O O . LYS A 1 307 ? 5.418 2.208 -23.953 1.00 98.62 307 LYS A O 1
ATOM 2337 N N . TRP A 1 308 ? 6.379 0.774 -22.523 1.00 98.81 308 TRP A N 1
ATOM 2338 C CA . TRP A 1 308 ? 6.660 1.798 -21.526 1.00 98.81 308 TRP A CA 1
ATOM 2339 C C . TRP A 1 308 ? 7.663 2.828 -22.048 1.00 98.81 308 TRP A C 1
ATOM 2341 O O . TRP A 1 308 ? 8.711 2.489 -22.598 1.00 98.81 308 TRP A O 1
ATOM 2351 N N . ASN A 1 309 ? 7.352 4.108 -21.841 1.00 98.69 309 ASN A N 1
ATOM 2352 C CA . ASN A 1 309 ? 8.304 5.178 -22.090 1.00 98.69 309 ASN A CA 1
ATOM 2353 C C . ASN A 1 309 ? 9.179 5.393 -20.849 1.00 98.69 309 ASN A C 1
ATOM 2355 O O . ASN A 1 309 ? 8.802 6.138 -19.949 1.00 98.69 309 ASN A O 1
ATOM 2359 N N . VAL A 1 310 ? 10.353 4.762 -20.831 1.00 98.38 310 VAL A N 1
ATOM 2360 C CA . VAL A 1 310 ? 11.332 4.864 -19.735 1.00 98.38 310 VAL A CA 1
ATOM 2361 C C . VAL A 1 310 ? 12.385 5.958 -19.955 1.00 98.38 310 VAL A C 1
ATOM 2363 O O . VAL A 1 310 ? 13.385 5.995 -19.248 1.00 98.38 310 VAL A O 1
ATOM 2366 N N . SER A 1 311 ? 12.183 6.877 -20.911 1.00 98.00 311 SER A N 1
ATOM 2367 C CA . SER A 1 311 ? 13.214 7.855 -21.291 1.00 98.00 311 SER A CA 1
ATOM 2368 C C . SER A 1 311 ? 13.627 8.809 -20.171 1.00 98.00 311 SER A C 1
ATOM 2370 O O . SER A 1 311 ? 14.676 9.427 -20.284 1.00 98.00 311 SER A O 1
ATOM 2372 N N . ASN A 1 312 ? 12.816 8.973 -19.125 1.00 98.12 312 ASN A N 1
ATOM 2373 C CA . ASN A 1 312 ? 13.125 9.827 -17.973 1.00 98.12 312 ASN A CA 1
ATOM 2374 C C . ASN A 1 312 ? 13.705 9.055 -16.780 1.00 98.12 312 ASN A C 1
ATOM 2376 O O . ASN A 1 312 ? 14.079 9.675 -15.787 1.00 98.12 312 ASN A O 1
ATOM 2380 N N . VAL A 1 313 ? 13.803 7.727 -16.873 1.00 98.12 313 VAL A N 1
ATOM 2381 C CA . VAL A 1 313 ? 14.325 6.897 -15.791 1.00 98.12 313 VAL A CA 1
ATOM 2382 C C . VAL A 1 313 ? 15.840 7.061 -15.706 1.00 98.12 313 VAL A C 1
ATOM 2384 O O . VAL A 1 313 ? 16.566 6.819 -16.669 1.00 98.12 313 VAL A O 1
ATOM 2387 N N . THR A 1 314 ? 16.305 7.457 -14.526 1.00 96.38 314 THR A N 1
ATOM 2388 C CA . THR A 1 314 ? 17.717 7.593 -14.168 1.00 96.38 314 THR A CA 1
ATOM 2389 C C . THR A 1 314 ? 18.218 6.432 -13.311 1.00 96.38 314 THR A C 1
ATOM 2391 O O . THR A 1 314 ? 19.431 6.252 -13.224 1.00 96.38 314 THR A O 1
ATOM 2394 N N . GLY A 1 315 ? 17.302 5.696 -12.659 1.00 95.75 315 GLY A N 1
ATOM 2395 C CA . GLY A 1 315 ? 17.599 4.598 -11.735 1.00 95.75 315 GLY A CA 1
ATOM 2396 C C . GLY A 1 315 ? 16.967 3.256 -12.127 1.00 95.75 315 GLY A C 1
ATOM 2397 O O . GLY A 1 315 ? 15.738 3.165 -12.144 1.00 95.75 315 GLY A O 1
ATOM 2398 N N . MET A 1 316 ? 17.774 2.227 -12.416 1.00 95.94 316 MET A N 1
ATOM 2399 C CA . MET A 1 316 ? 17.318 0.876 -12.807 1.00 95.94 316 MET A CA 1
ATOM 2400 C C . MET A 1 316 ? 18.080 -0.280 -12.133 1.00 95.94 316 MET A C 1
ATOM 2402 O O . MET A 1 316 ? 17.823 -1.447 -12.455 1.00 95.94 316 MET A O 1
ATOM 2406 N N . ALA A 1 317 ? 18.994 -0.001 -11.199 1.00 95.75 317 ALA A N 1
ATOM 2407 C CA . ALA A 1 317 ? 19.757 -1.040 -10.507 1.00 95.75 317 ALA A CA 1
ATOM 2408 C C . ALA A 1 317 ? 18.844 -2.154 -9.963 1.00 95.75 317 ALA A C 1
ATOM 2410 O O . ALA A 1 317 ? 17.802 -1.881 -9.361 1.00 95.75 317 ALA A O 1
ATOM 2411 N N . THR A 1 318 ? 19.231 -3.420 -10.142 1.00 97.00 318 THR A N 1
ATOM 2412 C CA . THR A 1 318 ? 18.517 -4.617 -9.643 1.00 97.00 318 THR A CA 1
ATOM 2413 C C . THR A 1 318 ? 17.041 -4.772 -10.058 1.00 97.00 318 THR A C 1
ATOM 2415 O O . THR A 1 318 ? 16.326 -5.578 -9.467 1.00 97.00 318 THR A O 1
ATOM 2418 N N . MET A 1 319 ? 16.544 -4.019 -11.053 1.00 98.31 319 MET A N 1
ATOM 2419 C CA . MET A 1 319 ? 15.105 -3.945 -11.373 1.00 98.31 319 MET A CA 1
ATOM 2420 C C . MET A 1 319 ? 14.424 -5.312 -11.551 1.00 98.31 319 MET A C 1
ATOM 2422 O O . MET A 1 319 ? 13.286 -5.458 -11.114 1.00 98.31 319 MET A O 1
ATOM 2426 N N . PHE A 1 320 ? 15.111 -6.299 -12.131 1.00 98.69 320 PHE A N 1
ATOM 2427 C CA . PHE A 1 320 ? 14.615 -7.659 -12.375 1.00 98.69 320 PHE A CA 1
ATOM 2428 C C . PHE A 1 320 ? 15.482 -8.743 -11.715 1.00 98.69 320 PHE A C 1
ATOM 2430 O O . PHE A 1 320 ? 15.420 -9.905 -12.120 1.00 98.69 320 PHE A O 1
ATOM 2437 N N . THR A 1 321 ? 16.294 -8.408 -10.704 1.00 98.44 321 THR A N 1
ATOM 2438 C CA . THR A 1 321 ? 17.117 -9.408 -10.001 1.00 98.44 321 THR A CA 1
ATOM 2439 C C . THR A 1 321 ? 16.231 -10.525 -9.449 1.00 98.44 321 THR A C 1
ATOM 2441 O O . THR A 1 321 ? 15.317 -10.242 -8.684 1.00 98.44 321 THR A O 1
ATOM 2444 N N . GLY A 1 322 ? 16.460 -11.784 -9.816 1.00 98.69 322 GLY A N 1
ATOM 2445 C CA . GLY A 1 322 ? 15.670 -12.934 -9.363 1.00 98.69 322 GLY A CA 1
ATOM 2446 C C . GLY A 1 322 ? 14.227 -12.978 -9.891 1.00 98.69 322 GLY A C 1
ATOM 2447 O O . GLY A 1 322 ? 13.415 -13.756 -9.386 1.00 98.69 322 GLY A O 1
ATOM 2448 N N . ALA A 1 323 ? 13.865 -12.160 -10.887 1.00 98.69 323 ALA A N 1
ATOM 2449 C CA . ALA A 1 323 ? 12.571 -12.234 -11.572 1.00 98.69 323 ALA A CA 1
ATOM 2450 C C . ALA A 1 323 ? 12.575 -13.401 -12.576 1.00 98.69 323 ALA A C 1
ATOM 2452 O O . ALA A 1 323 ? 12.655 -13.218 -13.789 1.00 98.69 323 ALA A O 1
ATOM 2453 N N . THR A 1 324 ? 12.542 -14.628 -12.058 1.00 98.81 324 THR A N 1
ATOM 2454 C CA . THR A 1 324 ? 12.839 -15.854 -12.816 1.00 98.81 324 THR A CA 1
ATOM 2455 C C . THR A 1 324 ? 11.924 -16.121 -14.012 1.00 98.81 324 THR A C 1
ATOM 2457 O O . THR A 1 324 ? 12.363 -16.791 -14.940 1.00 98.81 324 THR A O 1
ATOM 2460 N N . SER A 1 325 ? 10.693 -15.593 -14.036 1.00 98.88 325 SER A N 1
ATOM 2461 C CA . SER A 1 325 ? 9.765 -15.739 -15.175 1.00 98.88 325 SER A CA 1
ATOM 2462 C C . SER A 1 325 ? 9.831 -14.607 -16.205 1.00 98.88 325 SER A C 1
ATOM 2464 O O . SER A 1 325 ? 9.210 -14.719 -17.265 1.00 98.88 325 SER A O 1
ATOM 2466 N N . PHE A 1 326 ? 10.540 -13.513 -15.916 1.00 98.81 326 PHE A N 1
ATOM 2467 C CA . PHE A 1 326 ? 10.510 -12.316 -16.750 1.00 98.81 326 PHE A CA 1
ATOM 2468 C C . PHE A 1 326 ? 11.274 -12.528 -18.064 1.00 98.81 326 PHE A C 1
ATOM 2470 O O . PHE A 1 326 ? 12.472 -12.801 -18.062 1.00 98.81 326 PHE A O 1
ATOM 2477 N N . ASN A 1 327 ? 10.589 -12.372 -19.200 1.00 98.56 327 ASN A N 1
ATOM 2478 C CA . ASN A 1 327 ? 11.188 -12.507 -20.531 1.00 98.56 327 ASN A CA 1
ATOM 2479 C C . ASN A 1 327 ? 10.502 -11.610 -21.580 1.00 98.56 327 ASN A C 1
ATOM 2481 O O . ASN A 1 327 ? 10.235 -12.033 -22.705 1.00 98.56 327 ASN A O 1
ATOM 2485 N N . GLN A 1 328 ? 10.144 -10.380 -21.205 1.00 98.31 328 GLN A N 1
ATOM 2486 C CA . GLN A 1 328 ? 9.484 -9.442 -22.118 1.00 98.31 328 GLN A CA 1
ATOM 2487 C C . GLN A 1 328 ? 10.487 -8.685 -22.985 1.00 98.31 328 GLN A C 1
ATOM 2489 O O . GLN A 1 328 ? 11.551 -8.282 -22.515 1.00 98.31 328 GLN A O 1
ATOM 2494 N N . ASN A 1 329 ? 10.118 -8.436 -24.245 1.00 97.31 329 ASN A N 1
ATOM 2495 C CA . ASN A 1 329 ? 10.955 -7.684 -25.174 1.00 97.31 329 ASN A CA 1
ATOM 2496 C C . ASN A 1 329 ? 11.001 -6.196 -24.792 1.00 97.31 329 ASN A C 1
ATOM 2498 O O . ASN A 1 329 ? 10.077 -5.434 -25.074 1.00 97.31 329 ASN A O 1
ATOM 2502 N N . ILE A 1 330 ? 12.112 -5.796 -24.183 1.00 97.75 330 ILE A N 1
ATOM 2503 C CA . ILE A 1 330 ? 12.411 -4.423 -23.757 1.00 97.75 330 ILE A CA 1
ATOM 2504 C C . ILE A 1 330 ? 13.543 -3.789 -24.582 1.00 97.75 330 ILE A C 1
ATOM 2506 O O . ILE A 1 330 ? 14.062 -2.731 -24.225 1.00 97.75 330 ILE A O 1
ATOM 2510 N N . GLY A 1 331 ? 13.925 -4.394 -25.712 1.00 96.31 331 GLY A N 1
ATOM 2511 C CA . GLY A 1 331 ? 14.991 -3.876 -26.576 1.00 96.31 331 GLY A CA 1
ATOM 2512 C C . GLY A 1 331 ? 14.707 -2.460 -27.094 1.00 96.31 331 GLY A C 1
ATOM 2513 O O . GLY A 1 331 ? 15.624 -1.663 -27.280 1.00 96.31 331 GLY A O 1
ATOM 2514 N N . SER A 1 332 ? 13.433 -2.089 -27.255 1.00 96.81 332 SER A N 1
ATOM 2515 C CA . SER A 1 332 ? 13.014 -0.761 -27.724 1.00 96.81 332 SER A CA 1
ATOM 2516 C C . SER A 1 332 ? 13.086 0.354 -26.677 1.00 96.81 332 SER A C 1
ATOM 2518 O O . SER A 1 332 ? 12.818 1.509 -27.012 1.00 96.81 332 SER A O 1
ATOM 2520 N N . TRP A 1 333 ? 13.405 0.050 -25.418 1.00 98.06 333 TRP A N 1
ATOM 2521 C CA . TRP A 1 333 ? 13.485 1.058 -24.365 1.00 98.06 333 TRP A CA 1
ATOM 2522 C C . TRP A 1 333 ? 14.606 2.075 -24.611 1.00 98.06 333 TRP A C 1
ATOM 2524 O O . TRP A 1 333 ? 15.736 1.726 -24.954 1.00 98.06 333 TRP A O 1
ATOM 2534 N N . ASN A 1 334 ? 14.300 3.356 -24.384 1.00 97.06 334 ASN A N 1
ATOM 2535 C CA . ASN A 1 334 ? 15.311 4.406 -24.377 1.00 97.06 334 ASN A CA 1
ATOM 2536 C C . ASN A 1 334 ? 15.913 4.560 -22.974 1.00 97.06 334 ASN A C 1
ATOM 2538 O O . ASN A 1 334 ? 15.320 5.202 -22.115 1.00 97.06 334 ASN A O 1
ATOM 2542 N N . ILE A 1 335 ? 17.110 4.012 -22.784 1.00 94.88 335 ILE A N 1
ATOM 2543 C CA . ILE A 1 335 ? 17.851 4.019 -21.514 1.00 94.88 335 ILE A CA 1
ATOM 2544 C C . ILE A 1 335 ? 18.928 5.118 -21.425 1.00 94.88 335 ILE A C 1
ATOM 2546 O O . ILE A 1 335 ? 19.785 5.079 -20.547 1.00 94.88 335 ILE A O 1
ATOM 2550 N N . SER A 1 336 ? 18.931 6.100 -22.335 1.00 93.38 336 SER A N 1
ATOM 2551 C CA . SER A 1 336 ? 20.036 7.068 -22.447 1.00 93.38 336 SER A CA 1
ATOM 2552 C C . SER A 1 336 ? 20.205 7.999 -21.239 1.00 93.38 336 SER A C 1
ATOM 2554 O O . SER A 1 336 ? 21.235 8.658 -21.130 1.00 93.38 336 SER A O 1
ATOM 2556 N N . ASN A 1 337 ? 19.193 8.088 -20.372 1.00 94.12 337 ASN A N 1
ATOM 2557 C CA . ASN A 1 337 ? 19.196 8.930 -19.174 1.00 94.12 337 ASN A CA 1
ATOM 2558 C C . ASN A 1 337 ? 19.523 8.156 -17.890 1.00 94.12 337 ASN A C 1
ATOM 2560 O O . ASN A 1 337 ? 19.551 8.761 -16.822 1.00 94.12 337 ASN A O 1
ATOM 2564 N N . VAL A 1 338 ? 19.793 6.850 -17.975 1.00 93.19 338 VAL A N 1
ATOM 2565 C CA . VAL A 1 338 ? 20.198 6.052 -16.814 1.00 93.19 338 VAL A CA 1
ATOM 2566 C C . VAL A 1 338 ? 21.572 6.522 -16.338 1.00 93.19 338 VAL A C 1
ATOM 2568 O O . VAL A 1 338 ? 22.578 6.338 -17.019 1.00 93.19 338 VAL A O 1
ATOM 2571 N N . THR A 1 339 ? 21.611 7.171 -15.177 1.00 86.75 339 THR A N 1
ATOM 2572 C CA . THR A 1 339 ? 22.850 7.679 -14.567 1.00 86.75 339 THR A CA 1
ATOM 2573 C C . THR A 1 339 ? 23.320 6.828 -13.399 1.00 86.75 339 THR A C 1
ATOM 2575 O O . THR A 1 339 ? 24.461 6.977 -12.966 1.00 86.75 339 THR A O 1
ATOM 2578 N N . ASP A 1 340 ? 22.450 5.976 -12.853 1.00 76.94 340 ASP A N 1
ATOM 2579 C CA . ASP A 1 340 ? 22.872 4.943 -11.915 1.00 76.94 340 ASP A CA 1
ATOM 2580 C C . ASP A 1 340 ? 23.580 3.788 -12.646 1.00 76.94 340 ASP A C 1
ATOM 2582 O O . ASP A 1 340 ? 24.029 3.917 -13.785 1.00 76.94 340 ASP A O 1
ATOM 2586 N N . THR A 1 341 ? 23.744 2.668 -11.952 1.00 80.00 341 THR A N 1
ATOM 2587 C CA . THR A 1 341 ? 24.329 1.440 -12.480 1.00 80.00 341 THR A CA 1
ATOM 2588 C C . THR A 1 341 ? 23.240 0.464 -12.934 1.00 80.00 341 THR A C 1
ATOM 2590 O O . THR A 1 341 ? 22.225 0.306 -12.261 1.00 80.00 341 THR A O 1
ATOM 2593 N N . PHE A 1 342 ? 23.497 -0.306 -13.994 1.00 87.25 342 PHE A N 1
ATOM 2594 C CA . PHE A 1 342 ? 22.718 -1.509 -14.323 1.00 87.25 342 PHE A CA 1
ATOM 2595 C C . PHE A 1 342 ? 23.106 -2.714 -13.444 1.00 87.25 342 PHE A C 1
ATOM 2597 O O . PHE A 1 342 ? 22.844 -3.863 -13.816 1.00 87.25 342 PHE A O 1
ATOM 2604 N N . LEU A 1 343 ? 23.745 -2.469 -12.291 1.00 90.25 343 LEU A N 1
ATOM 2605 C CA . LEU A 1 343 ? 24.212 -3.487 -11.352 1.00 90.25 343 LEU A CA 1
ATOM 2606 C C . LEU A 1 343 ? 23.117 -4.519 -11.111 1.00 90.25 343 LEU A C 1
ATOM 2608 O O . LEU A 1 343 ? 22.024 -4.186 -10.643 1.00 90.25 343 LEU A O 1
ATOM 2612 N N . MET A 1 344 ? 23.437 -5.768 -11.451 1.00 93.44 344 MET A N 1
ATOM 2613 C CA . MET A 1 344 ? 22.582 -6.931 -11.219 1.00 93.44 344 MET A CA 1
ATOM 2614 C C . MET A 1 344 ? 21.165 -6.822 -11.816 1.00 93.44 344 MET A C 1
ATOM 2616 O O . MET A 1 344 ? 20.285 -7.569 -11.395 1.00 93.44 344 MET A O 1
ATOM 2620 N N . MET A 1 345 ? 20.913 -5.935 -12.792 1.00 95.25 345 MET A N 1
ATOM 2621 C CA . MET A 1 345 ? 19.557 -5.650 -13.296 1.00 95.25 345 MET A CA 1
ATOM 2622 C C . MET A 1 345 ? 18.769 -6.915 -13.670 1.00 95.25 345 MET A C 1
ATOM 2624 O O . MET A 1 345 ? 17.594 -6.983 -13.333 1.00 95.25 345 MET A O 1
ATOM 2628 N N . PHE A 1 346 ? 19.410 -7.910 -14.293 1.00 96.88 346 PHE A N 1
ATOM 2629 C CA . PHE A 1 346 ? 18.835 -9.217 -14.646 1.00 96.88 346 PHE A CA 1
ATOM 2630 C C . PHE A 1 346 ? 19.535 -10.388 -13.940 1.00 96.88 346 PHE A C 1
ATOM 2632 O O . PHE A 1 346 ? 19.417 -11.528 -14.384 1.00 96.88 346 PHE A O 1
ATOM 2639 N N . HIS A 1 347 ? 20.275 -10.136 -12.857 1.00 96.19 347 HIS A N 1
ATOM 2640 C CA . HIS A 1 347 ? 20.945 -11.192 -12.096 1.00 96.19 347 HIS A CA 1
ATOM 2641 C C . HIS A 1 347 ? 19.926 -12.253 -11.651 1.00 96.19 347 HIS A C 1
ATOM 2643 O O . HIS A 1 347 ? 18.894 -11.883 -11.103 1.00 96.19 347 HIS A O 1
ATOM 2649 N N . GLU A 1 348 ? 20.174 -13.543 -11.890 1.00 97.75 348 GLU A N 1
ATOM 2650 C CA . GLU A 1 348 ? 19.237 -14.654 -11.606 1.00 97.75 348 GLU A CA 1
ATOM 2651 C C . GLU A 1 348 ? 17.864 -14.581 -12.324 1.00 97.75 348 GLU A C 1
ATOM 2653 O O . GLU A 1 348 ? 16.955 -15.361 -12.026 1.00 97.75 348 GLU A O 1
ATOM 2658 N N . ALA A 1 349 ? 17.675 -13.687 -13.304 1.00 98.19 349 ALA A N 1
ATOM 2659 C CA . ALA A 1 349 ? 16.488 -13.678 -14.164 1.00 98.19 349 ALA A CA 1
ATOM 2660 C C . ALA A 1 349 ? 16.603 -14.791 -15.222 1.00 98.19 349 ALA A C 1
ATOM 2662 O O . ALA A 1 349 ? 16.913 -14.555 -16.392 1.00 98.19 349 ALA A O 1
ATOM 2663 N N . SER A 1 350 ? 16.414 -16.037 -14.791 1.00 98.00 350 SER A N 1
ATOM 2664 C CA . SER A 1 350 ? 16.768 -17.236 -15.562 1.00 98.00 350 SER A CA 1
ATOM 2665 C C . SER A 1 350 ? 16.004 -17.413 -16.880 1.00 98.00 350 SER A C 1
ATOM 2667 O O . SER A 1 350 ? 16.537 -18.024 -17.805 1.00 98.00 350 SER A O 1
ATOM 2669 N N . ALA A 1 351 ? 14.791 -16.866 -17.010 1.00 98.44 351 ALA A N 1
ATOM 2670 C CA . ALA A 1 351 ? 14.051 -16.866 -18.274 1.00 98.44 351 ALA A CA 1
ATOM 2671 C C . ALA A 1 351 ? 14.442 -15.726 -19.230 1.00 98.44 351 ALA A C 1
ATOM 2673 O O . ALA A 1 351 ? 14.070 -15.782 -20.403 1.00 98.44 351 ALA A O 1
ATOM 2674 N N . PHE A 1 352 ? 15.150 -14.695 -18.759 1.00 97.88 352 PHE A N 1
ATOM 2675 C CA . PHE A 1 352 ? 15.390 -13.486 -19.540 1.00 97.88 352 PHE A CA 1
ATOM 2676 C C . PHE A 1 352 ? 16.409 -13.735 -20.655 1.00 97.88 352 PHE A C 1
ATOM 2678 O O . PHE A 1 352 ? 17.595 -13.920 -20.390 1.00 97.88 352 PHE A O 1
ATOM 2685 N N . CYS A 1 353 ? 15.945 -13.719 -21.904 1.00 95.94 353 CYS A N 1
ATOM 2686 C CA . CYS A 1 353 ? 16.769 -13.882 -23.098 1.00 95.94 353 CYS A CA 1
ATOM 2687 C C . CYS A 1 353 ? 16.172 -13.050 -24.242 1.00 95.94 353 CYS A C 1
ATOM 2689 O O . CYS A 1 353 ? 15.313 -13.522 -24.988 1.00 95.94 353 CYS A O 1
ATOM 2691 N N . GLN A 1 354 ? 16.570 -11.7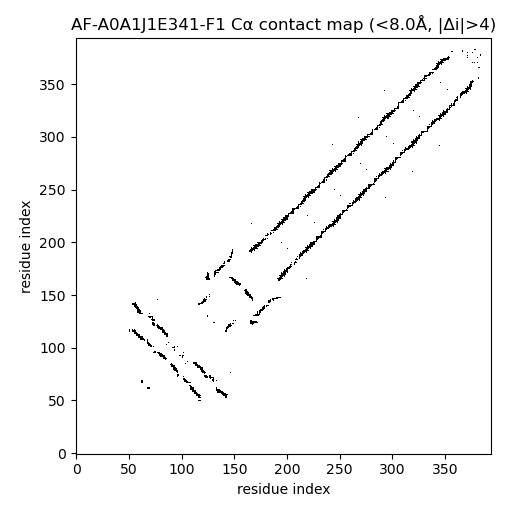79 -24.331 1.00 94.94 354 GLN A N 1
ATOM 2692 C CA . GLN A 1 354 ? 16.012 -10.798 -25.267 1.00 94.94 354 GLN A CA 1
ATOM 2693 C C . GLN A 1 354 ? 17.114 -10.022 -25.989 1.00 94.94 354 GLN A C 1
ATOM 2695 O O . GLN A 1 354 ? 18.193 -9.793 -25.448 1.00 94.94 354 GLN A O 1
ATOM 2700 N N . ASP A 1 355 ? 16.820 -9.573 -27.208 1.00 92.69 355 ASP A N 1
ATOM 2701 C CA . ASP A 1 355 ? 17.732 -8.717 -27.965 1.00 92.69 355 ASP A CA 1
ATOM 2702 C C . ASP A 1 355 ? 17.743 -7.293 -27.388 1.00 92.69 355 ASP A C 1
ATOM 2704 O O . ASP A 1 355 ? 16.744 -6.572 -27.433 1.00 92.69 355 ASP A O 1
ATOM 2708 N N . LEU A 1 356 ? 18.899 -6.884 -26.861 1.00 91.69 356 LEU A N 1
ATOM 2709 C CA . LEU A 1 356 ? 19.151 -5.547 -26.314 1.00 91.69 356 LEU A CA 1
ATOM 2710 C C . LEU A 1 356 ? 20.096 -4.721 -27.200 1.00 91.69 356 LEU A C 1
ATOM 2712 O O . LEU A 1 356 ? 20.657 -3.719 -26.758 1.00 91.69 356 LEU A O 1
ATOM 2716 N N . SER A 1 357 ? 20.307 -5.120 -28.456 1.00 88.69 357 SER A N 1
ATOM 2717 C CA . SER A 1 357 ? 21.278 -4.496 -29.363 1.00 88.69 357 SER A CA 1
ATOM 2718 C C . SER A 1 357 ? 21.012 -3.015 -29.661 1.00 88.69 357 SER A C 1
ATOM 2720 O O . SER A 1 357 ? 21.949 -2.292 -30.008 1.00 88.69 357 SER A O 1
ATOM 2722 N N . SER A 1 358 ? 19.770 -2.552 -29.498 1.00 90.75 358 SER A N 1
ATOM 2723 C CA . SER A 1 358 ? 19.352 -1.154 -29.660 1.00 90.75 358 SER A CA 1
ATOM 2724 C C . SER A 1 358 ? 19.601 -0.269 -28.439 1.00 90.75 358 SER A C 1
ATOM 2726 O O . SER A 1 358 ? 19.486 0.956 -28.552 1.00 90.75 358 SER A O 1
ATOM 2728 N N . TRP A 1 359 ? 19.946 -0.839 -27.282 1.00 92.62 359 TRP A N 1
ATOM 2729 C CA . TRP A 1 359 ? 20.216 -0.058 -26.079 1.00 92.62 359 TRP A CA 1
ATOM 2730 C C . TRP A 1 359 ? 21.477 0.792 -26.242 1.00 92.62 359 TRP A C 1
ATOM 2732 O O . TRP A 1 359 ? 22.559 0.304 -26.570 1.00 92.62 359 TRP A O 1
ATOM 2742 N N . LYS A 1 360 ? 21.341 2.091 -25.967 1.00 90.38 360 LYS A N 1
ATOM 2743 C CA . LYS A 1 360 ? 22.455 3.043 -25.907 1.00 90.38 360 LYS A CA 1
ATOM 2744 C C . LYS A 1 360 ? 22.843 3.257 -24.450 1.00 90.38 360 LYS A C 1
ATOM 2746 O O . LYS A 1 360 ? 22.327 4.167 -23.807 1.00 90.38 360 LYS A O 1
ATOM 2751 N N . VAL A 1 361 ? 23.717 2.391 -23.944 1.00 88.56 361 VAL A N 1
ATOM 2752 C CA . VAL A 1 361 ? 24.225 2.461 -22.565 1.00 88.56 361 VAL A CA 1
ATOM 2753 C C . VAL A 1 361 ? 25.004 3.771 -22.373 1.00 88.56 361 VAL A C 1
ATOM 2755 O O . VAL A 1 361 ? 25.942 4.018 -23.139 1.00 88.56 361 VAL A O 1
ATOM 2758 N N . PRO A 1 362 ? 24.632 4.624 -21.400 1.00 87.69 362 PRO A N 1
ATOM 2759 C CA . PRO A 1 362 ? 25.357 5.861 -21.132 1.00 87.69 362 PRO A CA 1
ATOM 2760 C C . PRO A 1 362 ? 26.817 5.606 -20.738 1.00 87.69 362 PRO A C 1
ATOM 2762 O O . PRO A 1 362 ? 27.161 4.613 -20.097 1.00 87.69 362 PRO A O 1
ATOM 2765 N N . SER A 1 363 ? 27.709 6.509 -21.151 1.00 84.19 363 SER A N 1
ATOM 2766 C CA . SER A 1 363 ? 29.137 6.394 -20.841 1.00 84.19 363 SER A CA 1
ATOM 2767 C C . SER A 1 363 ? 29.369 6.479 -19.333 1.00 84.19 363 SER A C 1
ATOM 2769 O O . SER A 1 363 ? 28.907 7.417 -18.691 1.00 84.19 363 SER A O 1
ATOM 2771 N N . GLY A 1 364 ? 30.150 5.547 -18.784 1.00 79.56 364 GLY A N 1
ATOM 2772 C CA . GLY A 1 364 ? 30.466 5.497 -17.352 1.00 79.56 364 GLY A CA 1
ATOM 2773 C C . GLY A 1 364 ? 29.445 4.739 -16.499 1.00 79.56 364 GLY A C 1
ATOM 2774 O O . GLY A 1 364 ? 29.695 4.534 -15.315 1.00 79.56 364 GLY A O 1
ATOM 2775 N N . THR A 1 365 ? 28.341 4.270 -17.085 1.00 82.12 365 THR A N 1
ATOM 2776 C CA . THR A 1 365 ? 27.393 3.385 -16.406 1.00 82.12 365 THR A CA 1
ATOM 2777 C C . THR A 1 365 ? 27.981 1.981 -16.264 1.00 82.12 365 THR A C 1
ATOM 2779 O O . THR A 1 365 ? 28.404 1.369 -17.247 1.00 82.12 365 THR A O 1
ATOM 2782 N N . SER A 1 366 ? 27.999 1.449 -15.039 1.00 82.75 366 SER A N 1
ATOM 2783 C CA . SER A 1 366 ? 28.412 0.063 -14.799 1.00 82.75 366 SER A CA 1
ATOM 2784 C C . SER A 1 366 ? 27.312 -0.914 -15.228 1.00 82.75 366 SER A C 1
ATOM 2786 O O . SER A 1 366 ? 26.126 -0.679 -15.008 1.00 82.75 366 SER A O 1
ATOM 2788 N N . ILE A 1 367 ? 27.727 -2.018 -15.847 1.00 85.69 367 ILE A N 1
ATOM 2789 C CA . ILE A 1 367 ? 26.897 -3.177 -16.226 1.00 85.69 367 ILE A CA 1
ATOM 2790 C C . ILE A 1 367 ? 27.351 -4.440 -15.476 1.00 85.69 367 ILE A C 1
ATOM 2792 O O . ILE A 1 367 ? 27.139 -5.571 -15.916 1.00 85.69 367 ILE A O 1
ATOM 2796 N N . GLU A 1 368 ? 28.047 -4.245 -14.357 1.00 85.06 368 GLU A N 1
ATOM 2797 C CA . GLU A 1 368 ? 28.574 -5.311 -13.515 1.00 85.06 368 GLU A CA 1
ATOM 2798 C C . GLU A 1 368 ? 27.459 -6.262 -13.053 1.00 85.06 368 GLU A C 1
ATOM 2800 O O . GLU A 1 368 ? 26.385 -5.838 -12.626 1.00 85.06 368 GLU A O 1
ATOM 2805 N N . LEU A 1 369 ? 27.710 -7.570 -13.196 1.00 89.38 369 LEU A N 1
ATOM 2806 C CA . LEU A 1 369 ? 26.794 -8.668 -12.846 1.00 89.38 369 LEU A CA 1
ATOM 2807 C C . LEU A 1 369 ? 25.388 -8.564 -13.467 1.00 89.38 369 LEU A C 1
ATOM 2809 O O . LEU A 1 369 ? 24.495 -9.313 -13.082 1.00 89.38 369 LEU A O 1
ATOM 2813 N N . MET A 1 370 ? 25.181 -7.679 -14.451 1.00 91.69 370 MET A N 1
ATOM 2814 C CA . MET A 1 370 ? 23.868 -7.378 -15.024 1.00 91.69 370 MET A CA 1
ATOM 2815 C C . MET A 1 370 ? 23.142 -8.631 -15.523 1.00 91.69 370 MET A C 1
ATOM 2817 O O . MET A 1 370 ? 21.933 -8.718 -15.358 1.00 91.69 370 MET A O 1
ATOM 2821 N N . PHE A 1 371 ? 23.876 -9.593 -16.090 1.00 93.19 371 PHE A N 1
ATOM 2822 C CA . PHE A 1 371 ? 23.344 -10.829 -16.679 1.00 93.19 371 PHE A CA 1
ATOM 2823 C C . PHE A 1 371 ? 23.808 -12.109 -15.973 1.00 93.19 371 PHE A C 1
ATOM 2825 O O . PHE A 1 371 ? 23.605 -13.202 -16.503 1.00 93.19 371 PHE A O 1
ATOM 2832 N N . GLN A 1 372 ? 24.476 -12.001 -14.822 1.00 93.50 372 GLN A N 1
ATOM 2833 C CA . GLN A 1 372 ? 24.958 -13.182 -14.105 1.00 93.50 372 GLN A CA 1
ATOM 2834 C C . GLN A 1 372 ? 23.775 -14.090 -13.738 1.00 93.50 372 GLN A C 1
ATOM 2836 O O . GLN A 1 372 ? 22.765 -13.619 -13.225 1.00 93.50 372 GLN A O 1
ATOM 2841 N N . ASP A 1 373 ? 23.888 -15.381 -14.053 1.00 95.12 373 ASP A N 1
ATOM 2842 C CA . ASP A 1 373 ? 22.847 -16.394 -13.823 1.00 95.12 373 ASP A CA 1
ATOM 2843 C C . ASP A 1 373 ? 21.480 -16.076 -14.477 1.00 95.12 373 ASP A C 1
ATOM 2845 O O . ASP A 1 373 ? 20.441 -16.610 -14.085 1.00 95.12 373 ASP A O 1
ATOM 2849 N N . SER A 1 374 ? 21.476 -15.221 -15.507 1.00 96.06 374 SER A N 1
ATOM 2850 C CA . SER A 1 374 ? 20.310 -14.953 -16.360 1.00 96.06 374 SER A CA 1
ATOM 2851 C C . SER A 1 374 ? 20.228 -15.915 -17.554 1.00 96.06 374 SER A C 1
ATOM 2853 O O . SER A 1 374 ? 21.154 -16.685 -17.816 1.00 96.06 374 SER A O 1
ATOM 2855 N N . GLY A 1 375 ? 19.135 -15.846 -18.320 1.00 95.31 375 GLY A N 1
ATOM 2856 C CA . GLY A 1 375 ? 18.984 -16.588 -19.580 1.00 95.31 375 GLY A CA 1
ATOM 2857 C C . GLY A 1 375 ? 19.806 -16.041 -20.760 1.00 95.31 375 GLY A C 1
ATOM 2858 O O . GLY A 1 375 ? 19.830 -16.667 -21.823 1.00 95.31 375 GLY A O 1
ATOM 2859 N N . MET A 1 376 ? 20.478 -14.892 -20.603 1.00 91.06 376 MET A N 1
ATOM 2860 C CA . MET A 1 376 ? 21.277 -14.271 -21.661 1.00 91.06 376 MET A CA 1
ATOM 2861 C C . MET A 1 376 ? 22.599 -15.024 -21.861 1.00 91.06 376 MET A C 1
ATOM 2863 O O . MET A 1 376 ? 23.368 -15.178 -20.908 1.00 91.06 376 MET A O 1
ATOM 2867 N N . PRO A 1 377 ? 22.932 -15.454 -23.091 1.00 76.19 377 PRO A N 1
ATOM 2868 C CA . PRO A 1 377 ? 24.231 -16.053 -23.356 1.00 76.19 377 PRO A CA 1
ATOM 2869 C C . PRO A 1 377 ? 25.340 -15.002 -23.203 1.00 76.19 377 PRO A C 1
ATOM 2871 O O . PRO A 1 377 ? 25.185 -13.839 -23.576 1.00 76.19 377 PRO A O 1
ATOM 2874 N N . TYR A 1 378 ? 26.488 -15.423 -22.665 1.00 61.88 378 TYR A N 1
ATOM 2875 C CA . TYR A 1 378 ? 27.602 -14.532 -22.307 1.00 61.88 378 TYR A CA 1
ATOM 2876 C C . TYR A 1 378 ? 28.063 -13.626 -23.472 1.00 61.88 378 TYR A C 1
ATOM 2878 O O . TYR A 1 378 ? 28.371 -12.457 -23.245 1.00 61.88 378 TYR A O 1
ATOM 2886 N N . SER A 1 379 ? 28.039 -14.131 -24.713 1.00 59.19 379 SER A N 1
ATOM 2887 C CA . SER A 1 379 ? 28.447 -13.412 -25.935 1.00 59.19 379 SER A CA 1
ATOM 2888 C C . SER A 1 379 ? 27.436 -12.388 -26.462 1.00 59.19 379 SER A C 1
ATOM 2890 O O . SER A 1 379 ? 27.832 -11.456 -27.152 1.00 59.19 379 SER A O 1
ATOM 2892 N N . ASP A 1 380 ? 26.146 -12.533 -26.142 1.00 56.12 380 ASP A N 1
ATOM 2893 C CA . ASP A 1 380 ? 25.102 -11.595 -26.595 1.00 56.12 380 ASP A CA 1
ATOM 2894 C C . ASP A 1 380 ? 24.803 -10.524 -25.533 1.00 56.12 380 ASP A C 1
ATOM 2896 O O . ASP A 1 380 ? 23.953 -9.649 -25.715 1.00 56.12 380 ASP A O 1
ATOM 2900 N N . SER A 1 381 ? 25.532 -10.566 -24.415 1.00 61.06 381 SER A N 1
ATOM 2901 C CA . SER A 1 381 ? 25.480 -9.539 -23.386 1.00 61.06 381 SER A CA 1
ATOM 2902 C C . SER A 1 381 ? 26.160 -8.247 -23.862 1.00 61.06 381 SER A C 1
ATOM 2904 O O . SER A 1 381 ? 27.209 -8.260 -24.508 1.00 61.06 381 SER A O 1
ATOM 2906 N N . LEU A 1 382 ? 25.611 -7.091 -23.474 1.00 65.12 382 LEU A N 1
ATOM 2907 C CA . LEU A 1 382 ? 26.210 -5.771 -23.746 1.00 65.12 382 LEU A CA 1
ATOM 2908 C C . LEU A 1 382 ? 27.652 -5.638 -23.202 1.00 65.12 382 LEU A C 1
ATOM 2910 O O . LEU A 1 382 ? 28.391 -4.754 -23.636 1.00 65.12 382 LEU A O 1
ATOM 2914 N N . SER A 1 383 ? 28.060 -6.535 -22.295 1.00 55.16 383 SER A N 1
ATOM 2915 C CA . SER A 1 383 ? 29.389 -6.572 -21.678 1.00 55.16 383 SER A CA 1
ATOM 2916 C C . SER A 1 383 ? 30.529 -6.940 -22.627 1.00 55.16 383 SER A C 1
ATOM 2918 O O . SER A 1 383 ? 31.673 -6.557 -22.372 1.00 55.16 383 SER A O 1
ATOM 2920 N N . ASP A 1 384 ? 30.229 -7.595 -23.752 1.00 49.81 384 ASP A N 1
ATOM 2921 C CA . ASP A 1 384 ? 31.239 -7.892 -24.773 1.00 49.81 384 ASP A CA 1
ATOM 2922 C C . ASP A 1 384 ? 31.530 -6.666 -25.664 1.00 49.81 384 ASP A C 1
ATOM 2924 O O . ASP A 1 384 ? 32.612 -6.525 -26.225 1.00 49.81 384 ASP A O 1
ATOM 2928 N N . LYS A 1 385 ? 30.606 -5.691 -25.721 1.00 50.16 385 LYS A N 1
ATOM 2929 C CA . LYS A 1 385 ? 30.787 -4.430 -26.469 1.00 50.16 385 LYS A CA 1
ATOM 2930 C C . LYS A 1 385 ? 31.506 -3.335 -25.677 1.00 50.16 385 LYS A C 1
ATOM 2932 O O . LYS A 1 385 ? 31.950 -2.356 -26.272 1.00 50.16 385 LYS A O 1
ATOM 2937 N N . SER A 1 386 ? 31.635 -3.475 -24.355 1.00 44.72 386 SER A N 1
ATOM 2938 C CA . SER A 1 386 ? 32.364 -2.523 -23.502 1.00 44.72 386 SER A CA 1
ATOM 2939 C C . SER A 1 386 ? 33.845 -2.876 -23.309 1.00 44.72 386 SER A C 1
ATOM 2941 O O . SER A 1 386 ? 34.571 -2.117 -22.666 1.00 44.72 386 SER A O 1
ATOM 2943 N N . LYS A 1 387 ? 34.326 -4.006 -23.851 1.00 41.16 387 LYS A N 1
ATOM 2944 C CA . LYS A 1 387 ? 35.749 -4.375 -23.830 1.00 41.16 387 LYS A CA 1
ATOM 2945 C C . LYS A 1 387 ? 36.453 -3.866 -25.100 1.00 41.16 387 LYS A C 1
ATOM 2947 O O . LYS A 1 387 ? 36.336 -4.452 -26.165 1.00 41.16 387 LYS A O 1
ATOM 2952 N N . HIS A 1 388 ? 37.227 -2.792 -24.918 1.00 33.88 388 HIS A N 1
ATOM 2953 C CA . HIS A 1 388 ? 38.208 -2.171 -25.828 1.00 33.88 388 HIS A CA 1
ATOM 2954 C C . HIS A 1 388 ? 37.716 -1.444 -27.101 1.00 33.88 388 HIS A C 1
ATOM 2956 O O . HIS A 1 388 ? 37.314 -2.079 -28.071 1.00 33.88 388 HIS A O 1
ATOM 2962 N N . PRO A 1 389 ? 37.980 -0.125 -27.226 1.00 37.00 389 PRO A N 1
ATOM 2963 C CA . PRO A 1 389 ? 38.507 0.406 -28.472 1.00 37.00 389 PRO A CA 1
ATOM 2964 C C . PRO A 1 389 ? 39.986 -0.000 -28.539 1.00 37.00 389 PRO A C 1
ATOM 2966 O O . PRO A 1 389 ? 40.824 0.570 -27.843 1.00 37.00 389 PRO A O 1
ATOM 2969 N N . THR A 1 390 ? 40.329 -1.021 -29.324 1.00 35.97 390 THR A N 1
ATOM 2970 C CA . THR A 1 390 ? 41.729 -1.204 -29.725 1.00 35.97 390 THR A CA 1
ATOM 2971 C C . THR A 1 390 ? 42.161 0.047 -30.477 1.00 35.97 390 THR A C 1
ATOM 2973 O O . THR A 1 390 ? 41.539 0.411 -31.479 1.00 35.97 390 THR A O 1
ATOM 2976 N N . GLU A 1 391 ? 43.205 0.699 -29.968 1.00 37.38 391 GLU A N 1
ATOM 2977 C CA . GLU A 1 391 ? 43.988 1.702 -30.677 1.00 37.38 391 GLU A CA 1
ATOM 2978 C C . GLU A 1 391 ? 44.218 1.224 -32.115 1.00 37.38 391 GLU A C 1
ATOM 2980 O O . GLU A 1 391 ? 44.863 0.202 -32.354 1.00 37.38 391 GLU A O 1
ATOM 2985 N N . LYS A 1 392 ? 43.660 1.945 -33.091 1.00 33.25 392 LYS A N 1
ATOM 2986 C CA . LYS A 1 392 ? 44.149 1.841 -34.461 1.00 33.25 392 LYS A CA 1
ATOM 2987 C C . LYS A 1 392 ? 45.495 2.550 -34.493 1.00 33.25 392 LYS A C 1
ATOM 2989 O O . LYS A 1 392 ? 45.544 3.775 -34.530 1.00 33.25 392 LYS A O 1
ATOM 2994 N N . SER A 1 393 ? 46.566 1.769 -34.451 1.00 37.34 393 SER A N 1
ATOM 2995 C CA . SER A 1 393 ? 47.857 2.179 -34.982 1.00 37.34 393 SER A CA 1
ATOM 2996 C C . SER A 1 393 ? 47.782 2.158 -36.509 1.00 37.34 393 SER A C 1
ATOM 2998 O O . SER A 1 393 ? 47.732 1.072 -37.085 1.00 37.34 393 SER A O 1
ATOM 3000 N N . GLU A 1 394 ? 47.777 3.332 -37.133 1.00 40.84 394 GLU A N 1
ATOM 3001 C CA . GLU A 1 394 ? 48.403 3.620 -38.434 1.00 40.84 394 GLU A CA 1
ATOM 3002 C C . GLU A 1 394 ? 48.898 5.067 -38.434 1.00 40.84 394 GLU A C 1
ATOM 3004 O O . GLU A 1 394 ? 48.124 5.954 -38.000 1.00 40.84 394 GLU A O 1
#